Protein AF-A0A816G452-F1 (afdb_monomer_lite)

pLDDT: mean 86.37, std 14.74, range [32.22, 98.69]

Structure (mmCIF, N/CA/C/O backbone):
data_AF-A0A816G452-F1
#
_entry.id   AF-A0A816G452-F1
#
loop_
_atom_site.group_PDB
_atom_site.id
_atom_site.type_symbol
_atom_site.label_atom_id
_atom_site.label_alt_id
_atom_site.label_comp_id
_atom_site.label_asym_id
_atom_site.label_entity_id
_atom_site.label_seq_id
_atom_site.pdbx_PDB_ins_code
_atom_site.Cartn_x
_atom_site.Cartn_y
_atom_site.Cartn_z
_atom_site.occupancy
_atom_site.B_iso_or_equiv
_atom_site.auth_seq_id
_atom_site.auth_comp_id
_atom_site.auth_asym_id
_atom_site.auth_atom_id
_atom_site.pdbx_PDB_model_num
ATOM 1 N N . MET A 1 1 ? -8.488 6.849 3.820 1.00 79.06 1 MET A N 1
ATOM 2 C CA . MET A 1 1 ? -7.216 7.424 3.320 1.00 79.06 1 MET A CA 1
ATOM 3 C C . MET A 1 1 ? -7.388 8.914 3.001 1.00 79.06 1 MET A C 1
ATOM 5 O O . MET A 1 1 ? -7.020 9.359 1.920 1.00 79.06 1 MET A O 1
ATOM 9 N N . CYS A 1 2 ? -7.966 9.686 3.931 1.00 74.69 2 CYS A N 1
ATOM 10 C CA . CYS A 1 2 ? -8.446 11.054 3.663 1.00 74.69 2 CYS A CA 1
ATOM 11 C C . CYS A 1 2 ? -7.824 12.105 4.596 1.00 74.69 2 CYS A C 1
ATOM 13 O O . CYS A 1 2 ? -8.339 13.214 4.716 1.00 74.69 2 CYS A O 1
ATOM 15 N N . GLY A 1 3 ? -6.755 11.730 5.303 1.00 65.19 3 GLY A N 1
ATOM 16 C CA . GLY A 1 3 ? -5.994 12.615 6.180 1.00 65.19 3 GLY A CA 1
ATOM 17 C C . GLY A 1 3 ? -4.598 12.882 5.621 1.00 65.19 3 GLY A C 1
ATOM 18 O O . GLY A 1 3 ? -4.092 12.123 4.793 1.00 65.19 3 GLY A O 1
ATOM 19 N N . ILE A 1 4 ? -3.965 13.948 6.103 1.00 59.53 4 ILE A N 1
ATOM 20 C CA . ILE A 1 4 ? -2.620 14.349 5.680 1.00 59.53 4 ILE A CA 1
ATOM 21 C C . ILE A 1 4 ? -1.564 13.429 6.305 1.00 59.53 4 ILE A C 1
ATOM 23 O O . ILE A 1 4 ? -1.539 13.218 7.521 1.00 59.53 4 ILE A O 1
ATOM 27 N N . SER A 1 5 ? -0.642 12.932 5.479 1.00 59.41 5 SER A N 1
ATOM 28 C CA . SER A 1 5 ? 0.582 12.262 5.922 1.00 59.41 5 SER A CA 1
ATOM 29 C C . SER A 1 5 ? 1.802 12.963 5.319 1.00 59.41 5 SER A C 1
ATOM 31 O O . SER A 1 5 ? 2.172 12.712 4.177 1.00 59.41 5 SER A O 1
ATOM 33 N N . ASP A 1 6 ? 2.435 13.838 6.106 1.00 63.06 6 ASP A N 1
ATOM 34 C CA . ASP A 1 6 ? 3.594 14.631 5.662 1.00 63.06 6 ASP A CA 1
ATOM 35 C C . ASP A 1 6 ? 4.927 13.866 5.706 1.00 63.06 6 ASP A C 1
ATOM 37 O O . ASP A 1 6 ? 5.942 14.362 5.227 1.00 63.06 6 ASP A O 1
ATOM 41 N N . SER A 1 7 ? 4.990 12.689 6.336 1.00 72.62 7 SER A N 1
ATOM 42 C CA . SER A 1 7 ? 6.269 11.989 6.540 1.00 72.62 7 SER A CA 1
ATOM 43 C C . SER A 1 7 ? 6.850 11.445 5.234 1.00 72.62 7 SER A C 1
ATOM 45 O O . SER A 1 7 ? 8.051 11.548 5.010 1.00 72.62 7 SER A O 1
ATOM 47 N N . PHE A 1 8 ? 6.005 10.912 4.353 1.00 79.81 8 PHE A N 1
ATOM 48 C CA . PHE A 1 8 ? 6.428 10.365 3.062 1.00 79.81 8 PHE A CA 1
ATOM 49 C C . PHE A 1 8 ? 6.788 11.467 2.060 1.00 79.81 8 PHE A C 1
ATOM 51 O O . PHE A 1 8 ? 7.812 11.370 1.384 1.00 79.81 8 PHE A O 1
ATOM 58 N N . SER A 1 9 ? 6.009 12.551 2.008 1.00 76.06 9 SER A N 1
ATOM 59 C CA . SER A 1 9 ? 6.306 13.690 1.132 1.00 76.06 9 SER A CA 1
ATOM 60 C C . SER A 1 9 ? 7.624 14.376 1.512 1.00 76.06 9 SER A C 1
ATOM 62 O O . SER A 1 9 ? 8.401 14.728 0.625 1.00 76.06 9 SER A O 1
ATOM 64 N N . LYS A 1 10 ? 7.934 14.490 2.814 1.00 75.94 10 LYS A N 1
ATOM 65 C CA . LYS A 1 10 ? 9.225 15.004 3.317 1.00 75.94 10 LYS A CA 1
ATOM 66 C C . LYS A 1 10 ? 10.429 14.176 2.861 1.00 75.94 10 LYS A C 1
ATOM 68 O O . LYS A 1 10 ? 11.490 14.741 2.628 1.00 75.94 10 LYS A O 1
ATOM 73 N N . GLU A 1 11 ? 10.251 12.870 2.683 1.00 76.06 11 GLU A N 1
ATOM 74 C CA . GLU A 1 11 ? 11.276 11.955 2.164 1.00 76.06 11 GLU A CA 1
ATOM 75 C C . GLU A 1 11 ? 11.211 11.793 0.633 1.00 76.06 11 GLU A C 1
ATOM 77 O O . GLU A 1 11 ? 11.755 10.838 0.076 1.00 76.06 11 GLU A O 1
ATOM 82 N N . ASN A 1 12 ? 10.578 12.733 -0.079 1.00 79.56 12 ASN A N 1
ATOM 83 C CA . ASN A 1 12 ? 10.476 12.764 -1.542 1.00 79.56 12 ASN A CA 1
ATOM 84 C C . ASN A 1 12 ? 9.783 11.533 -2.158 1.00 79.56 12 ASN A C 1
ATOM 86 O O . ASN A 1 12 ? 10.092 11.153 -3.288 1.00 79.56 12 ASN A O 1
ATOM 90 N N . TYR A 1 13 ? 8.852 10.895 -1.443 1.00 79.94 13 TYR A N 1
ATOM 91 C CA . TYR A 1 13 ? 7.949 9.929 -2.071 1.00 79.94 13 TYR A CA 1
ATOM 92 C C . TYR A 1 13 ? 6.916 10.667 -2.924 1.00 79.94 13 TYR A C 1
ATOM 94 O O . TYR A 1 13 ? 6.300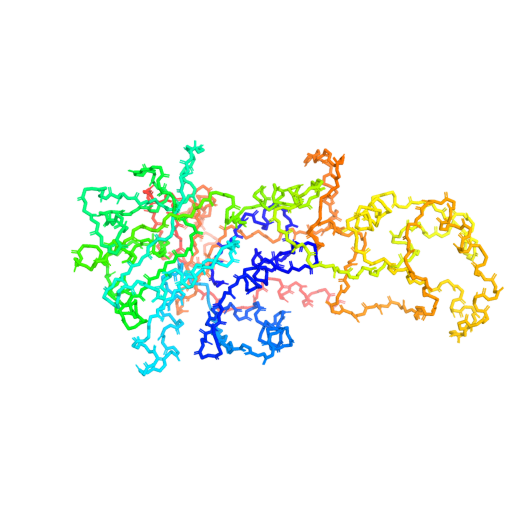 11.635 -2.479 1.00 79.94 13 TYR A O 1
ATOM 102 N N . ARG A 1 14 ? 6.719 10.188 -4.154 1.00 77.25 14 ARG A N 1
ATOM 103 C CA . ARG A 1 14 ? 5.759 10.757 -5.108 1.00 77.25 14 ARG A CA 1
ATOM 104 C C . ARG A 1 14 ? 4.310 10.425 -4.759 1.00 77.25 14 ARG A C 1
ATOM 106 O O . ARG A 1 14 ? 3.423 11.250 -4.958 1.00 77.25 14 ARG A O 1
ATOM 113 N N . PHE A 1 15 ? 4.068 9.204 -4.291 1.00 81.69 15 PHE A N 1
ATOM 114 C CA . PHE A 1 15 ? 2.728 8.698 -4.011 1.00 81.69 15 PHE A CA 1
ATOM 115 C C . PHE A 1 15 ? 2.316 8.994 -2.567 1.00 81.69 15 PHE A C 1
ATOM 117 O O . PHE A 1 15 ? 3.170 8.996 -1.675 1.00 81.69 15 PHE A O 1
ATOM 124 N N . PRO A 1 16 ? 1.012 9.188 -2.293 1.00 83.44 16 PRO A N 1
ATOM 125 C CA . PRO A 1 16 ? 0.538 9.182 -0.918 1.00 83.44 16 PRO A CA 1
ATOM 126 C C . PRO A 1 16 ? 0.854 7.824 -0.290 1.00 83.44 16 PRO A C 1
ATOM 128 O O . PRO A 1 16 ? 0.882 6.794 -0.965 1.00 83.44 16 PRO A O 1
ATOM 131 N N . LYS A 1 17 ? 1.055 7.818 1.024 1.00 86.69 17 LYS A N 1
ATOM 132 C CA . LYS A 1 17 ? 1.513 6.651 1.781 1.00 86.69 17 LYS A CA 1
ATOM 133 C C . LYS A 1 17 ? 0.813 5.324 1.426 1.00 86.69 17 LYS A C 1
ATOM 135 O O . LYS A 1 17 ? 1.528 4.390 1.090 1.00 86.69 17 LYS A O 1
ATOM 140 N N . PRO A 1 18 ? -0.529 5.205 1.377 1.00 90.44 18 PRO A N 1
ATOM 141 C CA . PRO A 1 18 ? -1.172 3.921 1.056 1.00 90.44 18 PRO A CA 1
ATOM 142 C C . PRO A 1 18 ? -0.910 3.426 -0.374 1.00 90.44 18 PRO A C 1
ATOM 144 O O . PRO A 1 18 ? -1.103 2.248 -0.668 1.00 90.44 18 PRO A O 1
ATOM 147 N N . LEU A 1 19 ? -0.486 4.327 -1.265 1.00 89.81 19 LEU A N 1
ATOM 148 C CA . LEU A 1 19 ? -0.150 4.034 -2.655 1.00 89.81 19 LEU A CA 1
ATOM 149 C C . LEU A 1 19 ? 1.362 3.913 -2.902 1.00 89.81 19 LEU A C 1
ATOM 151 O O . LEU A 1 19 ? 1.769 3.569 -4.011 1.00 89.81 19 LEU A O 1
ATOM 155 N N . CYS A 1 20 ? 2.201 4.157 -1.888 1.00 91.12 20 CYS A N 1
ATOM 156 C CA . CYS A 1 20 ? 3.620 3.819 -1.965 1.00 91.12 20 CYS A CA 1
ATOM 157 C C . CYS A 1 20 ? 3.770 2.316 -2.198 1.00 91.12 20 CYS A C 1
ATOM 159 O O . CYS A 1 20 ? 2.983 1.521 -1.682 1.00 91.12 20 CYS A O 1
ATOM 161 N N . LYS A 1 21 ? 4.754 1.928 -3.008 1.00 92.00 21 LYS A N 1
ATOM 162 C CA . LYS A 1 21 ? 4.920 0.536 -3.418 1.00 92.00 21 LYS A CA 1
ATOM 163 C C . LYS A 1 21 ? 5.857 -0.209 -2.475 1.00 92.00 21 LYS A C 1
ATOM 165 O O . LYS A 1 21 ? 6.770 0.362 -1.887 1.00 92.00 21 LYS A O 1
ATOM 170 N N . ILE A 1 22 ? 5.614 -1.506 -2.378 1.00 92.06 22 ILE A N 1
ATOM 171 C CA . ILE A 1 22 ? 6.489 -2.540 -1.848 1.00 92.06 22 ILE A CA 1
ATOM 172 C C . ILE A 1 22 ? 6.603 -3.556 -2.978 1.00 92.06 22 ILE A C 1
ATOM 174 O O . ILE A 1 22 ? 5.626 -4.238 -3.304 1.00 92.06 22 ILE A O 1
ATOM 178 N N . VAL A 1 23 ? 7.773 -3.608 -3.613 1.00 91.00 23 VAL A N 1
ATOM 179 C CA . VAL A 1 23 ? 8.065 -4.511 -4.736 1.00 91.00 23 VAL A CA 1
ATOM 180 C C . VAL A 1 23 ? 7.012 -4.414 -5.855 1.00 91.00 23 VAL A C 1
ATOM 182 O O . VAL A 1 23 ? 6.392 -5.387 -6.266 1.00 91.00 23 VAL A O 1
ATOM 185 N N . GLY A 1 24 ? 6.744 -3.198 -6.323 1.00 90.94 24 GLY A N 1
ATOM 186 C CA . GLY A 1 24 ? 5.804 -2.896 -7.402 1.00 90.94 24 GLY A CA 1
ATOM 187 C C . GLY A 1 24 ? 4.329 -2.912 -6.993 1.00 90.94 24 GLY A C 1
ATOM 188 O O . GLY A 1 24 ? 3.485 -2.559 -7.814 1.00 90.94 24 GLY A O 1
ATOM 189 N N . ARG A 1 25 ? 3.999 -3.266 -5.744 1.00 91.81 25 ARG A N 1
ATOM 190 C CA . ARG A 1 25 ? 2.615 -3.366 -5.262 1.00 91.81 25 ARG A CA 1
ATOM 191 C C . ARG A 1 25 ? 2.309 -2.348 -4.154 1.00 91.81 25 ARG A C 1
ATOM 193 O O . ARG A 1 25 ? 3.090 -2.268 -3.211 1.00 91.81 25 ARG A O 1
ATOM 200 N N . PRO A 1 26 ? 1.205 -1.581 -4.218 1.00 93.38 26 PRO A N 1
ATOM 201 C CA . PRO A 1 26 ? 0.912 -0.555 -3.213 1.00 93.38 26 PRO A CA 1
ATOM 202 C C . PRO A 1 26 ? 0.649 -1.102 -1.797 1.00 93.38 26 PRO A C 1
ATOM 204 O O . PRO A 1 26 ? 0.069 -2.179 -1.662 1.00 93.38 26 PRO A O 1
ATOM 207 N N . ILE A 1 27 ? 0.990 -0.341 -0.747 1.00 94.00 27 ILE A N 1
ATOM 208 C CA . ILE A 1 27 ? 0.776 -0.714 0.671 1.00 94.00 27 ILE A CA 1
ATOM 209 C C . ILE A 1 27 ? -0.681 -1.112 0.955 1.00 94.00 27 ILE A C 1
ATOM 211 O O . ILE A 1 27 ? -0.928 -2.134 1.590 1.00 94.00 27 ILE A O 1
ATOM 215 N N . LEU A 1 28 ? -1.656 -0.359 0.437 1.00 95.06 28 LEU A N 1
ATOM 216 C CA . LEU A 1 28 ? -3.076 -0.690 0.587 1.00 95.06 28 LEU A CA 1
ATOM 217 C C . LEU A 1 28 ? -3.388 -2.101 0.068 1.00 95.06 28 LEU A C 1
ATOM 219 O O . LEU A 1 28 ? -4.153 -2.838 0.679 1.00 95.06 28 LEU A O 1
ATOM 223 N N . PHE A 1 29 ? -2.796 -2.482 -1.063 1.00 95.12 29 PHE A N 1
ATOM 224 C CA . PHE A 1 29 ? -3.036 -3.784 -1.674 1.00 95.12 29 PHE A CA 1
ATOM 225 C C . PHE A 1 29 ? -2.369 -4.896 -0.869 1.00 95.12 29 PHE A C 1
ATOM 227 O O . PHE A 1 29 ? -2.954 -5.962 -0.746 1.00 95.12 29 PHE A O 1
ATOM 234 N N . TRP A 1 30 ? -1.221 -4.625 -0.242 1.00 94.25 30 TRP A N 1
ATOM 235 C CA . TRP A 1 30 ? -0.622 -5.543 0.725 1.00 94.25 30 TRP A CA 1
ATOM 236 C C . TRP A 1 30 ? -1.536 -5.807 1.923 1.00 94.25 30 TRP A C 1
ATOM 238 O O . TRP A 1 30 ? -1.697 -6.964 2.300 1.00 94.25 30 TRP A O 1
ATOM 248 N N . LEU A 1 31 ? -2.179 -4.781 2.492 1.00 95.00 31 LEU A N 1
ATOM 249 C CA . LEU A 1 31 ? -3.199 -4.983 3.529 1.00 95.00 31 LEU A CA 1
ATOM 250 C C . LEU A 1 31 ? -4.337 -5.861 2.994 1.00 95.00 31 LEU A C 1
ATOM 252 O O . LEU A 1 31 ? -4.652 -6.888 3.589 1.00 95.00 31 LEU A O 1
ATOM 256 N N . LEU A 1 32 ? -4.925 -5.489 1.853 1.00 95.38 32 LEU A N 1
ATOM 257 C CA . LEU A 1 32 ? -6.071 -6.200 1.284 1.00 95.38 32 LEU A CA 1
ATOM 258 C C . LEU A 1 32 ? -5.757 -7.666 0.964 1.00 95.38 32 LEU A C 1
ATOM 260 O O . LEU A 1 32 ? -6.589 -8.524 1.256 1.00 95.38 32 LEU A O 1
ATOM 264 N N . ASP A 1 33 ? -4.576 -7.975 0.427 1.00 93.00 33 ASP A N 1
ATOM 265 C CA . ASP A 1 33 ? -4.150 -9.348 0.126 1.00 93.00 33 ASP A CA 1
ATOM 266 C C . ASP A 1 33 ? -4.228 -10.270 1.347 1.00 93.00 33 ASP A C 1
ATOM 268 O O . ASP A 1 33 ? -4.540 -11.452 1.204 1.00 93.00 33 ASP A O 1
ATOM 272 N N . HIS A 1 34 ? -3.983 -9.726 2.541 1.00 92.06 34 HIS A N 1
ATOM 273 C CA . HIS A 1 34 ? -3.904 -10.498 3.776 1.00 92.06 34 HIS A CA 1
ATOM 274 C C . HIS A 1 34 ? -5.187 -10.460 4.618 1.00 92.06 34 HIS A C 1
ATOM 276 O O . HIS A 1 34 ? -5.254 -11.106 5.662 1.00 92.06 34 HIS A O 1
ATOM 282 N N . LEU A 1 35 ? -6.225 -9.743 4.174 1.00 93.00 35 LEU A N 1
ATOM 283 C CA . LEU A 1 35 ? -7.531 -9.783 4.829 1.00 93.00 35 LEU A CA 1
ATOM 284 C C . LEU A 1 35 ? -8.321 -11.031 4.413 1.00 93.00 35 LEU A C 1
ATOM 286 O O . LEU A 1 35 ? -8.578 -11.272 3.230 1.00 93.00 35 LEU A O 1
ATOM 290 N N . ASP A 1 36 ? -8.765 -11.785 5.414 1.00 89.56 36 ASP A N 1
ATOM 291 C CA . ASP A 1 36 ? -9.534 -13.026 5.327 1.00 89.56 36 ASP A CA 1
ATOM 292 C C . ASP A 1 36 ? -11.053 -12.770 5.212 1.00 89.56 36 ASP A C 1
ATOM 294 O O . ASP A 1 36 ? -11.865 -13.136 6.068 1.00 89.56 36 ASP A O 1
ATOM 298 N N . THR A 1 37 ? -11.460 -12.105 4.129 1.00 91.88 37 THR A N 1
ATOM 299 C CA . THR A 1 37 ? -12.872 -11.774 3.875 1.00 91.88 37 THR A CA 1
ATOM 300 C C . THR A 1 37 ? -13.669 -12.954 3.318 1.00 91.88 37 THR A C 1
ATOM 302 O O . THR A 1 37 ? -13.196 -13.665 2.432 1.00 91.88 37 THR A O 1
ATOM 305 N N . ASN A 1 38 ? -14.917 -13.093 3.765 1.00 91.12 38 ASN A N 1
ATOM 306 C CA . ASN A 1 38 ? -15.908 -13.993 3.177 1.00 91.12 38 ASN A CA 1
ATOM 307 C C . ASN A 1 38 ? -16.614 -13.314 1.992 1.00 91.12 38 ASN A C 1
ATOM 309 O O . ASN A 1 38 ? -16.541 -12.099 1.822 1.00 91.12 38 ASN A O 1
ATOM 313 N N . VAL A 1 39 ? -17.339 -14.094 1.186 1.00 87.50 39 VAL A N 1
ATOM 314 C CA . VAL A 1 39 ? -18.039 -13.611 -0.024 1.00 87.50 39 VAL A CA 1
ATOM 315 C C . VAL A 1 39 ? -19.085 -12.529 0.286 1.00 87.50 39 VAL A C 1
ATOM 317 O O . VAL A 1 39 ? -19.316 -11.633 -0.520 1.00 87.50 39 VAL A O 1
ATOM 320 N N . ASP A 1 40 ? -19.672 -12.591 1.483 1.00 88.81 40 ASP A N 1
ATOM 321 C CA . ASP A 1 40 ? -20.713 -11.667 1.946 1.00 88.81 40 ASP A CA 1
ATOM 322 C C . ASP A 1 40 ? -20.144 -10.443 2.681 1.00 88.81 40 ASP A C 1
ATOM 324 O O . ASP A 1 40 ? -20.902 -9.587 3.159 1.00 88.81 40 ASP A O 1
ATOM 328 N N . ASP A 1 41 ? -18.821 -10.370 2.845 1.00 94.25 41 ASP A N 1
ATOM 329 C CA . ASP A 1 41 ? -18.158 -9.218 3.441 1.00 94.25 41 ASP A CA 1
ATOM 330 C C . ASP A 1 41 ? -17.993 -8.101 2.419 1.00 94.25 41 ASP A C 1
ATOM 332 O O . ASP A 1 41 ? -17.795 -8.313 1.223 1.00 94.25 41 ASP A O 1
ATOM 336 N N . ILE A 1 42 ? -18.083 -6.873 2.920 1.00 95.19 42 ILE A N 1
ATOM 337 C CA . ILE A 1 42 ? -18.033 -5.671 2.099 1.00 95.19 42 ILE A CA 1
ATOM 338 C C . ILE A 1 42 ? -16.962 -4.766 2.668 1.00 95.19 42 ILE A C 1
ATOM 340 O O . ILE A 1 42 ? -16.999 -4.408 3.845 1.00 95.19 42 ILE A O 1
ATOM 344 N N . ILE A 1 43 ? -16.026 -4.379 1.812 1.00 96.88 43 ILE A N 1
ATOM 345 C CA . ILE A 1 43 ? -14.904 -3.529 2.179 1.00 96.88 43 ILE A CA 1
ATOM 346 C C . ILE A 1 43 ? -15.247 -2.097 1.775 1.00 96.88 43 ILE A C 1
ATOM 348 O O . ILE A 1 43 ? -15.354 -1.785 0.588 1.00 96.88 43 ILE A O 1
ATOM 352 N N . TYR A 1 44 ? -15.413 -1.220 2.763 1.00 97.12 44 TYR A N 1
ATOM 353 C CA . TYR A 1 44 ? -15.587 0.211 2.527 1.00 97.12 44 TYR A CA 1
ATOM 354 C C . TYR A 1 44 ? -14.228 0.906 2.556 1.00 97.12 44 TYR A C 1
ATOM 356 O O . TYR A 1 44 ? -13.450 0.710 3.488 1.00 97.12 44 TYR A O 1
ATOM 364 N N . ILE A 1 45 ? -13.949 1.744 1.559 1.00 96.69 45 ILE A N 1
ATOM 365 C CA . ILE A 1 45 ? -12.699 2.504 1.470 1.00 96.69 45 ILE A CA 1
ATOM 366 C C . ILE A 1 45 ? -13.034 3.977 1.275 1.00 96.69 45 ILE A C 1
ATOM 368 O O . ILE A 1 45 ? -13.529 4.370 0.223 1.00 96.69 45 ILE A O 1
ATOM 372 N N . GLY A 1 46 ? -12.741 4.796 2.285 1.00 95.25 46 GLY A N 1
ATOM 373 C CA . GLY A 1 46 ? -12.768 6.251 2.157 1.00 95.25 46 GLY A CA 1
ATOM 374 C C . GLY A 1 46 ? -11.527 6.740 1.414 1.00 95.25 46 GLY A C 1
ATOM 375 O O . GLY A 1 46 ? -10.400 6.470 1.855 1.00 95.25 46 GLY A O 1
ATOM 376 N N . VAL A 1 47 ? -11.717 7.462 0.313 1.00 93.19 47 VAL A N 1
ATOM 377 C CA . VAL A 1 47 ? -10.638 7.991 -0.531 1.00 93.19 47 VAL A CA 1
ATOM 378 C C . VAL A 1 47 ? -10.876 9.465 -0.851 1.00 93.19 47 VAL A C 1
ATOM 380 O O . VAL A 1 47 ? -12.012 9.886 -1.041 1.00 93.19 47 VAL A O 1
ATOM 383 N N . MET A 1 48 ? -9.800 10.249 -0.913 1.00 88.62 48 MET A N 1
ATOM 384 C CA . MET A 1 48 ? -9.869 11.632 -1.385 1.00 88.62 48 MET A CA 1
ATOM 385 C C . MET A 1 48 ? -10.242 11.670 -2.872 1.00 88.62 48 MET A C 1
ATOM 387 O O . MET A 1 48 ? -9.698 10.882 -3.648 1.00 88.62 48 MET A O 1
ATOM 391 N N . GLU A 1 49 ? -11.085 12.612 -3.290 1.00 87.06 49 GLU A N 1
ATOM 392 C CA . GLU A 1 49 ? -11.467 12.803 -4.696 1.00 87.06 49 GLU A CA 1
ATOM 393 C C . GLU A 1 49 ? -10.244 12.966 -5.603 1.00 87.06 49 GLU A C 1
ATOM 395 O O . GLU A 1 49 ? -10.144 12.316 -6.642 1.00 87.06 49 GLU A O 1
ATOM 400 N N . THR A 1 50 ? -9.250 13.742 -5.169 1.00 83.94 50 THR A N 1
ATOM 401 C CA . THR A 1 50 ? -7.994 13.924 -5.910 1.00 83.94 50 THR A CA 1
ATOM 402 C C . THR A 1 50 ? -7.260 12.607 -6.153 1.00 83.94 50 THR A C 1
ATOM 404 O O . THR A 1 50 ? -6.758 12.384 -7.252 1.00 83.94 50 THR A O 1
ATOM 407 N N . LEU A 1 51 ? -7.234 11.706 -5.166 1.00 86.00 51 LEU A N 1
ATOM 408 C CA . LEU A 1 51 ? -6.603 10.394 -5.299 1.00 86.00 51 LEU A CA 1
ATOM 409 C C . LEU A 1 51 ? -7.424 9.457 -6.181 1.00 86.00 51 LEU A C 1
ATOM 411 O O . LEU A 1 51 ? -6.851 8.752 -7.007 1.00 86.00 51 LEU A O 1
ATOM 415 N N . GLN A 1 52 ? -8.751 9.460 -6.047 1.00 89.88 52 GLN A N 1
ATOM 416 C CA . GLN A 1 52 ? -9.611 8.667 -6.923 1.00 89.88 52 GLN A CA 1
ATOM 417 C C . GLN A 1 52 ? -9.470 9.112 -8.384 1.00 89.88 52 GLN A C 1
ATOM 419 O O . GLN A 1 52 ? -9.330 8.262 -9.256 1.00 89.88 52 GLN A O 1
ATOM 424 N N . ASN A 1 53 ? -9.429 10.417 -8.651 1.00 84.38 53 ASN A N 1
ATOM 425 C CA . ASN A 1 53 ? -9.285 10.951 -10.006 1.00 84.38 53 ASN A CA 1
ATOM 426 C C . ASN A 1 53 ? -7.899 10.674 -10.608 1.00 84.38 53 ASN A C 1
ATOM 428 O O . ASN A 1 53 ? -7.783 10.490 -11.815 1.00 84.38 53 ASN A O 1
ATOM 432 N N . GLN A 1 54 ? -6.847 10.650 -9.784 1.00 85.56 54 GLN A N 1
ATOM 433 C CA . GLN A 1 54 ? -5.478 10.401 -10.249 1.00 85.56 54 GLN A CA 1
ATOM 434 C C . GLN A 1 54 ? -5.165 8.921 -10.478 1.00 85.56 54 GLN A C 1
ATOM 436 O O . GLN A 1 54 ? -4.396 8.605 -11.382 1.00 85.56 54 GLN A O 1
ATOM 441 N N . PHE A 1 55 ? -5.706 8.028 -9.646 1.00 85.62 55 PHE A N 1
ATOM 442 C CA . PHE A 1 55 ? -5.292 6.619 -9.608 1.00 85.62 55 PHE A CA 1
ATOM 443 C C . PHE A 1 55 ? -6.393 5.627 -9.981 1.00 85.62 55 PHE A C 1
ATOM 445 O O . PHE A 1 55 ? -6.111 4.437 -10.064 1.00 85.62 55 PHE A O 1
ATOM 452 N N . ASP A 1 56 ? -7.632 6.094 -10.141 1.00 89.75 56 ASP A N 1
ATOM 453 C CA . ASP A 1 56 ? -8.830 5.270 -10.316 1.00 89.75 56 ASP A CA 1
ATOM 454 C C . ASP A 1 56 ? -8.810 3.992 -9.461 1.00 89.75 56 ASP A C 1
ATOM 456 O O . ASP A 1 56 ? -8.760 2.846 -9.934 1.00 89.75 56 ASP A O 1
ATOM 460 N N . LEU A 1 57 ? -8.804 4.203 -8.143 1.00 91.50 57 LEU A N 1
ATOM 461 C CA . LEU A 1 57 ? -8.722 3.117 -7.177 1.00 91.50 57 LEU A CA 1
ATOM 462 C C . LEU A 1 57 ? -9.917 2.164 -7.318 1.00 91.50 57 LEU A C 1
ATOM 464 O O . LEU A 1 57 ? -9.752 0.952 -7.192 1.00 91.50 57 LEU A O 1
ATOM 468 N N . THR A 1 58 ? -11.101 2.695 -7.630 1.00 94.25 58 THR A N 1
ATOM 469 C CA . THR A 1 58 ? -12.310 1.900 -7.890 1.00 94.25 58 THR A CA 1
ATOM 470 C C . THR A 1 58 ? -12.090 0.863 -8.991 1.00 94.25 58 THR A C 1
ATOM 472 O O . THR A 1 58 ? -12.360 -0.323 -8.779 1.00 94.25 58 THR A O 1
ATOM 475 N N . GLN A 1 59 ? -11.577 1.278 -10.154 1.00 93.38 59 GLN A N 1
ATOM 476 C CA . GLN A 1 59 ? -11.299 0.351 -11.249 1.00 93.38 59 GLN A CA 1
ATOM 477 C C . GLN A 1 59 ? -10.185 -0.636 -10.879 1.00 93.38 59 GLN A C 1
ATOM 479 O O . GLN A 1 59 ? -10.328 -1.839 -11.114 1.00 93.38 59 GLN A O 1
ATOM 484 N N . SER A 1 60 ? -9.120 -0.149 -10.239 1.00 93.31 60 SER A N 1
ATOM 485 C CA . SER A 1 60 ? -7.979 -0.972 -9.819 1.00 93.31 60 SER A CA 1
ATOM 486 C C . SER A 1 60 ? -8.394 -2.107 -8.873 1.00 93.31 60 SER A C 1
ATOM 488 O O . SER A 1 60 ? -8.015 -3.259 -9.077 1.00 93.31 60 SER A O 1
ATOM 490 N N . LEU A 1 61 ? -9.234 -1.816 -7.874 1.00 95.81 61 LEU A N 1
ATOM 491 C CA . LEU A 1 61 ? -9.750 -2.816 -6.931 1.00 95.81 61 LEU A CA 1
ATOM 492 C C . LEU A 1 61 ? -10.632 -3.861 -7.621 1.00 95.81 61 LEU A C 1
ATOM 494 O O . LEU A 1 61 ? -10.537 -5.046 -7.308 1.00 95.81 61 LEU A O 1
ATOM 498 N N . LYS A 1 62 ? -11.473 -3.435 -8.571 1.00 95.00 62 LYS A N 1
ATOM 499 C CA . LYS A 1 62 ? -12.375 -4.329 -9.309 1.00 95.00 62 LYS A CA 1
ATOM 500 C C . LYS A 1 62 ? -11.616 -5.319 -10.194 1.00 95.00 62 LYS A C 1
ATOM 502 O O . LYS A 1 62 ? -12.022 -6.474 -10.289 1.00 95.00 62 LYS A O 1
ATOM 507 N N . ILE A 1 63 ? -10.548 -4.864 -10.850 1.00 94.44 63 ILE A N 1
ATOM 508 C CA . ILE A 1 63 ? -9.694 -5.716 -11.689 1.00 94.44 63 ILE A CA 1
ATOM 509 C C . ILE A 1 63 ? -8.909 -6.697 -10.820 1.00 94.44 63 ILE A C 1
ATOM 511 O O . ILE A 1 63 ? -8.848 -7.883 -11.136 1.00 94.44 63 ILE A O 1
ATOM 515 N N . GLU A 1 64 ? -8.331 -6.210 -9.724 1.00 94.81 64 GLU A N 1
ATOM 516 C CA . GLU A 1 64 ? -7.449 -7.011 -8.879 1.00 94.81 64 GLU A CA 1
ATOM 517 C C . GLU A 1 64 ? -8.205 -8.060 -8.051 1.00 94.81 64 GLU A C 1
ATOM 519 O O . GLU A 1 64 ? -7.730 -9.179 -7.863 1.00 94.81 64 GLU A O 1
ATOM 524 N N . TYR A 1 65 ? -9.400 -7.717 -7.569 1.00 95.06 65 TYR A N 1
ATOM 525 C CA . TYR A 1 65 ? -10.181 -8.543 -6.651 1.00 95.06 65 TYR A CA 1
ATOM 526 C C . TYR A 1 65 ? -11.624 -8.729 -7.153 1.00 95.06 65 TYR A C 1
ATOM 528 O O . TYR A 1 65 ? -12.574 -8.324 -6.477 1.00 95.06 65 TYR A O 1
ATOM 536 N N . PRO A 1 66 ? -11.836 -9.388 -8.307 1.00 93.44 66 PRO A N 1
ATOM 537 C CA . PRO A 1 66 ? -13.150 -9.469 -8.953 1.00 93.44 66 PRO A CA 1
ATOM 538 C C . PRO A 1 66 ? -14.210 -10.214 -8.127 1.00 93.44 66 PRO A C 1
ATOM 540 O O . PRO A 1 66 ? -15.400 -10.079 -8.394 1.00 93.44 66 PRO A O 1
ATOM 543 N N . GLN A 1 67 ? -13.783 -11.001 -7.135 1.00 92.38 67 GLN A N 1
ATOM 544 C CA . GLN A 1 67 ? -14.654 -11.793 -6.259 1.00 92.38 67 GLN A CA 1
ATOM 545 C C . GLN A 1 67 ? -14.985 -11.099 -4.929 1.00 92.38 67 GLN A C 1
ATOM 547 O O . GLN A 1 67 ? -15.733 -11.653 -4.129 1.00 92.38 67 GLN A O 1
ATOM 552 N N . ARG A 1 68 ? -14.411 -9.920 -4.650 1.00 94.00 68 ARG A N 1
ATOM 553 C CA . ARG A 1 68 ? -14.646 -9.175 -3.405 1.00 94.00 68 ARG A CA 1
ATOM 554 C C . ARG A 1 68 ? -15.511 -7.949 -3.674 1.00 94.00 68 ARG A C 1
ATOM 556 O O . ARG A 1 68 ? -15.409 -7.313 -4.721 1.00 94.00 68 ARG A O 1
ATOM 563 N N . ILE A 1 69 ? -16.346 -7.592 -2.703 1.00 93.06 69 ILE A N 1
ATOM 564 C CA . ILE A 1 69 ? -17.257 -6.453 -2.819 1.00 93.06 69 ILE A CA 1
ATOM 565 C C . ILE A 1 69 ? -16.606 -5.226 -2.180 1.00 93.06 69 ILE A C 1
ATOM 567 O O . ILE A 1 69 ? -16.443 -5.159 -0.961 1.00 93.06 69 ILE A O 1
ATOM 571 N N . PHE A 1 70 ? -16.279 -4.229 -3.002 1.00 95.75 70 PHE A N 1
ATOM 572 C CA . PHE A 1 70 ? -15.771 -2.937 -2.541 1.00 95.75 70 PHE A CA 1
ATOM 573 C C . PHE A 1 70 ? -16.836 -1.852 -2.648 1.00 95.75 70 PHE A C 1
ATOM 575 O O . PHE A 1 70 ? -17.629 -1.831 -3.591 1.00 95.75 70 PHE A O 1
ATOM 582 N N . GLN A 1 71 ? -16.828 -0.931 -1.691 1.00 95.69 71 GLN A N 1
ATOM 583 C CA . GLN A 1 71 ? -17.584 0.316 -1.716 1.00 95.69 71 GLN A CA 1
ATOM 584 C C . GLN A 1 71 ? -16.610 1.470 -1.481 1.00 95.69 71 GLN A C 1
ATOM 586 O O . GLN A 1 71 ? -16.144 1.699 -0.364 1.00 95.69 71 GLN A O 1
ATOM 591 N N . VAL A 1 72 ? -16.260 2.171 -2.556 1.00 96.56 72 VAL A N 1
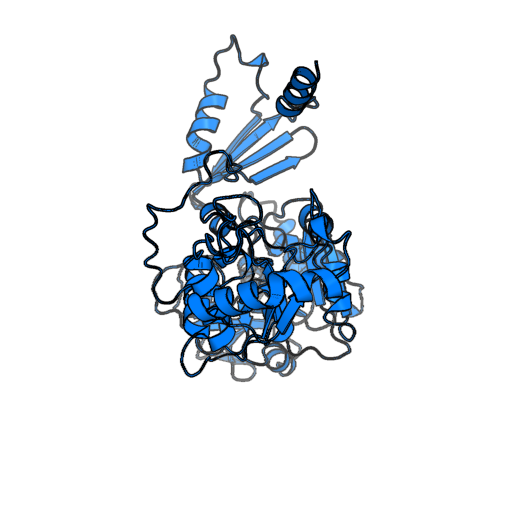ATOM 592 C CA . VAL A 1 72 ? -15.357 3.322 -2.495 1.00 96.56 72 VAL A CA 1
ATOM 593 C C . VAL A 1 72 ? -16.186 4.570 -2.207 1.00 96.56 72 VAL A C 1
ATOM 595 O O . VAL A 1 72 ? -17.060 4.934 -2.990 1.00 96.56 72 VAL A O 1
ATOM 598 N N . VAL A 1 73 ? -15.925 5.210 -1.068 1.00 96.62 73 VAL A N 1
ATOM 599 C CA . VAL A 1 73 ? -16.573 6.459 -0.656 1.00 96.62 73 VAL A CA 1
ATOM 600 C C . VAL A 1 73 ? -15.612 7.597 -0.965 1.00 96.62 73 VAL A C 1
ATOM 602 O O . VAL A 1 73 ? -14.573 7.735 -0.314 1.00 96.62 73 VAL A O 1
ATOM 605 N N . VAL A 1 74 ? -15.945 8.382 -1.985 1.00 94.75 74 VAL A N 1
ATOM 606 C CA . VAL A 1 74 ? -15.149 9.534 -2.412 1.00 94.75 74 VAL A CA 1
ATOM 607 C C . VAL A 1 74 ? -15.477 10.733 -1.525 1.00 94.75 74 VAL A C 1
ATOM 609 O O . VAL A 1 74 ? -16.646 11.043 -1.312 1.00 94.75 74 VAL A O 1
ATOM 612 N N . ILE A 1 75 ? -14.439 11.377 -0.996 1.00 92.06 75 ILE A N 1
ATOM 613 C CA . ILE A 1 75 ? -14.526 12.546 -0.119 1.00 92.06 75 ILE A CA 1
ATOM 614 C C . ILE A 1 75 ? -13.754 13.686 -0.787 1.00 92.06 75 ILE A C 1
ATOM 616 O O . ILE A 1 75 ? -12.580 13.529 -1.112 1.00 92.06 75 ILE A O 1
ATOM 620 N N . ASP A 1 76 ? -14.408 14.818 -1.007 1.00 87.88 76 ASP A N 1
ATOM 621 C CA . ASP A 1 76 ? -13.899 15.985 -1.741 1.00 87.88 76 ASP A CA 1
ATOM 622 C C . ASP A 1 76 ? -13.164 17.005 -0.849 1.00 87.88 76 ASP A C 1
ATOM 624 O O . ASP A 1 76 ? -12.742 18.064 -1.312 1.00 87.88 76 ASP A O 1
ATOM 628 N N . PHE A 1 77 ? -12.950 16.679 0.429 1.00 82.69 77 PHE A N 1
ATOM 629 C CA . PHE A 1 77 ? -12.207 17.512 1.373 1.00 82.69 77 PHE A CA 1
ATOM 630 C C . PHE A 1 77 ? -11.307 16.712 2.325 1.00 82.69 77 PHE A C 1
ATOM 632 O O . PHE A 1 77 ? -11.528 15.537 2.629 1.00 82.69 77 PHE A O 1
ATOM 639 N N . GLU A 1 78 ? -10.285 17.390 2.849 1.00 82.31 78 GLU A N 1
ATOM 640 C CA . GLU A 1 78 ? -9.409 16.855 3.889 1.00 82.31 78 GLU A CA 1
ATOM 641 C C . GLU A 1 78 ? -10.148 16.709 5.215 1.00 82.31 78 GLU A C 1
ATOM 643 O O . GLU A 1 78 ? -10.516 17.690 5.866 1.00 82.31 78 GLU A O 1
ATOM 648 N N . THR A 1 79 ? -10.316 15.460 5.644 1.00 87.12 79 THR A N 1
ATOM 649 C CA . THR A 1 79 ? -10.923 15.172 6.942 1.00 87.12 79 THR A CA 1
ATOM 650 C C . THR A 1 79 ? -9.965 15.520 8.082 1.00 87.12 79 THR A C 1
ATOM 652 O O . THR A 1 79 ? -8.743 15.373 7.988 1.00 87.12 79 THR A O 1
ATOM 655 N N . ARG A 1 80 ? -10.533 15.906 9.220 1.00 84.56 80 ARG A N 1
ATOM 656 C CA . ARG A 1 80 ? -9.859 16.196 10.490 1.00 84.56 80 ARG A CA 1
ATOM 657 C C . ARG A 1 80 ? -9.269 14.944 11.153 1.00 84.56 80 ARG A C 1
ATOM 659 O O . ARG A 1 80 ? -8.552 15.056 12.148 1.00 84.56 80 ARG A O 1
ATOM 666 N N . GLY A 1 81 ? -9.540 13.753 10.617 1.00 87.25 81 GLY A N 1
ATOM 667 C CA . GLY A 1 81 ? -8.921 12.497 11.028 1.00 87.25 81 GLY A CA 1
ATOM 668 C C . GLY A 1 81 ? -9.771 11.261 10.726 1.00 87.25 81 GLY A C 1
ATOM 669 O O . GLY A 1 81 ? -10.791 11.330 10.036 1.00 87.25 81 GLY A O 1
ATOM 670 N N . ALA A 1 82 ? -9.333 10.118 11.258 1.00 90.88 82 ALA A N 1
ATOM 671 C CA . ALA A 1 82 ? -9.965 8.818 11.052 1.00 90.88 82 ALA A CA 1
ATOM 672 C C . ALA A 1 82 ? -11.428 8.789 11.515 1.00 90.88 82 ALA A C 1
ATOM 674 O O . ALA A 1 82 ? -12.262 8.233 10.810 1.00 90.88 82 ALA A O 1
ATOM 675 N N . LEU A 1 83 ? -11.768 9.430 12.638 1.00 93.75 83 LEU A N 1
ATOM 676 C CA . LEU A 1 83 ? -13.147 9.440 13.141 1.00 93.75 83 LEU A CA 1
ATOM 677 C C . LEU A 1 83 ? -14.103 10.161 12.177 1.00 93.75 83 LEU A C 1
ATOM 679 O O . LEU A 1 83 ? -15.161 9.619 11.867 1.00 93.75 83 LEU A O 1
ATOM 683 N N . GLU A 1 84 ? -13.730 11.325 11.633 1.00 93.12 84 GLU A N 1
ATOM 684 C CA . GLU A 1 84 ? -14.570 12.023 10.645 1.00 93.12 84 GLU A CA 1
ATOM 685 C C . GLU A 1 84 ? -14.654 11.242 9.326 1.00 93.12 84 GLU A C 1
ATOM 687 O O . GLU A 1 84 ? -15.737 11.107 8.759 1.00 93.12 84 GLU A O 1
ATOM 692 N N . THR A 1 85 ? -13.539 10.649 8.880 1.00 94.56 85 THR A N 1
ATOM 693 C CA . THR A 1 85 ? -13.534 9.756 7.708 1.00 94.56 85 THR A CA 1
ATOM 694 C C . THR A 1 85 ? -14.511 8.591 7.900 1.00 94.56 85 THR A C 1
ATOM 696 O O . THR A 1 85 ? -15.341 8.329 7.029 1.00 94.56 85 THR A O 1
ATOM 699 N N . LEU A 1 86 ? -14.442 7.906 9.047 1.00 96.75 86 LEU A N 1
ATOM 700 C CA . LEU A 1 86 ? -15.325 6.790 9.380 1.00 96.75 86 LEU A CA 1
ATOM 701 C C . LEU A 1 86 ? -16.782 7.242 9.428 1.00 96.75 86 LEU A C 1
ATOM 703 O O . LEU A 1 86 ? -17.634 6.574 8.849 1.00 96.75 86 LEU A O 1
ATOM 707 N N . PHE A 1 87 ? -17.078 8.384 10.052 1.00 96.69 87 PHE A N 1
ATOM 708 C CA . PHE A 1 87 ? -18.439 8.912 10.111 1.00 96.69 87 PHE A CA 1
ATOM 709 C C . PHE A 1 87 ? -19.047 9.114 8.722 1.00 96.69 87 PHE A C 1
ATOM 711 O O . PHE A 1 87 ? -20.158 8.643 8.477 1.00 96.69 87 PHE A O 1
ATOM 718 N N . ILE A 1 88 ? -18.311 9.759 7.810 1.00 96.25 88 ILE A N 1
ATOM 719 C CA . ILE A 1 88 ? -18.747 9.994 6.426 1.00 96.25 88 ILE A CA 1
ATOM 720 C C . ILE A 1 88 ? -18.991 8.659 5.716 1.00 96.25 88 ILE A C 1
ATOM 722 O O . ILE A 1 88 ? -20.052 8.455 5.127 1.00 96.25 88 ILE A O 1
ATOM 726 N N . MET A 1 89 ? -18.061 7.705 5.835 1.00 97.06 89 MET A N 1
ATOM 727 C CA . MET A 1 89 ? -18.224 6.367 5.255 1.00 97.06 89 MET A CA 1
ATOM 728 C C . MET A 1 89 ? -19.479 5.660 5.787 1.00 97.06 89 MET A C 1
ATOM 730 O O . MET A 1 89 ? -20.245 5.093 5.008 1.00 97.06 89 MET A O 1
ATOM 734 N N . LEU A 1 90 ? -19.745 5.743 7.092 1.00 97.44 90 LEU A N 1
ATOM 735 C CA . LEU A 1 90 ? -20.908 5.137 7.751 1.00 97.44 90 LEU A CA 1
ATOM 736 C C . LEU A 1 90 ? -22.246 5.776 7.340 1.00 97.44 90 LEU A C 1
ATOM 738 O O . LEU A 1 90 ? -23.303 5.178 7.564 1.00 97.44 90 LEU A O 1
ATOM 742 N N . GLN A 1 91 ? -22.244 6.967 6.730 1.00 95.69 91 GLN A N 1
ATOM 743 C CA . GLN A 1 91 ? -23.454 7.535 6.123 1.00 95.69 91 GLN A CA 1
ATOM 744 C C . GLN A 1 91 ? -23.881 6.787 4.859 1.00 95.69 91 GLN A C 1
ATOM 746 O O . GLN A 1 91 ? -25.073 6.710 4.583 1.00 95.69 91 GLN A O 1
ATOM 751 N N . SER A 1 92 ? -22.933 6.188 4.134 1.00 93.75 92 SER A N 1
ATOM 752 C CA . SER A 1 92 ? -23.218 5.429 2.909 1.00 93.75 92 SER A CA 1
ATOM 753 C C . SER A 1 92 ? -23.759 4.014 3.163 1.00 93.75 92 SER A C 1
ATOM 755 O O . SER A 1 92 ? -24.247 3.357 2.243 1.00 93.75 92 SER A O 1
ATOM 757 N N . ILE A 1 93 ? -23.686 3.525 4.407 1.00 95.12 93 ILE A N 1
ATOM 758 C CA . ILE A 1 93 ? -24.102 2.165 4.764 1.00 95.12 93 ILE A CA 1
ATOM 759 C C . ILE A 1 93 ? -25.610 2.127 5.024 1.00 95.12 93 ILE A C 1
ATOM 761 O O . ILE A 1 93 ? -26.140 2.895 5.827 1.00 95.12 93 ILE A O 1
ATOM 765 N N . ASN A 1 94 ? -26.301 1.186 4.377 1.00 93.44 94 ASN A N 1
ATOM 766 C CA . ASN A 1 94 ? -27.736 0.983 4.574 1.00 93.44 94 ASN A CA 1
ATOM 767 C C . ASN A 1 94 ? -28.076 0.421 5.972 1.00 93.44 94 ASN A C 1
ATOM 769 O O . ASN A 1 94 ? -27.241 -0.182 6.649 1.00 93.44 94 ASN A O 1
ATOM 773 N N . THR A 1 95 ? -29.332 0.593 6.391 1.00 92.81 95 THR A N 1
ATOM 774 C CA . THR A 1 95 ? -29.803 0.259 7.746 1.00 92.81 95 THR A CA 1
ATOM 775 C C . THR A 1 95 ? -29.575 -1.199 8.141 1.00 92.81 95 THR A C 1
ATOM 777 O O . THR A 1 95 ? -29.189 -1.464 9.274 1.00 92.81 95 THR A O 1
ATOM 780 N N . GLU A 1 96 ? -29.772 -2.143 7.219 1.00 93.31 96 GLU A N 1
ATOM 781 C CA . GLU A 1 96 ? -29.563 -3.572 7.479 1.00 93.31 96 GLU A CA 1
ATOM 782 C C . GLU A 1 96 ? -28.085 -3.872 7.764 1.00 93.31 96 GLU A C 1
ATOM 784 O O . GLU A 1 96 ? -27.740 -4.521 8.751 1.00 93.31 96 GLU A O 1
ATOM 789 N N . ARG A 1 97 ? -27.183 -3.331 6.940 1.00 93.19 97 ARG A N 1
ATOM 790 C CA . ARG A 1 97 ? -25.737 -3.541 7.077 1.00 93.19 97 ARG A CA 1
ATOM 791 C C . ARG A 1 97 ? -25.151 -2.827 8.284 1.00 93.19 97 ARG A C 1
ATOM 793 O O . ARG A 1 97 ? -24.169 -3.314 8.834 1.00 93.19 97 ARG A O 1
ATOM 800 N N . LEU A 1 98 ? -25.754 -1.724 8.730 1.00 96.38 98 LEU A N 1
ATOM 801 C CA . LEU A 1 98 ? -25.334 -1.046 9.956 1.00 96.38 98 LEU A CA 1
ATOM 802 C C . LEU A 1 98 ? -25.418 -1.964 11.187 1.00 96.38 98 LEU A C 1
ATOM 804 O O . LEU A 1 98 ? -24.681 -1.754 12.145 1.00 96.38 98 LEU A O 1
ATOM 808 N N . LEU A 1 99 ? -26.260 -2.999 11.174 1.00 95.94 99 LEU A N 1
ATOM 809 C CA . LEU A 1 99 ? -26.370 -3.949 12.284 1.00 95.94 99 LEU A CA 1
ATOM 810 C C . LEU A 1 99 ? -25.237 -4.986 12.320 1.00 95.94 99 LEU A C 1
ATOM 812 O O . LEU A 1 99 ? -25.075 -5.667 13.329 1.00 95.94 99 LEU A O 1
ATOM 816 N N . ARG A 1 100 ? -24.436 -5.110 11.255 1.00 95.25 100 ARG A N 1
ATOM 817 C CA . ARG A 1 100 ? -23.357 -6.103 11.174 1.00 95.25 100 ARG A CA 1
ATOM 818 C C . ARG A 1 100 ? -22.120 -5.666 11.958 1.00 95.25 100 ARG A C 1
ATOM 820 O O . ARG A 1 100 ? -21.735 -4.491 11.932 1.00 95.25 100 ARG A O 1
ATOM 827 N N . LYS A 1 101 ? -21.448 -6.649 12.568 1.00 96.31 101 LYS A N 1
ATOM 828 C CA . LYS A 1 101 ? -20.074 -6.543 13.081 1.00 96.31 101 LYS A CA 1
ATOM 829 C C . LYS A 1 101 ? -19.173 -5.849 12.063 1.00 96.31 101 LYS A C 1
ATOM 831 O O . LYS A 1 101 ? -19.210 -6.175 10.879 1.00 96.31 101 LYS A O 1
ATOM 836 N N . THR A 1 102 ? -18.386 -4.887 12.527 1.00 97.19 102 THR A N 1
ATOM 837 C CA . THR A 1 102 ? -17.581 -4.018 11.662 1.00 97.19 102 THR A CA 1
ATOM 838 C C . THR A 1 102 ? -16.188 -3.853 12.237 1.00 97.19 102 THR A C 1
ATOM 840 O O . THR A 1 102 ? -16.043 -3.568 13.418 1.00 97.19 102 THR A O 1
ATOM 843 N N . ILE A 1 103 ? -15.165 -3.996 11.401 1.00 97.69 103 ILE A N 1
ATOM 844 C CA . ILE A 1 103 ? -13.768 -3.762 11.767 1.00 97.69 103 ILE A CA 1
ATOM 845 C C . ILE A 1 103 ? -13.185 -2.659 10.883 1.00 97.69 103 ILE A C 1
ATOM 847 O O . ILE A 1 103 ? -13.380 -2.653 9.668 1.00 97.69 103 ILE A O 1
ATOM 851 N N . SER A 1 104 ? -12.514 -1.702 11.513 1.00 97.38 104 SER A N 1
ATOM 852 C CA . SER A 1 104 ? -11.773 -0.624 10.869 1.00 97.38 104 SER A CA 1
ATOM 853 C C . SER A 1 104 ? -10.294 -0.976 10.851 1.00 97.38 104 SER A C 1
ATOM 855 O O . SER A 1 104 ? -9.761 -1.406 11.873 1.00 97.38 104 SER A O 1
ATOM 857 N N . PHE A 1 105 ? -9.641 -0.730 9.717 1.00 96.88 105 PHE A N 1
ATOM 858 C CA . PHE A 1 105 ? -8.207 -0.918 9.534 1.00 96.88 105 PHE A CA 1
ATOM 859 C C . PHE A 1 105 ? -7.552 0.378 9.074 1.00 96.88 105 PHE A C 1
ATOM 861 O O . PHE A 1 105 ? -8.032 1.020 8.134 1.00 96.88 105 PHE A O 1
ATOM 868 N N . ASP A 1 106 ? -6.424 0.719 9.683 1.00 93.62 106 ASP A N 1
ATOM 869 C CA . ASP A 1 106 ? -5.521 1.711 9.123 1.00 93.62 106 ASP A CA 1
ATOM 870 C C . ASP A 1 106 ? -4.881 1.157 7.840 1.00 93.62 106 ASP A C 1
ATOM 872 O O . ASP A 1 106 ? -4.475 -0.002 7.751 1.00 93.62 106 ASP A O 1
ATOM 876 N N . CYS A 1 107 ? -4.821 1.990 6.802 1.00 92.00 107 CYS A N 1
ATOM 877 C CA . CYS A 1 107 ? -4.402 1.600 5.449 1.00 92.00 107 CYS A CA 1
ATOM 878 C C . CYS A 1 107 ? -2.881 1.428 5.279 1.00 92.00 107 CYS A C 1
ATOM 880 O O . CYS A 1 107 ? -2.385 1.384 4.155 1.00 92.00 107 CYS A O 1
ATOM 882 N N . ASP A 1 108 ? -2.144 1.423 6.380 1.00 90.62 108 ASP A N 1
ATOM 883 C CA . ASP A 1 108 ? -0.690 1.366 6.470 1.00 90.62 108 ASP A CA 1
ATOM 884 C C . ASP A 1 108 ? -0.190 0.232 7.366 1.00 90.62 108 ASP A C 1
ATOM 886 O O . ASP A 1 108 ? 1.004 0.165 7.644 1.00 90.62 108 ASP A O 1
ATOM 890 N N . THR A 1 109 ? -1.072 -0.663 7.795 1.00 93.06 109 THR A N 1
ATOM 891 C CA . THR A 1 109 ? -0.697 -1.857 8.546 1.00 93.06 109 THR A CA 1
ATOM 892 C C . THR A 1 109 ? -1.056 -3.097 7.743 1.00 93.06 109 THR A C 1
ATOM 894 O O . THR A 1 109 ? -2.147 -3.189 7.193 1.00 93.06 109 THR A O 1
ATOM 897 N N . VAL A 1 110 ? -0.150 -4.072 7.688 1.00 93.50 110 VAL A N 1
ATOM 898 C CA . VAL A 1 110 ? -0.388 -5.391 7.086 1.00 93.50 110 VAL A CA 1
ATOM 899 C C . VAL A 1 110 ? -0.469 -6.425 8.201 1.00 93.50 110 VAL A C 1
ATOM 901 O O . VAL A 1 110 ? 0.421 -6.488 9.042 1.00 93.50 110 VAL A O 1
ATOM 904 N N . TYR A 1 111 ? -1.513 -7.250 8.209 1.00 94.31 111 TYR A N 1
ATOM 905 C CA . TYR A 1 111 ? -1.697 -8.318 9.196 1.00 94.31 111 TYR A CA 1
ATOM 906 C C . TYR A 1 111 ? -1.325 -9.656 8.571 1.00 94.31 111 TYR A C 1
ATOM 908 O O . TYR A 1 111 ? -1.864 -10.010 7.537 1.00 94.31 111 TYR A O 1
ATOM 916 N N . LEU A 1 112 ? -0.424 -10.416 9.187 1.00 92.25 112 LEU A N 1
ATOM 917 C CA . LEU A 1 112 ? 0.038 -11.720 8.687 1.00 92.25 112 LEU A CA 1
ATOM 918 C C . LEU A 1 112 ? -0.728 -12.892 9.316 1.00 92.25 112 LEU A C 1
ATOM 920 O O . LEU A 1 112 ? -0.378 -14.056 9.135 1.00 92.25 112 LEU A O 1
ATOM 924 N N . GLN A 1 113 ? -1.783 -12.576 10.064 1.00 90.94 113 GLN A N 1
ATOM 925 C CA . GLN A 1 113 ? -2.653 -13.523 10.742 1.00 90.94 113 GLN A CA 1
ATOM 926 C C . GLN A 1 113 ? -4.130 -13.148 10.540 1.00 90.94 113 GLN A C 1
ATOM 928 O O . GLN A 1 113 ? -4.423 -11.975 10.299 1.00 90.94 113 GLN A O 1
ATOM 933 N N . PRO A 1 114 ? -5.071 -14.106 10.665 1.00 92.56 114 PRO A N 1
ATOM 934 C CA . PRO A 1 114 ? -6.481 -13.904 10.318 1.00 92.56 114 PRO A CA 1
ATOM 935 C C . PRO A 1 114 ? -7.224 -13.090 11.391 1.00 92.56 114 PRO A C 1
ATOM 937 O O . PRO A 1 114 ? -7.903 -13.620 12.275 1.00 92.56 114 PRO A O 1
ATOM 940 N N . VAL A 1 115 ? -7.035 -11.770 11.358 1.00 95.19 115 VAL A N 1
ATOM 941 C CA . VAL A 1 115 ? -7.615 -10.822 12.320 1.00 95.19 115 VAL A CA 1
ATOM 942 C C . VAL A 1 115 ? -9.135 -10.723 12.210 1.00 95.19 115 VAL A C 1
ATOM 944 O O . VAL A 1 115 ? -9.799 -10.560 13.237 1.00 95.19 115 VAL A O 1
ATOM 947 N N . ILE A 1 116 ? -9.706 -10.875 11.008 1.00 96.12 116 ILE A N 1
ATOM 948 C CA . ILE A 1 116 ? -11.161 -10.834 10.824 1.00 96.12 116 ILE A CA 1
ATOM 949 C C . ILE A 1 116 ? -11.784 -12.073 11.464 1.00 96.12 116 ILE A C 1
ATOM 951 O O . ILE A 1 116 ? -12.731 -11.944 12.239 1.00 96.12 116 ILE A O 1
ATOM 955 N N . GLU A 1 117 ? -11.229 -13.261 11.224 1.00 95.06 117 GLU A N 1
ATOM 956 C CA . GLU A 1 117 ? -11.708 -14.495 11.845 1.00 95.06 117 GLU A CA 1
ATOM 957 C C . GLU A 1 117 ? -11.606 -14.467 13.377 1.00 95.06 117 GLU A C 1
ATOM 959 O O . GLU A 1 117 ? -12.541 -14.894 14.061 1.00 95.06 117 GLU A O 1
ATOM 964 N N . LYS A 1 118 ? -10.523 -13.908 13.942 1.00 94.94 118 LYS A N 1
ATOM 965 C CA . LYS A 1 118 ? -10.429 -13.690 15.398 1.00 94.94 118 LYS A CA 1
ATOM 966 C C . LYS A 1 118 ? -11.599 -12.853 15.915 1.00 94.94 118 LYS A C 1
ATOM 968 O O . LYS A 1 118 ? -12.187 -13.206 16.933 1.00 94.94 118 LYS A O 1
ATOM 973 N N . PHE A 1 119 ? -11.959 -11.780 15.210 1.00 96.00 119 PHE A N 1
ATOM 974 C CA . PHE A 1 119 ? -13.090 -10.940 15.594 1.00 96.00 119 PHE A CA 1
ATOM 975 C C . PHE A 1 119 ? -14.443 -11.642 15.412 1.00 96.00 119 PHE A C 1
ATOM 977 O O . PHE A 1 119 ? -15.311 -11.528 16.276 1.00 96.00 119 PHE A O 1
ATOM 984 N N . ARG A 1 120 ? -14.635 -12.415 14.334 1.00 95.00 120 ARG A N 1
ATOM 985 C CA . ARG A 1 120 ? -15.890 -13.153 14.099 1.00 95.00 120 ARG A CA 1
ATOM 986 C C . ARG A 1 120 ? -16.243 -14.084 15.260 1.00 95.00 120 ARG A C 1
ATOM 988 O O . ARG A 1 120 ? -17.421 -14.186 15.593 1.00 95.00 120 ARG A O 1
ATOM 995 N N . ARG A 1 121 ? -15.234 -14.706 15.881 1.00 94.81 121 ARG A N 1
ATOM 996 C CA . ARG A 1 121 ? -15.382 -15.645 17.008 1.00 94.81 121 ARG A CA 1
ATOM 997 C C . ARG A 1 121 ? -15.732 -14.993 18.344 1.00 94.81 121 ARG A C 1
ATOM 999 O O . ARG A 1 121 ? -16.130 -15.716 19.251 1.00 94.81 121 ARG A O 1
ATOM 1006 N N . LEU A 1 122 ? -15.581 -13.675 18.479 1.00 95.88 122 LEU A N 1
ATOM 1007 C CA . LEU A 1 122 ? -16.004 -12.967 19.687 1.00 95.88 122 LEU A CA 1
ATOM 1008 C C . LEU A 1 122 ? -17.527 -12.942 19.800 1.00 95.88 122 LEU A C 1
ATOM 1010 O O . LEU A 1 122 ? -18.240 -12.893 18.799 1.00 95.88 122 LEU A O 1
ATOM 1014 N N . SER A 1 123 ? -18.026 -12.880 21.023 1.00 96.06 123 SER A N 1
ATOM 1015 C CA . SER A 1 123 ? -19.433 -12.679 21.339 1.00 96.06 123 SER A CA 1
ATOM 1016 C C . SER A 1 123 ? -19.970 -11.386 20.715 1.00 96.06 123 SER A C 1
ATOM 1018 O O . SER A 1 123 ? -19.294 -10.360 20.682 1.00 96.06 123 SER A O 1
ATOM 1020 N N . ASP A 1 124 ? -21.221 -11.404 20.247 1.00 94.50 124 ASP A N 1
ATOM 1021 C CA . ASP A 1 124 ? -21.802 -10.313 19.442 1.00 94.50 124 ASP A CA 1
ATOM 1022 C C . ASP A 1 124 ? -21.950 -8.967 20.162 1.00 94.50 124 ASP A C 1
ATOM 1024 O O . ASP A 1 124 ? -22.150 -7.940 19.521 1.00 94.50 124 ASP A O 1
ATOM 1028 N N . HIS A 1 125 ? -21.851 -8.950 21.489 1.00 94.56 125 HIS A N 1
ATOM 1029 C CA . HIS A 1 125 ? -21.922 -7.725 22.281 1.00 94.56 125 HIS A CA 1
ATOM 1030 C C . HIS A 1 125 ? -20.556 -7.052 22.476 1.00 94.56 125 HIS A C 1
ATOM 1032 O O . HIS A 1 125 ? -20.524 -5.920 22.953 1.00 94.56 125 HIS A O 1
ATOM 1038 N N . LEU A 1 126 ? -19.452 -7.717 22.118 1.00 97.25 126 LEU A N 1
ATOM 1039 C CA . LEU A 1 126 ? -18.092 -7.241 22.357 1.00 97.25 126 LEU A CA 1
ATOM 1040 C C . LEU A 1 126 ? -17.569 -6.354 21.226 1.00 97.25 126 LEU A C 1
ATOM 1042 O O . LEU A 1 126 ? -17.756 -6.629 20.039 1.00 97.25 126 LEU A O 1
ATOM 1046 N N . ASN A 1 127 ? -16.831 -5.321 21.617 1.00 98.31 127 ASN A N 1
ATOM 1047 C CA . ASN A 1 127 ? -15.912 -4.588 20.753 1.00 98.31 127 ASN A CA 1
ATOM 1048 C C . ASN A 1 127 ? -14.474 -5.045 21.052 1.00 98.31 127 ASN A C 1
ATOM 1050 O O . ASN A 1 127 ? -14.218 -5.606 22.120 1.00 98.31 127 ASN A O 1
ATOM 1054 N N . ALA A 1 128 ? -13.523 -4.804 20.149 1.00 98.12 128 ALA A N 1
ATOM 1055 C CA . ALA A 1 128 ? -12.138 -5.219 20.357 1.00 98.12 128 ALA A CA 1
ATOM 1056 C C . ALA A 1 128 ? -11.111 -4.239 19.793 1.00 98.12 128 ALA A C 1
ATOM 1058 O O . ALA A 1 128 ? -11.310 -3.638 18.738 1.00 98.12 128 ALA A O 1
ATOM 1059 N N . SER A 1 129 ? -9.984 -4.113 20.493 1.00 97.81 129 SER A N 1
ATOM 1060 C CA . SER A 1 129 ? -8.805 -3.382 20.031 1.00 97.81 129 SER A CA 1
ATOM 1061 C C . SER A 1 129 ? -7.661 -4.363 19.858 1.00 97.81 129 SER A C 1
ATOM 1063 O O . SER A 1 129 ? -7.339 -5.109 20.786 1.00 97.81 129 SER A O 1
ATOM 1065 N N . PHE A 1 130 ? -7.048 -4.374 18.680 1.00 98.00 130 PHE A N 1
ATOM 1066 C CA . PHE A 1 130 ? -5.915 -5.247 18.407 1.00 98.00 130 PHE A CA 1
ATOM 1067 C C . PHE A 1 130 ? -4.611 -4.534 18.748 1.00 98.00 130 PHE A C 1
ATOM 1069 O O . PHE A 1 130 ? -4.340 -3.450 18.222 1.00 98.00 130 PHE A O 1
ATOM 1076 N N . PHE A 1 131 ? -3.789 -5.147 19.595 1.00 97.19 131 PHE A N 1
ATOM 1077 C CA . PHE A 1 131 ? -2.589 -4.515 20.140 1.00 97.19 131 PHE A CA 1
ATOM 1078 C C . PHE A 1 131 ? -1.364 -5.427 20.091 1.00 97.19 131 PHE A C 1
ATOM 1080 O O . PHE A 1 131 ? -1.486 -6.641 19.956 1.00 97.19 131 PHE A O 1
ATOM 1087 N N . PHE A 1 132 ? -0.188 -4.832 20.237 1.00 95.94 132 PHE A N 1
ATOM 1088 C CA . PHE A 1 132 ? 1.086 -5.515 20.421 1.00 95.94 132 PHE A CA 1
ATOM 1089 C C . PHE A 1 132 ? 1.850 -4.884 21.591 1.00 95.94 132 PHE A C 1
ATOM 1091 O O . PHE A 1 132 ? 1.503 -3.799 22.064 1.00 95.94 132 PHE A O 1
ATOM 1098 N N . GLU A 1 133 ? 2.884 -5.570 22.069 1.00 94.69 133 GLU A N 1
ATOM 1099 C CA . GLU A 1 133 ? 3.776 -5.026 23.093 1.00 94.69 133 GLU A CA 1
ATOM 1100 C C . GLU A 1 133 ? 4.844 -4.141 22.441 1.00 94.69 133 GLU A C 1
ATOM 1102 O O . GLU A 1 133 ? 5.742 -4.632 21.755 1.00 94.69 133 GLU A O 1
ATOM 1107 N N . ASP A 1 134 ? 4.728 -2.833 22.651 1.00 91.69 134 ASP A N 1
ATOM 1108 C CA . ASP A 1 134 ? 5.703 -1.831 22.234 1.00 91.69 134 ASP A CA 1
ATOM 1109 C C . ASP A 1 134 ? 6.719 -1.593 23.355 1.00 91.69 134 ASP A C 1
ATOM 1111 O O . ASP A 1 134 ? 6.401 -1.030 24.406 1.00 91.69 134 ASP A O 1
ATOM 1115 N N . ASN A 1 135 ? 7.955 -2.022 23.109 1.00 87.31 135 ASN A N 1
ATOM 1116 C CA . ASN A 1 135 ? 9.074 -1.878 24.036 1.00 87.31 135 ASN A CA 1
ATOM 1117 C C . ASN A 1 135 ? 10.066 -0.781 23.598 1.00 87.31 135 ASN A C 1
ATOM 1119 O O . ASN A 1 135 ? 11.085 -0.585 24.260 1.00 87.31 135 ASN A O 1
ATOM 1123 N N . ASP A 1 136 ? 9.778 -0.044 22.516 1.00 79.56 136 ASP A N 1
ATOM 1124 C CA . ASP A 1 136 ? 10.708 0.929 21.922 1.00 79.56 136 ASP A CA 1
ATOM 1125 C C . ASP A 1 136 ? 10.683 2.303 22.620 1.00 79.56 136 ASP A C 1
ATOM 1127 O O . ASP A 1 136 ? 11.517 3.172 22.343 1.00 79.56 136 ASP A O 1
ATOM 1131 N N . GLY A 1 137 ? 9.735 2.531 23.537 1.00 69.44 137 GLY A N 1
ATOM 1132 C CA . GLY A 1 137 ? 9.698 3.708 24.415 1.00 69.44 137 GLY A CA 1
ATOM 1133 C C . GLY A 1 137 ? 9.319 5.033 23.734 1.00 69.44 137 GLY A C 1
ATOM 1134 O O . GLY A 1 137 ? 9.277 6.069 24.399 1.00 69.44 137 GLY A O 1
ATOM 1135 N N . LYS A 1 138 ? 9.037 5.040 22.424 1.00 79.25 138 LYS A N 1
ATOM 1136 C CA . LYS A 1 138 ? 8.657 6.244 21.664 1.00 79.25 138 LYS A CA 1
ATOM 1137 C C . LYS A 1 138 ? 7.142 6.273 21.439 1.00 79.25 138 LYS A C 1
ATOM 1139 O O . LYS A 1 138 ? 6.647 5.408 20.725 1.00 79.25 138 LYS A O 1
ATOM 1144 N N . PRO A 1 139 ? 6.405 7.280 21.948 1.00 80.38 139 PRO A N 1
ATOM 1145 C CA . PRO A 1 139 ? 4.944 7.305 21.895 1.00 80.38 139 PRO A CA 1
ATOM 1146 C C . PRO A 1 139 ? 4.411 7.720 20.511 1.00 80.38 139 PRO A C 1
ATOM 1148 O O . PRO A 1 139 ? 3.847 8.799 20.335 1.00 80.38 139 PRO A O 1
ATOM 1151 N N . ILE A 1 140 ? 4.624 6.873 19.503 1.00 84.50 140 ILE A N 1
ATOM 1152 C CA . ILE A 1 140 ? 4.207 7.118 18.112 1.00 84.50 140 ILE A CA 1
ATOM 1153 C C . ILE A 1 140 ? 2.875 6.443 17.749 1.00 84.50 140 ILE A C 1
ATOM 1155 O O . ILE A 1 140 ? 2.302 6.776 16.712 1.00 84.50 140 ILE A O 1
ATOM 1159 N N . TYR A 1 141 ? 2.381 5.545 18.606 1.00 88.06 141 TYR A N 1
ATOM 1160 C CA . TYR A 1 141 ? 1.119 4.813 18.456 1.00 88.06 141 TYR A CA 1
ATOM 1161 C C . TYR A 1 141 ? 0.029 5.351 19.399 1.00 88.06 141 TYR A C 1
ATOM 1163 O O . TYR A 1 141 ? 0.265 6.256 20.205 1.00 88.06 141 TYR A O 1
ATOM 1171 N N . SER A 1 142 ? -1.170 4.768 19.335 1.00 90.81 142 SER A N 1
ATOM 1172 C CA . SER A 1 142 ? -2.144 4.849 20.426 1.00 90.81 142 SER A CA 1
ATOM 1173 C C . SER A 1 142 ? -2.004 3.656 21.361 1.00 90.81 142 SER A C 1
ATOM 1175 O O . SER A 1 142 ? -1.732 2.549 20.911 1.00 90.81 142 SER A O 1
ATOM 1177 N N . TYR A 1 143 ? -2.182 3.875 22.661 1.00 95.19 143 TYR A N 1
ATOM 1178 C CA . TYR A 1 143 ? -1.917 2.880 23.701 1.00 95.19 143 TYR A CA 1
ATOM 1179 C C . TYR A 1 143 ? -3.197 2.492 24.446 1.00 95.19 143 TYR A C 1
ATOM 1181 O O . TYR A 1 143 ? -4.139 3.285 24.544 1.00 95.19 143 TYR A O 1
ATOM 1189 N N . LEU A 1 144 ? -3.230 1.270 24.976 1.00 96.06 144 LEU A N 1
ATOM 1190 C CA . LEU A 1 144 ? -4.343 0.674 25.718 1.00 96.06 144 LEU A CA 1
ATOM 1191 C C . LEU A 1 144 ? -3.924 0.353 27.146 1.00 96.06 144 LEU A C 1
ATOM 1193 O O . LEU A 1 144 ? -2.917 -0.306 27.359 1.00 96.06 144 LEU A O 1
ATOM 1197 N N . LYS A 1 145 ? -4.729 0.696 28.142 1.00 96.94 145 LYS A N 1
ATOM 1198 C CA . LYS A 1 145 ? -4.578 0.128 29.483 1.00 96.94 145 LYS A CA 1
ATOM 1199 C C . LYS A 1 145 ? -5.516 -1.066 29.623 1.00 96.94 145 LYS A C 1
ATOM 1201 O O . LYS A 1 145 ? -6.712 -0.916 29.388 1.00 96.94 145 LYS A O 1
ATOM 1206 N N . LEU A 1 146 ? -4.983 -2.221 30.009 1.00 97.19 146 LEU A N 1
ATOM 1207 C CA . LEU A 1 146 ? -5.736 -3.468 30.148 1.00 97.19 146 LEU A CA 1
ATOM 1208 C C . LEU A 1 146 ? -5.989 -3.807 31.622 1.00 97.19 146 LEU A C 1
ATOM 1210 O O . LEU A 1 146 ? -5.148 -3.540 32.482 1.00 97.19 146 LEU A O 1
ATOM 1214 N N . ASN A 1 147 ? -7.133 -4.427 31.900 1.00 95.31 147 ASN A N 1
ATOM 1215 C CA . ASN A 1 147 ? -7.433 -5.071 33.172 1.00 95.31 147 ASN A CA 1
ATOM 1216 C C . ASN A 1 147 ? -7.221 -6.580 33.037 1.00 95.31 147 ASN A C 1
ATOM 1218 O O . ASN A 1 147 ? -8.093 -7.299 32.557 1.00 95.31 147 ASN A O 1
ATOM 1222 N N . GLU A 1 148 ? -6.070 -7.071 33.487 1.00 90.69 148 GLU A N 1
ATOM 1223 C CA . GLU A 1 148 ? -5.732 -8.498 33.386 1.00 90.69 148 GLU A CA 1
ATOM 1224 C C . GLU A 1 148 ? -6.603 -9.407 34.265 1.00 90.69 148 GLU A C 1
ATOM 1226 O O . GLU A 1 148 ? -6.768 -10.593 33.966 1.00 90.69 148 GLU A O 1
ATOM 1231 N N . ASN A 1 149 ? -7.187 -8.852 35.330 1.00 92.62 149 ASN A N 1
ATOM 1232 C CA . ASN A 1 149 ? -8.000 -9.594 36.293 1.00 92.62 149 ASN A CA 1
ATOM 1233 C C . ASN A 1 149 ? -9.446 -9.792 35.820 1.00 92.62 149 ASN A C 1
ATOM 1235 O O . ASN A 1 149 ? -10.167 -10.606 36.395 1.00 92.62 149 ASN A O 1
ATOM 1239 N N . ASN A 1 150 ? -9.881 -9.049 34.800 1.00 91.44 150 ASN A N 1
ATOM 1240 C CA . ASN A 1 150 ? -11.222 -9.138 34.244 1.00 91.44 150 ASN A CA 1
ATOM 1241 C C . ASN A 1 150 ? -11.147 -9.505 32.761 1.00 91.44 150 ASN A C 1
ATOM 1243 O O . ASN A 1 150 ? -10.580 -8.763 31.958 1.00 91.44 150 ASN A O 1
ATOM 1247 N N . ARG A 1 151 ? -11.725 -10.652 32.398 1.00 94.69 151 ARG A N 1
ATOM 1248 C CA . ARG A 1 151 ? -11.654 -11.198 31.041 1.00 94.69 151 ARG A CA 1
ATOM 1249 C C . ARG A 1 151 ? -13.036 -11.509 30.487 1.00 94.69 151 ARG A C 1
ATOM 1251 O O . ARG A 1 151 ? -13.884 -12.041 31.198 1.00 94.69 151 ARG A O 1
ATOM 1258 N N . GLN A 1 152 ? -13.228 -11.233 29.202 1.00 94.12 152 GLN A N 1
ATOM 1259 C CA . GLN A 1 152 ? -14.402 -11.639 28.426 1.00 94.12 152 GLN A CA 1
ATOM 1260 C C . GLN A 1 152 ? -13.925 -12.354 27.164 1.00 94.12 152 GLN A C 1
ATOM 1262 O O . GLN A 1 152 ? -12.953 -11.938 26.539 1.00 94.12 152 GLN A O 1
ATOM 1267 N N . ASP A 1 153 ? -14.537 -13.497 26.855 1.00 94.06 153 ASP A N 1
ATOM 1268 C CA . ASP A 1 153 ? -14.088 -14.423 25.804 1.00 94.06 153 ASP A CA 1
ATOM 1269 C C . ASP A 1 153 ? -12.596 -14.801 25.892 1.00 94.06 153 ASP A C 1
ATOM 1271 O O . ASP A 1 153 ? -11.932 -15.066 24.895 1.00 94.06 153 ASP A O 1
ATOM 1275 N N . GLY A 1 154 ? -12.051 -14.828 27.114 1.00 93.81 154 GLY A N 1
ATOM 1276 C CA . GLY A 1 154 ? -10.641 -15.132 27.377 1.00 93.81 154 GLY A CA 1
ATOM 1277 C C . GLY A 1 154 ? -9.678 -13.955 27.186 1.00 93.81 154 GLY A C 1
ATOM 1278 O O . GLY A 1 154 ? -8.498 -14.091 27.518 1.00 93.81 154 GLY A O 1
ATOM 1279 N N . PHE A 1 155 ? -10.158 -12.793 26.742 1.00 96.94 155 PHE A N 1
ATOM 1280 C CA . PHE A 1 155 ? -9.355 -11.594 26.498 1.00 96.94 155 PHE A CA 1
ATOM 1281 C C . PHE A 1 155 ? -9.491 -10.570 27.636 1.00 96.94 155 PHE A C 1
ATOM 1283 O O . PHE A 1 155 ? -10.582 -10.440 28.195 1.00 96.94 155 PHE A O 1
ATOM 1290 N N . PRO A 1 156 ? -8.418 -9.842 27.998 1.00 97.31 156 PRO A N 1
ATOM 1291 C CA . PRO A 1 156 ? -8.479 -8.791 29.012 1.00 97.31 156 PRO A CA 1
ATOM 1292 C C . PRO A 1 156 ? -9.371 -7.628 28.563 1.00 97.31 156 PRO A C 1
ATOM 1294 O O . PRO A 1 156 ? -9.410 -7.275 27.382 1.00 97.31 156 PRO A O 1
ATOM 1297 N N . ILE A 1 157 ? -10.072 -7.010 29.513 1.00 97.31 157 ILE A N 1
ATOM 1298 C CA . ILE A 1 157 ? -10.866 -5.800 29.260 1.00 97.31 157 ILE A CA 1
ATOM 1299 C C . ILE A 1 157 ? -9.944 -4.592 29.059 1.00 97.31 157 ILE A C 1
ATOM 1301 O O . ILE A 1 157 ? -8.951 -4.434 29.767 1.00 97.31 157 ILE A O 1
ATOM 1305 N N . VAL A 1 158 ? -10.294 -3.701 28.133 1.00 97.56 158 VAL A N 1
ATOM 1306 C CA . VAL A 1 158 ? -9.648 -2.388 27.994 1.00 97.56 158 VAL A CA 1
ATOM 1307 C C . VAL A 1 158 ? -10.257 -1.420 29.014 1.00 97.56 158 VAL A C 1
ATOM 1309 O O . VAL A 1 158 ? -11.458 -1.179 28.997 1.00 97.56 158 VAL A O 1
ATOM 1312 N N . GLU A 1 159 ? -9.441 -0.845 29.897 1.00 96.25 159 GLU A N 1
ATOM 1313 C CA . GLU A 1 159 ? -9.870 0.177 30.868 1.00 96.25 159 GLU A CA 1
ATOM 1314 C C . GLU A 1 159 ? -9.799 1.588 30.296 1.00 96.25 159 GLU A C 1
ATOM 1316 O O . GLU A 1 159 ? -10.583 2.463 30.658 1.00 96.25 159 GLU A O 1
ATOM 13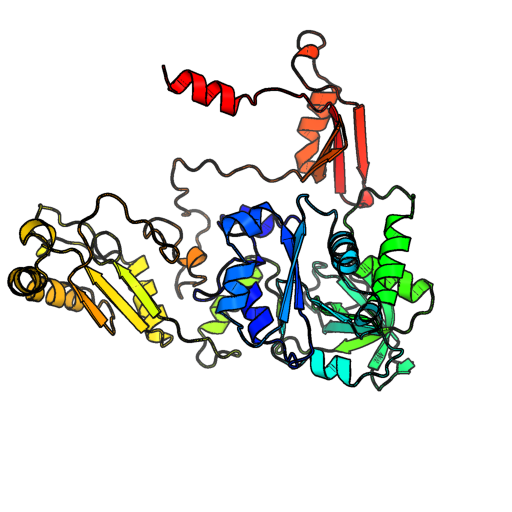21 N N . ASN A 1 160 ? -8.785 1.846 29.472 1.00 95.31 160 ASN A N 1
ATOM 1322 C CA . ASN A 1 160 ? -8.497 3.182 28.981 1.00 95.31 160 ASN A CA 1
ATOM 1323 C C . ASN A 1 160 ? -7.693 3.127 27.683 1.00 95.31 160 ASN A C 1
ATOM 1325 O O . ASN A 1 160 ? -7.013 2.141 27.401 1.00 95.31 160 ASN A O 1
ATOM 1329 N N . THR A 1 161 ? -7.716 4.213 26.920 1.00 94.38 161 THR A N 1
ATOM 1330 C CA . THR A 1 161 ? -6.886 4.372 25.731 1.00 94.38 161 THR A CA 1
ATOM 1331 C C . THR A 1 161 ? -6.428 5.817 25.562 1.00 94.38 161 THR A C 1
ATOM 1333 O O . THR A 1 161 ? -7.113 6.744 25.995 1.00 94.38 161 THR A O 1
ATOM 1336 N N . CYS A 1 162 ? -5.250 6.020 24.969 1.00 91.12 162 CYS A N 1
ATOM 1337 C CA . CYS A 1 162 ? -4.710 7.352 24.725 1.00 91.12 162 CYS A CA 1
ATOM 1338 C C . CYS A 1 162 ? -3.912 7.418 23.421 1.00 91.12 162 CYS A C 1
ATOM 1340 O O . CYS A 1 162 ? -3.147 6.511 23.096 1.00 91.12 162 CYS A O 1
ATOM 1342 N N . GLU A 1 163 ? -4.089 8.498 22.666 1.00 90.25 163 GLU A N 1
ATOM 1343 C CA . GLU A 1 163 ? -3.375 8.736 21.415 1.00 90.25 163 GLU A CA 1
ATOM 1344 C C . GLU A 1 163 ? -2.010 9.371 21.708 1.00 90.25 163 GLU A C 1
ATOM 1346 O O . GLU A 1 163 ? -1.959 10.436 22.319 1.00 90.25 163 GLU A O 1
ATOM 1351 N N . LYS A 1 164 ? -0.909 8.758 21.247 1.00 85.81 164 LYS A N 1
ATOM 1352 C CA . LYS A 1 164 ? 0.463 9.307 21.341 1.00 85.81 164 LYS A CA 1
ATOM 1353 C C . LYS A 1 164 ? 0.929 9.652 22.755 1.00 85.81 164 LYS A C 1
ATOM 1355 O O . LYS A 1 164 ? 1.849 10.444 22.947 1.00 85.81 164 LYS A O 1
ATOM 1360 N N . ILE A 1 165 ? 0.315 9.027 23.751 1.00 87.19 165 ILE A N 1
ATOM 1361 C CA . ILE A 1 165 ? 0.731 9.086 25.146 1.00 87.19 165 ILE A CA 1
ATOM 1362 C C . ILE A 1 165 ? 0.797 7.646 25.637 1.00 87.19 165 ILE A C 1
ATOM 1364 O O . ILE A 1 165 ? -0.200 6.922 25.625 1.00 87.19 165 ILE A O 1
ATOM 1368 N N . MET A 1 166 ? 1.991 7.232 26.053 1.00 89.06 166 MET A N 1
ATOM 1369 C CA . MET A 1 166 ? 2.255 5.882 26.536 1.00 89.06 166 MET A CA 1
ATOM 1370 C C . MET A 1 166 ? 1.667 5.707 27.942 1.00 89.06 166 MET A C 1
ATOM 1372 O O . MET A 1 166 ? 2.274 6.094 28.936 1.00 89.06 166 MET A O 1
ATOM 1376 N N . ILE A 1 167 ? 0.458 5.148 28.018 1.00 91.88 167 ILE A N 1
ATOM 1377 C CA . ILE A 1 167 ? -0.223 4.803 29.283 1.00 91.88 167 ILE A CA 1
ATOM 1378 C C . ILE A 1 167 ? 0.047 3.354 29.733 1.00 91.88 167 ILE A C 1
ATOM 1380 O O . ILE A 1 167 ? -0.351 2.958 30.827 1.00 91.88 167 ILE A O 1
ATOM 1384 N N . SER A 1 168 ? 0.690 2.568 28.869 1.00 94.12 168 SER A N 1
ATOM 1385 C CA . SER A 1 168 ? 1.123 1.178 29.048 1.00 94.12 168 SER A CA 1
ATOM 1386 C C . SER A 1 168 ? 2.098 0.812 27.911 1.00 94.12 168 SER A C 1
ATOM 1388 O O . SER A 1 168 ? 2.342 1.630 27.026 1.00 94.12 168 SER A O 1
ATOM 1390 N N . ASN A 1 169 ? 2.589 -0.429 27.884 1.00 93.88 169 ASN A N 1
ATOM 1391 C CA . ASN A 1 169 ? 3.317 -1.013 26.750 1.00 93.88 169 ASN A CA 1
ATOM 1392 C C . ASN A 1 169 ? 2.401 -1.614 25.660 1.00 93.88 169 ASN A C 1
ATOM 1394 O O . ASN A 1 169 ? 2.894 -2.179 24.693 1.00 93.88 169 ASN A O 1
ATOM 1398 N N . CYS A 1 170 ? 1.076 -1.544 25.802 1.00 95.69 170 CYS A N 1
ATOM 1399 C CA . CYS A 1 170 ? 0.136 -2.138 24.849 1.00 95.69 170 CYS A CA 1
ATOM 1400 C C . CYS A 1 170 ? -0.227 -1.110 23.772 1.00 95.69 170 CYS A C 1
ATOM 1402 O O . CYS A 1 170 ? -1.105 -0.273 23.989 1.00 95.69 170 CYS A O 1
ATOM 1404 N N . ALA A 1 171 ? 0.443 -1.158 22.623 1.00 95.50 171 ALA A N 1
ATOM 1405 C CA . ALA A 1 171 ? 0.209 -0.260 21.495 1.00 95.50 171 ALA A CA 1
ATOM 1406 C C . ALA A 1 171 ? -0.790 -0.862 20.498 1.00 95.50 171 ALA A C 1
ATOM 1408 O O . ALA A 1 171 ? -0.715 -2.040 20.158 1.00 95.50 171 ALA A O 1
ATOM 1409 N N . ASN A 1 172 ? -1.721 -0.057 19.997 1.00 95.75 172 ASN A N 1
ATOM 1410 C CA . ASN A 1 172 ? -2.664 -0.467 18.965 1.00 95.75 172 ASN A CA 1
ATOM 1411 C C . ASN A 1 172 ? -1.961 -0.706 17.627 1.00 95.75 172 ASN A C 1
ATOM 1413 O O . ASN A 1 172 ? -1.080 0.043 17.214 1.00 95.75 172 ASN A O 1
ATOM 1417 N N . THR A 1 173 ? -2.437 -1.722 16.917 1.00 95.50 173 THR A N 1
ATOM 1418 C CA . THR A 1 173 ? -1.963 -2.103 15.576 1.00 95.50 173 THR A CA 1
ATOM 1419 C C . THR A 1 173 ? -2.610 -1.289 14.447 1.00 95.50 173 THR A C 1
ATOM 1421 O O . THR A 1 173 ? -2.122 -1.303 13.317 1.00 95.50 173 THR A O 1
ATOM 1424 N N . GLY A 1 174 ? -3.707 -0.582 14.743 1.00 94.88 174 GLY A N 1
ATOM 1425 C CA . GLY A 1 174 ? -4.549 0.089 13.748 1.00 94.88 174 GLY A CA 1
ATOM 1426 C C . GLY A 1 174 ? -5.765 -0.736 13.307 1.00 94.88 174 GLY A C 1
ATOM 1427 O O . GLY A 1 174 ? -6.424 -0.379 12.334 1.00 94.88 174 GLY A O 1
ATOM 1428 N N . ALA A 1 175 ? -6.067 -1.849 13.989 1.00 97.50 175 ALA A N 1
ATOM 1429 C CA . ALA A 1 175 ? -7.299 -2.617 13.816 1.00 97.50 175 ALA A CA 1
ATOM 1430 C C . ALA A 1 175 ? -8.228 -2.426 15.019 1.00 97.50 175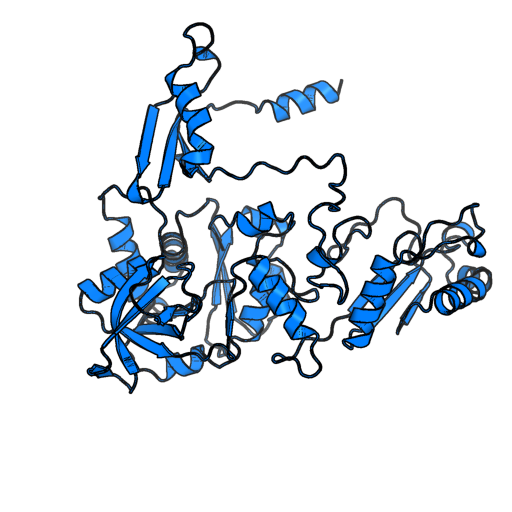 ALA A C 1
ATOM 1432 O O . ALA A 1 175 ? -7.868 -2.717 16.164 1.00 97.50 175 ALA A O 1
ATOM 1433 N N . TYR A 1 176 ? -9.447 -1.971 14.738 1.00 98.00 176 TYR A N 1
ATOM 1434 C CA . TYR A 1 176 ? -10.455 -1.640 15.742 1.00 98.00 176 TYR A CA 1
ATOM 1435 C C . TYR A 1 176 ? -11.790 -2.256 15.347 1.00 98.00 176 TYR A C 1
ATOM 1437 O O . TYR A 1 176 ? -12.333 -1.945 14.287 1.00 98.00 176 TYR A O 1
ATOM 1445 N N . ALA A 1 177 ? -12.317 -3.141 16.181 1.00 98.06 177 ALA A N 1
ATOM 1446 C CA . ALA A 1 177 ? -13.519 -3.900 15.897 1.00 98.06 177 ALA A CA 1
ATOM 1447 C C . ALA A 1 177 ? -14.685 -3.456 16.778 1.00 98.06 177 ALA A C 1
ATOM 1449 O O . ALA A 1 177 ? -14.553 -3.272 17.986 1.00 98.06 177 ALA A O 1
ATOM 1450 N N . PHE A 1 178 ? -15.845 -3.319 16.155 1.00 98.31 178 PHE A N 1
ATOM 1451 C CA . PHE A 1 178 ? -17.057 -2.795 16.754 1.00 98.31 178 PHE A CA 1
ATOM 1452 C C . PHE A 1 178 ? -18.184 -3.800 16.574 1.00 98.31 178 PHE A C 1
ATOM 1454 O O . PHE A 1 178 ? -18.397 -4.324 15.474 1.00 98.31 178 PHE A O 1
ATOM 1461 N N . ARG A 1 179 ? -18.958 -4.012 17.641 1.00 97.12 179 ARG A N 1
ATOM 1462 C CA . ARG A 1 179 ? -20.100 -4.937 17.652 1.00 97.12 179 ARG A CA 1
ATOM 1463 C C . ARG A 1 179 ? -21.090 -4.682 16.516 1.00 97.12 179 ARG A C 1
ATOM 1465 O O . ARG A 1 179 ? -21.712 -5.609 16.012 1.00 97.12 179 ARG A O 1
ATOM 1472 N N . SER A 1 180 ? -21.210 -3.426 16.085 1.00 97.50 180 SER A N 1
ATOM 1473 C CA . SER A 1 180 ? -21.958 -3.043 14.888 1.00 97.50 180 SER A CA 1
ATOM 1474 C C . SER A 1 180 ? -21.489 -1.709 14.308 1.00 97.50 180 SER A C 1
ATOM 1476 O O . SER A 1 180 ? -21.031 -0.824 15.040 1.00 97.50 180 SER A O 1
ATOM 1478 N N . ALA A 1 181 ? -21.665 -1.524 12.997 1.00 97.75 181 ALA A N 1
ATOM 1479 C CA . ALA A 1 181 ? -21.454 -0.228 12.347 1.00 97.75 181 ALA A CA 1
ATOM 1480 C C . ALA A 1 181 ? -22.411 0.856 12.879 1.00 97.75 181 ALA A C 1
ATOM 1482 O O . ALA A 1 181 ? -22.038 2.024 12.935 1.00 97.75 181 ALA A O 1
ATOM 1483 N N . SER A 1 182 ? -23.620 0.496 13.320 1.00 97.88 182 SER A N 1
ATOM 1484 C CA . SER A 1 182 ? -24.573 1.411 13.959 1.00 97.88 182 SER A CA 1
ATOM 1485 C C . SER A 1 182 ? -24.033 1.957 15.280 1.00 97.88 182 SER A C 1
ATOM 1487 O O . SER A 1 182 ? -24.147 3.155 15.541 1.00 97.88 182 SER A O 1
ATOM 1489 N N . THR A 1 183 ? -23.391 1.103 16.086 1.00 97.38 183 THR A N 1
ATOM 1490 C CA . THR A 1 183 ? -22.728 1.516 17.329 1.00 97.38 183 THR A CA 1
ATOM 1491 C C . THR A 1 183 ? -21.589 2.477 17.021 1.00 97.38 183 THR A C 1
ATOM 1493 O O . THR A 1 183 ? -21.569 3.578 17.566 1.00 97.38 183 THR A O 1
ATOM 1496 N N . LEU A 1 184 ? -20.704 2.118 16.086 1.00 98.06 184 LEU A N 1
ATOM 1497 C CA . LEU A 1 184 ? -19.615 2.997 15.654 1.00 98.06 184 LEU A CA 1
ATOM 1498 C C . LEU A 1 184 ? -20.140 4.357 15.161 1.00 98.06 184 LEU A C 1
ATOM 1500 O O . LEU A 1 184 ? -19.652 5.403 15.584 1.00 98.06 184 LEU A O 1
ATOM 1504 N N . LYS A 1 185 ? -21.180 4.351 14.318 1.00 98.00 185 LYS A N 1
ATOM 1505 C CA . LYS A 1 185 ? -21.803 5.557 13.755 1.00 98.00 185 LYS A CA 1
ATOM 1506 C C . LYS A 1 185 ? -22.359 6.477 14.839 1.00 98.00 185 LYS A C 1
ATOM 1508 O O . LYS A 1 185 ? -22.150 7.685 14.761 1.00 98.00 185 LYS A O 1
ATOM 1513 N N . ARG A 1 186 ? -23.028 5.917 15.853 1.00 97.25 186 ARG A N 1
ATOM 1514 C CA . ARG A 1 186 ? -23.566 6.670 16.998 1.00 97.25 186 ARG A CA 1
ATOM 1515 C C . ARG A 1 186 ? -22.465 7.408 17.758 1.00 97.25 186 ARG A C 1
ATOM 1517 O O . ARG A 1 186 ? -22.616 8.596 18.018 1.00 97.25 186 ARG A O 1
ATOM 1524 N N . TYR A 1 187 ? -21.369 6.727 18.092 1.00 96.94 187 TYR A N 1
ATOM 1525 C CA . TYR A 1 187 ? -20.265 7.348 18.835 1.00 96.94 187 TYR A CA 1
ATOM 1526 C C . TYR A 1 187 ? -19.484 8.363 18.002 1.00 96.94 187 TYR A C 1
ATOM 1528 O O . TYR A 1 187 ? -19.058 9.384 18.533 1.00 96.94 187 TYR A O 1
ATOM 1536 N N . CYS A 1 188 ? -19.348 8.128 16.694 1.00 96.12 188 CYS A N 1
ATOM 1537 C CA . CYS A 1 188 ? -18.808 9.137 15.789 1.00 96.12 188 CYS A CA 1
ATOM 1538 C C . CYS A 1 188 ? -19.677 10.404 15.776 1.00 96.12 188 CYS A C 1
ATOM 1540 O O . CYS A 1 188 ? -19.136 11.496 15.893 1.00 96.12 188 CYS A O 1
ATOM 1542 N N . ALA A 1 189 ? -21.006 10.263 15.669 1.00 95.06 189 ALA A N 1
ATOM 1543 C CA . ALA A 1 189 ? -21.934 11.397 15.688 1.00 95.06 189 ALA A CA 1
ATOM 1544 C C . ALA A 1 189 ? -21.826 12.190 16.996 1.00 95.06 189 ALA A C 1
ATOM 1546 O O . ALA A 1 189 ? -21.612 13.394 16.962 1.00 95.06 189 ALA A O 1
ATOM 1547 N N . GLN A 1 190 ? -21.874 11.491 18.137 1.00 93.56 190 GLN A N 1
ATOM 1548 C CA . GLN A 1 190 ? -21.764 12.109 19.460 1.00 93.56 190 GLN A CA 1
ATOM 1549 C C . GLN A 1 190 ? -20.506 12.984 19.575 1.00 93.56 190 GLN A C 1
ATOM 1551 O O . GLN A 1 190 ? -20.597 14.135 19.983 1.00 93.56 190 GLN A O 1
ATOM 1556 N N . LEU A 1 191 ? -19.346 12.456 19.174 1.00 91.62 191 LEU A N 1
ATOM 1557 C CA . LEU A 1 191 ? -18.071 13.176 19.246 1.00 91.62 191 LEU A CA 1
ATOM 1558 C C . LEU A 1 191 ? -17.964 14.345 18.258 1.00 91.62 191 LEU A C 1
ATOM 1560 O O . LEU A 1 191 ? -17.230 15.296 18.515 1.00 91.62 191 LEU A O 1
ATOM 1564 N N . LEU A 1 192 ? -18.651 14.274 17.116 1.00 89.62 192 LEU A N 1
ATOM 1565 C CA . LEU A 1 192 ? -18.684 15.368 16.141 1.00 89.62 192 LEU A CA 1
ATOM 1566 C C . LEU A 1 192 ? -19.647 16.489 16.556 1.00 89.62 192 LEU A C 1
ATOM 1568 O O . LEU A 1 192 ? -19.399 17.641 16.203 1.00 89.62 192 LEU A O 1
ATOM 1572 N N . ASP A 1 193 ? -20.697 16.160 17.312 1.00 87.00 193 ASP A N 1
ATOM 1573 C CA . ASP A 1 193 ? -21.680 17.113 17.843 1.00 87.00 193 ASP A CA 1
ATOM 1574 C C . ASP A 1 193 ? -21.188 17.832 19.115 1.00 87.00 193 ASP A C 1
ATOM 1576 O O . ASP A 1 193 ? -21.731 18.872 19.498 1.00 87.00 193 ASP A O 1
ATOM 1580 N N . GLU A 1 194 ? -20.152 17.311 19.782 1.00 80.75 194 GLU A N 1
ATOM 1581 C CA . GLU A 1 194 ? -19.542 17.941 20.954 1.00 80.75 194 GLU A CA 1
ATOM 1582 C C . GLU A 1 194 ? -18.920 19.303 20.581 1.00 80.75 194 GLU A C 1
ATOM 1584 O O . GLU A 1 194 ? -17.814 19.415 20.054 1.00 80.75 194 GLU A O 1
ATOM 1589 N N . THR A 1 195 ? -19.632 20.385 20.915 1.00 53.19 195 THR A N 1
ATOM 1590 C CA . THR A 1 195 ? -19.232 21.789 20.694 1.00 53.19 195 THR A CA 1
ATOM 1591 C C . THR A 1 195 ? -18.003 22.234 21.493 1.00 53.19 195 THR A C 1
ATOM 1593 O O . THR A 1 195 ? -17.597 23.395 21.415 1.00 53.19 195 THR A O 1
ATOM 1596 N N . SER A 1 196 ? -17.391 21.347 22.280 1.00 51.38 196 SER A N 1
ATOM 1597 C CA . SER A 1 196 ? -16.191 21.615 23.069 1.00 51.38 196 SER A CA 1
ATOM 1598 C C . SER A 1 196 ? -14.938 21.668 22.195 1.00 51.38 196 SER A C 1
ATOM 1600 O O . SER A 1 196 ? -14.065 20.821 22.324 1.00 51.38 196 SER A O 1
ATOM 1602 N N . GLY A 1 197 ? -14.868 22.673 21.313 1.00 44.34 197 GLY A N 1
ATOM 1603 C CA . GLY A 1 197 ? -13.726 23.565 21.054 1.00 44.34 197 GLY A CA 1
ATOM 1604 C C . GLY A 1 197 ? -12.311 23.015 20.842 1.00 44.34 197 GLY A C 1
ATOM 1605 O O . GLY A 1 197 ? -11.395 23.816 20.664 1.00 44.34 197 GLY A O 1
ATOM 1606 N N . GLN A 1 198 ? -12.072 21.708 20.842 1.00 43.03 198 GLN A N 1
ATOM 1607 C CA . GLN A 1 198 ? -10.775 21.152 20.504 1.00 43.03 198 GLN A CA 1
ATOM 1608 C C . GLN A 1 198 ? -10.654 21.141 18.986 1.00 43.03 198 GLN A C 1
ATOM 1610 O O . GLN A 1 198 ? -10.935 20.152 18.314 1.00 43.03 198 GLN A O 1
ATOM 1615 N N . TYR A 1 199 ? -10.194 22.270 18.444 1.00 46.50 199 TYR A N 1
ATOM 1616 C CA . TYR A 1 199 ? -9.471 22.277 17.180 1.00 46.50 199 TYR A CA 1
ATOM 1617 C C . TYR A 1 199 ? -8.301 21.290 17.333 1.00 46.50 199 TYR A C 1
ATOM 1619 O O . TYR A 1 199 ? -7.305 21.571 18.007 1.00 46.50 199 TYR A O 1
ATOM 1627 N N . GLY A 1 200 ? -8.484 20.077 16.811 1.00 59.94 200 GLY A N 1
ATOM 1628 C CA . GLY A 1 200 ? -7.624 18.930 17.073 1.00 59.94 200 GLY A CA 1
ATOM 1629 C C . GLY A 1 200 ? -7.881 17.786 16.093 1.00 59.94 200 GLY A C 1
ATOM 1630 O O . GLY A 1 200 ? -8.865 17.779 15.357 1.00 59.94 200 GLY A O 1
ATOM 1631 N N . LYS A 1 201 ? -6.952 16.827 16.048 1.00 70.56 201 LYS A N 1
ATOM 1632 C CA . LYS A 1 201 ? -7.035 15.661 15.158 1.00 70.56 201 LYS A CA 1
ATOM 1633 C C . LYS A 1 201 ? -8.027 14.634 15.713 1.00 70.56 201 LYS A C 1
ATOM 1635 O O . LYS A 1 201 ? -7.964 14.274 16.886 1.00 70.56 201 LYS A O 1
ATOM 1640 N N . TYR A 1 202 ? -8.917 14.143 14.859 1.00 86.44 202 TYR A N 1
ATOM 1641 C CA . TYR A 1 202 ? -9.954 13.171 15.203 1.00 86.44 202 TYR A CA 1
ATOM 1642 C C . TYR A 1 202 ? -9.472 11.729 15.014 1.00 86.44 202 TYR A C 1
ATOM 1644 O O . TYR A 1 202 ? -9.519 11.179 13.913 1.00 86.44 202 TYR A O 1
ATOM 1652 N N . TYR A 1 203 ? -9.014 11.103 16.097 1.00 89.56 203 TYR A N 1
ATOM 1653 C CA . TYR A 1 203 ? -8.490 9.734 16.088 1.00 89.56 203 TYR A CA 1
ATOM 1654 C C . TYR A 1 203 ? -9.548 8.695 16.469 1.00 89.56 203 TYR A C 1
ATOM 1656 O O . TYR A 1 203 ? -10.461 8.979 17.245 1.00 89.56 203 TYR A O 1
ATOM 1664 N N . THR A 1 204 ? -9.380 7.459 15.993 1.00 92.44 204 THR A N 1
ATOM 1665 C CA . THR A 1 204 ? -10.215 6.308 16.390 1.00 92.44 204 THR A CA 1
ATOM 1666 C C . THR A 1 204 ? -10.149 6.057 17.898 1.00 92.44 204 THR A C 1
ATOM 1668 O O . THR A 1 204 ? -11.144 5.696 18.520 1.00 92.44 204 THR A O 1
ATOM 1671 N N . THR A 1 205 ? -9.001 6.350 18.511 1.00 91.94 205 THR A N 1
ATOM 1672 C CA . THR A 1 205 ? -8.772 6.296 19.957 1.00 91.94 205 THR A CA 1
ATOM 1673 C C . THR A 1 205 ? -9.795 7.109 20.761 1.00 91.94 205 THR A C 1
ATOM 1675 O O . THR A 1 205 ? -10.233 6.664 21.820 1.00 91.94 205 THR A O 1
ATOM 1678 N N . HIS A 1 206 ? -10.235 8.268 20.253 1.00 92.31 206 HIS A N 1
ATOM 1679 C CA . HIS A 1 206 ? -11.259 9.078 20.922 1.00 92.31 206 HIS A CA 1
ATOM 1680 C C . HIS A 1 206 ? -12.625 8.381 20.921 1.00 92.31 206 HIS A C 1
ATOM 1682 O O . HIS A 1 206 ? -13.305 8.392 21.941 1.00 92.31 206 HIS A O 1
ATOM 1688 N N . ILE A 1 207 ? -12.988 7.702 19.824 1.00 95.56 207 ILE A N 1
ATOM 1689 C CA . ILE A 1 207 ? -14.218 6.894 19.742 1.00 95.56 207 ILE A CA 1
ATOM 1690 C C . ILE A 1 207 ? -14.206 5.836 20.844 1.00 95.56 207 ILE A C 1
ATOM 1692 O O . ILE A 1 207 ? -15.156 5.724 21.613 1.00 95.56 207 ILE A O 1
ATOM 1696 N N . ILE A 1 208 ? -13.106 5.087 20.942 1.00 96.69 208 ILE A N 1
ATOM 1697 C CA . ILE A 1 208 ? -12.954 4.007 21.920 1.00 96.69 208 ILE A CA 1
ATOM 1698 C C . ILE A 1 208 ? -13.016 4.567 23.341 1.00 96.69 208 ILE A C 1
ATOM 1700 O O . ILE A 1 208 ? -13.720 4.010 24.178 1.00 96.69 208 ILE A O 1
ATOM 1704 N N . LYS A 1 209 ? -12.354 5.697 23.615 1.00 95.44 209 LYS A N 1
ATOM 1705 C CA . LYS A 1 209 ? -12.416 6.352 24.927 1.00 95.44 209 LYS A CA 1
ATOM 1706 C C . LYS A 1 209 ? -13.857 6.687 25.329 1.00 95.44 209 LYS A C 1
ATOM 1708 O O . LYS A 1 209 ? -14.269 6.313 26.423 1.00 95.44 209 LYS A O 1
ATOM 1713 N N . THR A 1 210 ? -14.632 7.306 24.439 1.00 95.44 210 THR A N 1
ATOM 1714 C CA . THR A 1 210 ? -16.043 7.645 24.697 1.00 95.44 210 THR A CA 1
ATOM 1715 C C . THR A 1 210 ? -16.921 6.402 24.849 1.00 95.44 210 THR A C 1
ATOM 1717 O O . THR A 1 210 ? -17.853 6.392 25.652 1.00 95.44 210 THR A O 1
ATOM 1720 N N . MET A 1 211 ? -16.628 5.327 24.113 1.00 97.25 211 MET A N 1
ATOM 1721 C CA . MET A 1 211 ? -17.297 4.034 24.288 1.00 97.25 211 MET A CA 1
ATOM 1722 C C . MET A 1 211 ? -17.053 3.452 25.684 1.00 97.25 211 MET A C 1
ATOM 1724 O O . MET A 1 211 ? -18.012 3.047 26.340 1.00 97.25 211 MET A O 1
ATOM 1728 N N . LEU A 1 212 ? -15.803 3.471 26.157 1.00 96.62 212 LEU A N 1
ATOM 1729 C CA . LEU A 1 212 ? -15.428 3.010 27.498 1.00 96.62 212 LEU A CA 1
ATOM 1730 C C . LEU A 1 212 ? -16.087 3.850 28.600 1.00 96.62 212 LEU A C 1
ATOM 1732 O O . LEU A 1 212 ? -16.614 3.290 29.560 1.00 96.62 212 LEU A O 1
ATOM 1736 N N . ASP A 1 213 ? -16.124 5.175 28.439 1.00 95.62 213 ASP A N 1
ATOM 1737 C CA . ASP A 1 213 ? -16.784 6.082 29.391 1.00 95.62 213 ASP A CA 1
ATOM 1738 C C . ASP A 1 213 ? -18.295 5.822 29.486 1.00 95.62 213 ASP A C 1
ATOM 1740 O O . ASP A 1 213 ? -18.887 5.927 30.560 1.00 95.62 213 ASP A O 1
ATOM 1744 N N . ASN A 1 214 ? -18.900 5.379 28.381 1.00 96.38 214 ASN A N 1
ATOM 1745 C CA . ASN A 1 214 ? -20.291 4.934 28.310 1.00 96.38 214 ASN A CA 1
ATOM 1746 C C . ASN A 1 214 ? -20.477 3.431 28.613 1.00 96.38 214 ASN A C 1
ATOM 1748 O O . ASN A 1 214 ? -21.540 2.884 28.322 1.00 96.38 214 ASN A O 1
ATOM 1752 N N . GLN A 1 215 ? -19.476 2.769 29.209 1.00 95.75 215 GLN A N 1
ATOM 1753 C CA . GLN A 1 215 ? -19.518 1.370 29.664 1.00 95.75 215 GLN A CA 1
ATOM 1754 C C . GLN A 1 215 ? -19.773 0.335 28.551 1.00 95.75 215 GLN A C 1
ATOM 1756 O O . GLN A 1 215 ? -20.264 -0.764 28.815 1.00 95.75 215 GLN A O 1
ATOM 1761 N N . GLU A 1 216 ? -19.427 0.649 27.299 1.00 96.50 216 GLU A N 1
ATOM 1762 C CA . GLU A 1 216 ? -19.417 -0.354 26.231 1.00 96.50 216 GLU A CA 1
ATOM 1763 C C . GLU A 1 216 ? -18.264 -1.346 26.462 1.00 96.50 216 GLU A C 1
ATOM 1765 O O . GLU A 1 216 ? -17.127 -0.925 26.700 1.00 96.50 216 GLU A O 1
ATOM 1770 N N . PRO A 1 217 ? -18.506 -2.664 26.360 1.00 95.31 217 PRO A N 1
ATOM 1771 C CA . PRO A 1 217 ? -17.468 -3.656 26.593 1.00 95.31 217 PRO A CA 1
ATOM 1772 C C . PRO A 1 217 ? -16.459 -3.657 25.439 1.00 95.31 217 PRO A C 1
ATOM 1774 O O . PRO A 1 217 ? -16.826 -3.753 24.262 1.00 95.31 217 PRO A O 1
ATOM 1777 N N . PHE A 1 218 ? -15.178 -3.574 25.787 1.00 97.19 218 PHE A N 1
ATOM 1778 C CA . PHE A 1 218 ? -14.059 -3.583 24.851 1.00 97.19 218 PHE A CA 1
ATOM 1779 C C . PHE A 1 218 ? -12.989 -4.548 25.365 1.00 97.19 218 PHE A C 1
ATOM 1781 O O . PHE A 1 218 ? -12.556 -4.433 26.513 1.00 97.19 218 PHE A O 1
ATOM 1788 N N . VAL A 1 219 ? -12.554 -5.486 24.526 1.00 98.19 219 VAL A N 1
ATOM 1789 C CA . VAL A 1 219 ? -11.465 -6.420 24.852 1.00 98.19 219 VAL A CA 1
ATOM 1790 C C . VAL A 1 219 ? -10.181 -6.075 24.100 1.00 98.19 219 VAL A C 1
ATOM 1792 O O . VAL A 1 219 ? -10.216 -5.561 22.982 1.00 98.19 219 VAL A O 1
ATOM 1795 N N . GLY A 1 220 ? -9.032 -6.355 24.711 1.00 97.88 220 GLY A N 1
ATOM 1796 C CA . GLY A 1 220 ? -7.725 -6.272 24.065 1.00 97.88 220 GLY A CA 1
ATOM 1797 C C . GLY A 1 220 ? -7.343 -7.615 23.447 1.00 97.88 220 GLY A C 1
ATOM 1798 O O . GLY A 1 220 ? -7.217 -8.607 24.163 1.00 97.88 220 GLY A O 1
ATOM 1799 N N . ILE A 1 221 ? -7.111 -7.655 22.135 1.00 97.69 221 ILE A N 1
ATOM 1800 C CA . ILE A 1 221 ? -6.630 -8.857 21.440 1.00 97.69 221 ILE A CA 1
ATOM 1801 C C . ILE A 1 221 ? -5.173 -8.660 21.045 1.00 97.69 221 ILE A C 1
ATOM 1803 O O . ILE A 1 221 ? -4.855 -7.818 20.207 1.00 97.69 221 ILE A O 1
ATOM 1807 N N . GLN A 1 222 ? -4.289 -9.469 21.623 1.00 97.06 222 GLN A N 1
ATOM 1808 C CA . GLN A 1 222 ? -2.864 -9.391 21.333 1.00 97.06 222 GLN A CA 1
ATOM 1809 C C . GLN A 1 222 ? -2.528 -10.002 19.962 1.00 97.06 222 GLN A C 1
ATOM 1811 O O . GLN A 1 222 ? -3.026 -11.066 19.573 1.00 97.06 222 GLN A O 1
ATOM 1816 N N . ILE A 1 223 ? -1.648 -9.311 19.249 1.00 96.31 223 ILE A N 1
ATOM 1817 C CA . ILE A 1 223 ? -1.010 -9.676 17.989 1.00 96.31 223 ILE A CA 1
ATOM 1818 C C . ILE A 1 223 ? 0.495 -9.681 18.271 1.00 96.31 223 ILE A C 1
ATOM 1820 O O . ILE A 1 223 ? 1.029 -8.720 18.826 1.00 96.31 223 ILE A O 1
ATOM 1824 N N . ALA A 1 224 ? 1.187 -10.770 17.930 1.00 93.56 224 ALA A N 1
ATOM 1825 C CA . ALA A 1 224 ? 2.637 -10.808 18.077 1.00 93.56 224 ALA A CA 1
ATOM 1826 C C . ALA A 1 224 ? 3.288 -9.824 17.095 1.00 93.56 224 ALA A C 1
ATOM 1828 O O . ALA A 1 224 ? 2.809 -9.657 15.975 1.00 93.56 224 ALA A O 1
ATOM 1829 N N . VAL A 1 225 ? 4.412 -9.215 17.482 1.00 89.62 225 VAL A N 1
ATOM 1830 C CA . VAL A 1 225 ? 5.163 -8.266 16.630 1.00 89.62 225 VAL A CA 1
ATOM 1831 C C . VAL A 1 225 ? 5.595 -8.893 15.298 1.00 89.62 225 VAL A C 1
ATOM 1833 O O . VAL A 1 225 ? 5.754 -8.198 14.305 1.00 89.62 225 VAL A O 1
ATOM 1836 N N . THR A 1 226 ? 5.737 -10.216 15.254 1.00 89.38 226 THR A N 1
ATOM 1837 C CA . THR A 1 226 ? 6.062 -10.980 14.043 1.00 89.38 226 THR A CA 1
ATOM 1838 C C . THR A 1 226 ? 4.876 -11.202 13.107 1.00 89.38 226 THR A C 1
ATOM 1840 O O . THR A 1 226 ? 5.083 -11.588 11.961 1.00 89.38 226 THR A O 1
ATOM 1843 N N . ASP A 1 227 ? 3.649 -10.978 13.577 1.00 91.94 227 ASP A N 1
ATOM 1844 C CA . ASP A 1 227 ? 2.415 -11.323 12.866 1.00 91.94 227 ASP A CA 1
ATOM 1845 C C . ASP A 1 227 ? 1.719 -10.100 12.252 1.00 91.94 227 ASP A C 1
ATOM 1847 O O . ASP A 1 227 ? 0.581 -10.193 11.783 1.00 91.94 227 ASP A O 1
ATOM 1851 N N . PHE A 1 228 ? 2.355 -8.932 12.284 1.00 93.19 228 PHE A N 1
ATOM 1852 C CA . PHE A 1 228 ? 1.886 -7.743 11.584 1.00 93.19 228 PHE A CA 1
ATOM 1853 C C . PHE A 1 228 ? 3.060 -6.828 11.230 1.00 93.19 228 PHE A C 1
ATOM 1855 O O . PHE A 1 228 ? 4.161 -6.959 11.758 1.00 93.19 228 PHE A O 1
ATOM 1862 N N . VAL A 1 229 ? 2.820 -5.891 10.321 1.00 92.31 229 VAL A N 1
ATOM 1863 C CA . VAL A 1 229 ? 3.818 -4.943 9.831 1.00 92.31 229 VAL A CA 1
ATOM 1864 C C . VAL A 1 229 ? 3.191 -3.557 9.800 1.00 92.31 229 VAL A C 1
ATOM 1866 O O . VAL A 1 229 ? 2.286 -3.308 9.007 1.00 92.31 229 VAL A O 1
ATOM 1869 N N . CYS A 1 230 ? 3.678 -2.645 10.640 1.00 91.69 230 CYS A N 1
ATOM 1870 C CA . CYS A 1 230 ? 3.317 -1.230 10.568 1.00 91.69 230 CYS A CA 1
ATOM 1871 C C . CYS A 1 230 ? 4.202 -0.529 9.533 1.00 91.69 230 CYS A C 1
ATOM 1873 O O . CYS A 1 230 ? 5.424 -0.587 9.622 1.00 91.69 230 CYS A O 1
ATOM 1875 N N . LEU A 1 231 ? 3.595 0.163 8.573 1.00 91.19 231 LEU A N 1
ATOM 1876 C CA . LEU A 1 231 ? 4.260 0.912 7.499 1.00 91.19 231 LEU A CA 1
ATOM 1877 C C . LEU A 1 231 ? 3.953 2.408 7.639 1.00 91.19 231 LEU A C 1
ATOM 1879 O O . LEU A 1 231 ? 3.784 3.148 6.667 1.00 91.19 231 LEU A O 1
ATOM 1883 N N . GLY A 1 232 ? 3.873 2.842 8.899 1.00 85.94 232 GLY A N 1
ATOM 1884 C CA . GLY A 1 232 ? 3.487 4.170 9.354 1.00 85.94 232 GLY A CA 1
ATOM 1885 C C . GLY A 1 232 ? 4.372 5.310 8.831 1.00 85.94 232 GLY A C 1
ATOM 1886 O O . GLY A 1 232 ? 3.917 6.445 8.635 1.00 85.94 232 GLY A O 1
ATOM 1887 N N . THR A 1 233 ? 5.642 5.001 8.593 1.00 87.19 233 THR A N 1
ATOM 1888 C CA . THR A 1 233 ? 6.734 5.939 8.323 1.00 87.19 233 THR A CA 1
ATOM 1889 C C . THR A 1 233 ? 7.680 5.395 7.246 1.00 87.19 233 THR A C 1
ATOM 1891 O O . THR A 1 233 ? 7.750 4.178 7.054 1.00 87.19 233 THR A O 1
ATOM 1894 N N . PRO A 1 234 ? 8.449 6.263 6.561 1.00 87.00 234 PRO A N 1
ATOM 1895 C CA . PRO A 1 234 ? 9.482 5.821 5.623 1.00 87.00 234 PRO A CA 1
ATOM 1896 C C . PRO A 1 234 ? 10.514 4.866 6.240 1.00 87.00 234 PRO A C 1
ATOM 1898 O O . PRO A 1 234 ? 10.913 3.904 5.591 1.00 87.00 234 PRO A O 1
ATOM 1901 N N . ASP A 1 235 ? 10.911 5.086 7.495 1.00 86.88 235 ASP A N 1
ATOM 1902 C CA . ASP A 1 235 ? 11.843 4.212 8.218 1.00 86.88 235 ASP A CA 1
ATOM 1903 C C . ASP A 1 235 ? 11.278 2.803 8.400 1.00 86.88 235 ASP A C 1
ATOM 1905 O O . ASP A 1 235 ? 11.965 1.826 8.106 1.00 86.88 235 ASP A O 1
ATOM 1909 N N . GLN A 1 236 ? 10.013 2.697 8.814 1.00 88.94 236 GLN A N 1
ATOM 1910 C CA . GLN A 1 236 ? 9.320 1.414 8.940 1.00 88.94 236 GLN A CA 1
ATOM 1911 C C . GLN A 1 236 ? 9.180 0.705 7.587 1.00 88.94 236 GLN A C 1
ATOM 1913 O O . GLN A 1 236 ? 9.438 -0.494 7.494 1.00 88.94 236 GLN A O 1
ATOM 1918 N N . LEU A 1 237 ? 8.847 1.441 6.520 1.00 90.25 237 LEU A N 1
ATOM 1919 C CA . LEU A 1 237 ? 8.817 0.889 5.164 1.00 90.25 237 LEU A CA 1
ATOM 1920 C C . LEU A 1 237 ? 10.197 0.351 4.759 1.00 90.25 237 LEU A C 1
ATOM 1922 O O . LEU A 1 237 ? 10.313 -0.796 4.339 1.00 90.25 237 LEU A O 1
ATOM 1926 N N . ASN A 1 238 ? 11.256 1.142 4.930 1.00 87.94 238 ASN A N 1
ATOM 1927 C CA . ASN A 1 238 ? 12.620 0.737 4.592 1.00 87.94 238 ASN A CA 1
ATOM 1928 C C . ASN A 1 238 ? 13.092 -0.463 5.419 1.00 87.94 238 ASN A C 1
ATOM 1930 O O . ASN A 1 238 ? 13.753 -1.360 4.893 1.00 87.94 238 ASN A O 1
ATOM 1934 N N . GLN A 1 239 ? 12.749 -0.504 6.708 1.00 86.88 239 GLN A N 1
ATOM 1935 C CA . GLN A 1 239 ? 13.021 -1.651 7.563 1.00 86.88 239 GLN A CA 1
ATOM 1936 C C . GLN A 1 239 ? 12.312 -2.891 7.021 1.00 86.88 239 GLN A C 1
ATOM 1938 O O . GLN A 1 239 ? 12.958 -3.926 6.866 1.00 86.88 239 GLN A O 1
ATOM 1943 N N . PHE A 1 240 ? 11.030 -2.789 6.667 1.00 89.19 240 PHE A N 1
ATOM 1944 C CA . PHE A 1 240 ? 10.288 -3.902 6.085 1.00 89.19 240 PHE A CA 1
ATOM 1945 C C . PHE A 1 240 ? 10.903 -4.383 4.763 1.00 89.19 240 PHE A C 1
ATOM 1947 O O . PHE A 1 240 ? 11.137 -5.579 4.604 1.00 89.19 240 PHE A O 1
ATOM 1954 N N . LEU A 1 241 ? 11.278 -3.468 3.861 1.00 88.75 241 LEU A N 1
ATOM 1955 C CA . LEU A 1 241 ? 11.941 -3.808 2.596 1.00 88.75 241 LEU A CA 1
ATOM 1956 C C . LEU A 1 241 ? 13.240 -4.597 2.805 1.00 88.75 241 LEU A C 1
ATOM 1958 O O . LEU A 1 241 ? 13.505 -5.535 2.060 1.00 88.75 241 LEU A O 1
ATOM 1962 N N . ARG A 1 242 ? 14.032 -4.271 3.835 1.00 85.12 242 ARG A N 1
ATOM 1963 C CA . ARG A 1 242 ? 15.234 -5.049 4.188 1.00 85.12 242 ARG A CA 1
ATOM 1964 C C . ARG A 1 242 ? 14.891 -6.456 4.677 1.00 85.12 242 ARG A C 1
ATOM 1966 O O . ARG A 1 242 ? 15.563 -7.404 4.289 1.00 85.12 242 ARG A O 1
ATOM 1973 N N . HIS A 1 243 ? 13.839 -6.611 5.483 1.00 82.69 243 HIS A N 1
ATOM 1974 C CA . HIS A 1 243 ? 13.402 -7.930 5.965 1.00 82.69 243 HIS A CA 1
ATOM 1975 C C . HIS A 1 243 ? 12.895 -8.828 4.829 1.00 82.69 243 HIS A C 1
ATOM 1977 O O . HIS A 1 243 ? 13.101 -10.039 4.870 1.00 82.69 243 HIS A O 1
ATOM 1983 N N . LEU A 1 244 ? 12.288 -8.245 3.792 1.00 82.44 244 LEU A N 1
ATOM 1984 C CA . LEU A 1 244 ? 11.834 -8.971 2.603 1.00 82.44 244 LEU A CA 1
ATOM 1985 C C . LEU A 1 244 ? 12.975 -9.615 1.792 1.00 82.44 244 LEU A C 1
ATOM 1987 O O . LEU A 1 244 ? 12.725 -10.556 1.043 1.00 82.44 244 LEU A O 1
ATOM 1991 N N . LYS A 1 245 ? 14.213 -9.136 1.943 1.00 76.50 245 LYS A N 1
ATOM 1992 C CA . LYS A 1 245 ? 15.394 -9.631 1.214 1.00 76.50 245 LYS A CA 1
ATOM 1993 C C . LYS A 1 245 ? 16.168 -10.736 1.929 1.00 76.50 245 LYS A C 1
ATOM 1995 O O . LYS A 1 245 ? 17.083 -11.296 1.338 1.00 76.50 245 LYS A O 1
ATOM 2000 N N . GLY A 1 246 ? 15.858 -11.023 3.194 1.00 68.00 246 GLY A N 1
ATOM 2001 C CA . GLY A 1 246 ? 16.569 -12.052 3.955 1.00 68.00 246 GLY A CA 1
ATOM 2002 C C . GLY A 1 246 ? 16.332 -13.467 3.409 1.00 68.00 246 GLY A C 1
ATOM 2003 O O . GLY A 1 246 ? 15.326 -13.722 2.751 1.00 68.00 246 GLY A O 1
ATOM 2004 N N . ASP A 1 247 ? 17.215 -14.412 3.756 1.00 58.38 247 ASP A N 1
ATOM 2005 C CA . ASP A 1 247 ? 17.203 -15.807 3.263 1.00 58.38 247 ASP A CA 1
ATOM 2006 C C . ASP A 1 247 ? 15.884 -16.570 3.515 1.00 58.38 247 ASP A C 1
ATOM 2008 O O . ASP A 1 247 ? 15.611 -17.595 2.887 1.00 58.38 247 ASP A O 1
ATOM 2012 N N . LYS A 1 248 ? 15.055 -16.086 4.448 1.00 62.28 248 LYS A N 1
ATOM 2013 C CA . LYS A 1 248 ? 13.697 -16.570 4.723 1.00 62.28 248 LYS A CA 1
ATOM 2014 C C . LYS A 1 248 ? 12.778 -15.376 4.994 1.00 62.28 248 LYS A C 1
ATOM 2016 O O . LYS A 1 248 ? 12.661 -14.970 6.154 1.00 62.28 248 LYS A O 1
ATOM 2021 N N . PRO A 1 249 ? 12.141 -14.788 3.968 1.00 64.81 249 PRO A N 1
ATOM 2022 C CA . PRO A 1 249 ? 11.220 -13.687 4.197 1.00 64.81 249 PRO A CA 1
ATOM 2023 C C . PRO A 1 249 ? 10.033 -14.185 5.030 1.00 64.81 249 PRO A C 1
ATOM 2025 O O . PRO A 1 249 ? 9.466 -15.242 4.754 1.00 64.81 249 PRO A O 1
ATOM 2028 N N . ALA A 1 250 ? 9.653 -13.416 6.054 1.00 63.50 250 ALA A N 1
ATOM 2029 C CA . ALA A 1 250 ? 8.514 -13.733 6.922 1.00 63.50 250 ALA A CA 1
ATOM 2030 C C . ALA A 1 250 ? 7.166 -13.707 6.174 1.00 63.50 250 ALA A C 1
ATOM 2032 O O . ALA A 1 250 ? 6.169 -14.225 6.668 1.00 63.50 250 ALA A O 1
ATOM 2033 N N . VAL A 1 251 ? 7.142 -13.113 4.976 1.00 74.12 251 VAL A N 1
ATOM 2034 C CA . VAL A 1 251 ? 5.952 -12.949 4.143 1.00 74.12 251 VAL A CA 1
ATOM 2035 C C . VAL A 1 251 ? 6.252 -13.420 2.728 1.00 74.12 251 VAL A C 1
ATOM 2037 O O . VAL A 1 251 ? 7.302 -13.105 2.166 1.00 74.12 251 VAL A O 1
ATOM 2040 N N . ASN A 1 252 ? 5.319 -14.160 2.130 1.00 75.44 252 ASN A N 1
ATOM 2041 C CA . ASN A 1 252 ? 5.443 -14.565 0.738 1.00 75.44 252 ASN A CA 1
ATOM 2042 C C . ASN A 1 252 ? 5.258 -13.348 -0.178 1.00 75.44 252 ASN A C 1
ATOM 2044 O O . ASN A 1 252 ? 4.168 -12.788 -0.277 1.00 75.44 252 ASN A O 1
ATOM 2048 N N . ILE A 1 253 ? 6.325 -12.946 -0.864 1.00 79.19 253 ILE A N 1
ATOM 2049 C CA . ILE A 1 253 ? 6.282 -11.840 -1.819 1.00 79.19 253 ILE A CA 1
ATOM 2050 C C . ILE A 1 253 ? 5.728 -12.362 -3.140 1.00 79.19 253 ILE A C 1
ATOM 2052 O O . ILE A 1 253 ? 6.312 -13.257 -3.762 1.00 79.19 253 ILE A O 1
ATOM 2056 N N . ARG A 1 254 ? 4.638 -11.752 -3.615 1.00 85.38 254 ARG A N 1
ATOM 2057 C CA . ARG A 1 254 ? 4.130 -11.989 -4.969 1.00 85.38 254 ARG A CA 1
ATOM 2058 C C . ARG A 1 254 ? 5.246 -11.746 -5.986 1.00 85.38 254 ARG A C 1
ATOM 2060 O O . ARG A 1 254 ? 5.849 -10.675 -6.025 1.00 85.38 254 ARG A O 1
ATOM 2067 N N . LYS A 1 255 ? 5.516 -12.733 -6.841 1.00 91.06 255 LYS A N 1
ATOM 2068 C CA . LYS A 1 255 ? 6.503 -12.570 -7.911 1.00 91.06 255 LYS A CA 1
ATOM 2069 C C . LYS A 1 255 ? 5.950 -11.643 -8.993 1.00 91.06 255 LYS A C 1
ATOM 2071 O O . LYS A 1 255 ? 4.872 -11.879 -9.533 1.00 91.06 255 LYS A O 1
ATOM 2076 N N . MET A 1 256 ? 6.702 -10.586 -9.277 1.00 93.50 256 MET A N 1
ATOM 2077 C CA . MET A 1 256 ? 6.388 -9.564 -10.269 1.00 93.50 256 MET A CA 1
ATOM 2078 C C . MET A 1 256 ? 7.204 -9.751 -11.552 1.00 93.50 256 MET A C 1
ATOM 2080 O O . MET A 1 256 ? 8.195 -10.485 -11.572 1.00 93.50 256 MET A O 1
ATOM 2084 N N . ARG A 1 257 ? 6.779 -9.062 -12.615 1.00 96.50 257 ARG A N 1
ATOM 2085 C CA . ARG A 1 257 ? 7.499 -8.947 -13.887 1.00 96.50 257 ARG A CA 1
ATOM 2086 C C . ARG A 1 257 ? 7.967 -7.500 -14.040 1.00 96.50 257 ARG A C 1
ATOM 2088 O O . ARG A 1 257 ? 7.137 -6.598 -13.982 1.00 96.50 257 ARG A O 1
ATOM 2095 N N . PHE A 1 258 ? 9.262 -7.282 -14.234 1.00 96.81 258 PHE A N 1
ATOM 2096 C CA . PHE A 1 258 ? 9.846 -5.955 -14.425 1.00 96.81 258 PHE A CA 1
ATOM 2097 C C . PHE A 1 258 ? 10.359 -5.820 -15.851 1.00 96.81 258 PHE A C 1
ATOM 2099 O O . PHE A 1 258 ? 11.199 -6.605 -16.280 1.00 96.81 258 PHE A O 1
ATOM 2106 N N . CYS A 1 259 ? 9.851 -4.826 -16.577 1.00 97.38 259 CYS A N 1
ATOM 2107 C CA . CYS A 1 259 ? 10.291 -4.522 -17.931 1.00 97.38 259 CYS A CA 1
ATOM 2108 C C . CYS A 1 259 ? 11.219 -3.310 -17.918 1.00 97.38 259 CYS A C 1
ATOM 2110 O O . CYS A 1 259 ? 10.793 -2.197 -17.613 1.00 97.38 259 CYS A O 1
ATOM 2112 N N . PHE A 1 260 ? 12.484 -3.529 -18.257 1.00 97.19 260 PHE A N 1
ATOM 2113 C CA . PHE A 1 260 ? 13.482 -2.481 -18.387 1.00 97.19 260 PHE A CA 1
ATOM 2114 C C . PHE A 1 260 ? 13.693 -2.144 -19.855 1.00 97.19 260 PHE A C 1
ATOM 2116 O O . PHE A 1 260 ? 13.921 -3.023 -20.683 1.00 97.19 260 PHE A O 1
ATOM 2123 N N . ASP A 1 261 ? 13.687 -0.855 -20.175 1.00 96.31 261 ASP A N 1
ATOM 2124 C CA . ASP A 1 261 ? 14.318 -0.406 -21.409 1.00 96.31 261 ASP A CA 1
ATOM 2125 C C . ASP A 1 261 ? 15.832 -0.658 -21.343 1.00 96.31 261 ASP A C 1
ATOM 2127 O O . ASP A 1 261 ? 16.432 -0.668 -20.264 1.00 96.31 261 ASP A O 1
ATOM 2131 N N . LEU A 1 262 ? 16.472 -0.846 -22.493 1.00 96.44 262 LEU A N 1
ATOM 2132 C CA . LEU A 1 262 ? 17.916 -1.046 -22.534 1.00 96.44 262 LEU A CA 1
ATOM 2133 C C . LEU A 1 262 ? 18.660 0.296 -22.518 1.00 96.44 262 LEU A C 1
ATOM 2135 O O . LEU A 1 262 ? 19.322 0.647 -21.535 1.00 96.44 262 LEU A O 1
ATOM 2139 N N . ASP A 1 263 ? 18.560 1.050 -23.610 1.00 93.94 263 ASP A N 1
ATOM 2140 C CA . ASP A 1 263 ? 19.335 2.271 -23.807 1.00 93.94 263 ASP A CA 1
ATOM 2141 C C . ASP A 1 263 ? 18.784 3.423 -22.962 1.00 93.94 263 ASP A C 1
ATOM 2143 O O . ASP A 1 263 ? 17.583 3.611 -22.811 1.00 93.94 263 ASP A O 1
ATOM 2147 N N . ASN A 1 264 ? 19.689 4.189 -22.361 1.00 92.44 264 ASN A N 1
ATOM 2148 C CA . ASN A 1 264 ? 19.397 5.217 -21.363 1.00 92.44 264 ASN A CA 1
ATOM 2149 C C . ASN A 1 264 ? 18.616 4.735 -20.117 1.00 92.44 264 ASN A C 1
ATOM 2151 O O . ASN A 1 264 ? 18.201 5.563 -19.304 1.00 92.44 264 ASN A O 1
ATOM 2155 N N . THR A 1 265 ? 18.510 3.426 -19.886 1.00 95.44 265 THR A N 1
ATOM 2156 C CA . THR A 1 265 ? 17.890 2.854 -18.680 1.00 95.44 265 THR A CA 1
ATOM 2157 C C . THR A 1 265 ? 18.837 1.888 -17.979 1.00 95.44 265 THR A C 1
ATOM 2159 O O . THR A 1 265 ? 19.235 2.166 -16.850 1.00 95.44 265 THR A O 1
ATOM 2162 N N . LEU A 1 266 ? 19.288 0.826 -18.647 1.00 97.12 266 LEU A N 1
ATOM 2163 C CA . LEU A 1 266 ? 20.317 -0.085 -18.125 1.00 97.12 266 LEU A CA 1
ATOM 2164 C C . LEU A 1 266 ? 21.721 0.276 -18.626 1.00 97.12 266 LEU A C 1
ATOM 2166 O O . LEU A 1 266 ? 22.710 0.042 -17.935 1.00 97.12 266 LEU A O 1
ATOM 2170 N N . VAL A 1 267 ? 21.820 0.901 -19.798 1.00 96.81 267 VAL A N 1
ATOM 2171 C CA . VAL A 1 267 ? 23.074 1.425 -20.360 1.00 96.81 267 VAL A CA 1
ATOM 2172 C C . VAL A 1 267 ? 22.913 2.888 -20.783 1.00 96.81 267 VAL A C 1
ATOM 2174 O O . VAL A 1 267 ? 21.805 3.419 -20.793 1.00 96.81 267 VAL A O 1
ATOM 2177 N N . SER A 1 268 ? 24.000 3.594 -21.082 1.00 94.88 268 SER A N 1
ATOM 2178 C CA . SER A 1 268 ? 23.969 4.949 -21.642 1.00 94.88 268 SER A CA 1
ATOM 2179 C C . SER A 1 268 ? 23.481 4.945 -23.095 1.00 94.88 268 SER A C 1
ATOM 2181 O O . SER A 1 268 ? 23.379 3.897 -23.730 1.00 94.88 268 SER A O 1
ATOM 2183 N N . TYR A 1 269 ? 23.245 6.131 -23.658 1.00 90.94 269 TYR A N 1
ATOM 2184 C CA . TYR A 1 269 ? 23.255 6.271 -25.115 1.00 90.94 269 TYR A CA 1
ATOM 2185 C C . TYR A 1 269 ? 24.644 5.926 -25.680 1.00 90.94 269 TYR A C 1
ATOM 2187 O O . TYR A 1 269 ? 25.645 6.071 -24.963 1.00 90.94 269 TYR A O 1
ATOM 2195 N N . PRO A 1 270 ? 24.735 5.476 -26.944 1.00 90.88 270 PRO A N 1
ATOM 2196 C CA . PRO A 1 270 ? 26.025 5.306 -27.596 1.00 90.88 270 PRO A CA 1
ATOM 2197 C C . PRO A 1 270 ? 26.714 6.669 -27.766 1.00 90.88 270 PRO A C 1
ATOM 2199 O O . PRO A 1 270 ? 26.048 7.682 -27.981 1.00 90.88 270 PRO A O 1
ATOM 2202 N N . LYS A 1 271 ? 28.050 6.698 -27.667 1.00 88.38 271 LYS A N 1
ATOM 2203 C CA . LYS A 1 271 ? 28.859 7.927 -27.813 1.00 88.38 271 LYS A CA 1
ATOM 2204 C C . LYS A 1 271 ? 28.745 8.522 -29.213 1.00 88.38 271 LYS A C 1
ATOM 2206 O O . LYS A 1 271 ? 28.755 9.736 -29.378 1.00 88.38 271 LYS A O 1
ATOM 2211 N N . GLU A 1 272 ? 28.604 7.649 -30.201 1.00 85.44 272 GLU A N 1
ATOM 2212 C CA . GLU A 1 272 ? 28.362 7.991 -31.596 1.00 85.44 272 GLU A CA 1
ATOM 2213 C C . GLU A 1 272 ? 27.069 7.319 -32.057 1.00 85.44 272 GLU A C 1
ATOM 2215 O O . GLU A 1 272 ? 26.790 6.170 -31.704 1.00 85.44 272 GLU A O 1
ATOM 2220 N N . HIS A 1 273 ? 26.266 8.026 -32.851 1.00 80.94 273 HIS A N 1
ATOM 2221 C CA . HIS A 1 273 ? 24.972 7.523 -33.303 1.00 80.94 273 HIS A CA 1
ATOM 2222 C C . HIS A 1 273 ? 25.118 6.180 -34.042 1.00 80.94 273 HIS A C 1
ATOM 2224 O O . HIS A 1 273 ? 25.884 6.065 -34.995 1.00 80.94 273 HIS A O 1
ATOM 2230 N N . GLY A 1 274 ? 24.364 5.165 -33.611 1.00 77.06 274 GLY A N 1
ATOM 2231 C CA . GLY A 1 274 ? 24.396 3.813 -34.184 1.00 77.06 274 GLY A CA 1
ATOM 2232 C C . GLY A 1 274 ? 25.545 2.924 -33.688 1.00 77.06 274 GLY A C 1
ATOM 2233 O O . GLY A 1 274 ? 25.485 1.709 -33.860 1.00 77.06 274 GLY A O 1
ATOM 2234 N N . ASN A 1 275 ? 26.556 3.474 -33.004 1.00 89.06 275 ASN A N 1
ATOM 2235 C CA . ASN A 1 275 ? 27.672 2.699 -32.460 1.00 89.06 275 ASN A CA 1
ATOM 2236 C C . ASN A 1 275 ? 27.358 2.162 -31.052 1.00 89.06 275 ASN A C 1
ATOM 2238 O O . ASN A 1 275 ? 27.901 2.617 -30.039 1.00 89.06 275 ASN A O 1
ATOM 2242 N N . TYR A 1 276 ? 26.486 1.159 -30.980 1.00 91.19 276 TYR A N 1
ATOM 2243 C CA . TYR A 1 276 ? 26.037 0.559 -29.718 1.00 91.19 276 TYR A CA 1
ATOM 2244 C C . TYR A 1 276 ? 27.124 -0.186 -28.927 1.00 91.19 276 TYR A C 1
ATOM 2246 O O . TYR A 1 276 ? 26.893 -0.544 -27.776 1.00 91.19 276 TYR A O 1
ATOM 2254 N N . ILE A 1 277 ? 28.325 -0.377 -29.480 1.00 92.81 277 ILE A N 1
ATOM 2255 C CA . ILE A 1 277 ? 29.464 -0.965 -28.755 1.00 92.81 277 ILE A CA 1
ATOM 2256 C C . ILE A 1 277 ? 29.959 -0.013 -27.653 1.00 92.81 277 ILE A C 1
ATOM 2258 O O . ILE A 1 277 ? 30.423 -0.466 -26.601 1.00 92.81 277 ILE A O 1
ATOM 2262 N N . SER A 1 278 ? 29.821 1.296 -27.891 1.00 93.62 278 SER A N 1
ATOM 2263 C CA . SER A 1 278 ? 30.352 2.390 -27.067 1.00 93.62 278 SER A CA 1
ATOM 2264 C C . SER A 1 278 ? 29.522 2.748 -25.827 1.00 93.62 278 SER A C 1
ATOM 2266 O O . SER A 1 278 ? 29.903 3.660 -25.094 1.00 93.62 278 SER A O 1
ATOM 2268 N N . VAL A 1 279 ? 28.395 2.065 -25.596 1.00 96.69 279 VAL A N 1
ATOM 2269 C CA . VAL A 1 279 ? 27.530 2.314 -24.433 1.00 96.69 279 VAL A CA 1
ATOM 2270 C C . VAL A 1 279 ? 28.222 1.939 -23.121 1.00 96.69 279 VAL A C 1
ATOM 2272 O O . VAL A 1 279 ? 29.009 0.991 -23.065 1.00 96.69 279 VAL A O 1
ATOM 2275 N N . GLU A 1 280 ? 27.879 2.650 -22.052 1.00 96.31 280 GLU A N 1
ATOM 2276 C CA . GLU A 1 280 ? 28.410 2.460 -20.700 1.00 96.31 280 GLU A CA 1
ATOM 2277 C C . GLU A 1 280 ? 27.309 1.967 -19.744 1.00 96.31 280 GLU A C 1
ATOM 2279 O O . GLU A 1 280 ? 26.137 2.296 -19.936 1.00 96.31 280 GLU A O 1
ATOM 2284 N N . PRO A 1 281 ? 27.632 1.167 -18.715 1.00 96.75 281 PRO A N 1
ATOM 2285 C CA . PRO A 1 281 ? 26.627 0.587 -17.826 1.00 96.75 281 PRO A CA 1
ATOM 2286 C C . PRO A 1 281 ? 26.045 1.618 -16.845 1.00 96.75 281 PRO A C 1
ATOM 2288 O O . PRO A 1 281 ? 26.781 2.367 -16.200 1.00 96.75 281 PRO A O 1
ATOM 2291 N N . LYS A 1 282 ? 24.720 1.604 -16.644 1.00 94.69 282 LYS A N 1
ATOM 2292 C CA . LYS A 1 282 ? 24.057 2.336 -15.552 1.00 94.69 282 LYS A CA 1
ATOM 2293 C C . LYS A 1 282 ? 23.998 1.455 -14.308 1.00 94.69 282 LYS A C 1
ATOM 2295 O O . LYS A 1 282 ? 23.024 0.747 -14.067 1.00 94.69 282 LYS A O 1
ATOM 2300 N N . ILE A 1 283 ? 25.077 1.509 -13.527 1.00 93.38 283 ILE A N 1
ATOM 2301 C CA . ILE A 1 283 ? 25.364 0.580 -12.423 1.00 93.38 283 ILE A CA 1
ATOM 2302 C C . ILE A 1 283 ? 24.200 0.415 -11.435 1.00 93.38 283 ILE A C 1
ATOM 2304 O O . ILE A 1 283 ? 23.902 -0.711 -11.056 1.00 93.38 283 ILE A O 1
ATOM 2308 N N . GLU A 1 284 ? 23.529 1.494 -11.023 1.00 90.56 284 GLU A N 1
ATOM 2309 C CA . GLU A 1 284 ? 22.419 1.413 -10.056 1.00 90.56 284 GLU A CA 1
ATOM 2310 C C . GLU A 1 284 ? 21.216 0.633 -10.605 1.00 90.56 284 GLU A C 1
ATOM 2312 O O . GLU A 1 284 ? 20.698 -0.251 -9.925 1.00 90.56 284 GLU A O 1
ATOM 2317 N N . ASN A 1 285 ? 20.825 0.882 -11.857 1.00 93.31 285 ASN A N 1
ATOM 2318 C CA . ASN A 1 285 ? 19.696 0.193 -12.487 1.00 93.31 285 ASN A CA 1
ATOM 2319 C C . ASN A 1 285 ? 20.029 -1.271 -12.812 1.00 93.31 285 ASN A C 1
ATOM 2321 O O . ASN A 1 285 ? 19.173 -2.141 -12.669 1.00 93.31 285 ASN A O 1
ATOM 2325 N N . ILE A 1 286 ? 21.279 -1.566 -13.186 1.00 96.19 286 ILE A N 1
ATOM 2326 C CA . ILE A 1 286 ? 21.744 -2.950 -13.372 1.00 96.19 286 ILE A CA 1
ATOM 2327 C C . ILE A 1 286 ? 21.739 -3.707 -12.035 1.00 96.19 286 ILE A C 1
ATOM 2329 O O . ILE A 1 286 ? 21.279 -4.845 -11.979 1.00 96.19 286 ILE A O 1
ATOM 2333 N N . LYS A 1 287 ? 22.196 -3.078 -10.940 1.00 94.94 287 LYS A N 1
ATOM 2334 C CA . LYS A 1 287 ? 22.122 -3.666 -9.590 1.00 94.94 287 LYS A CA 1
ATOM 2335 C C . LYS A 1 287 ? 20.681 -3.942 -9.173 1.00 94.94 287 LYS A C 1
ATOM 2337 O O . LYS A 1 287 ? 20.400 -5.022 -8.671 1.00 94.94 287 LYS A O 1
ATOM 2342 N N . LEU A 1 288 ? 19.772 -3.004 -9.429 1.00 93.81 288 LEU A N 1
ATOM 2343 C CA . LEU A 1 288 ? 18.346 -3.203 -9.193 1.00 93.81 288 LEU A CA 1
ATOM 2344 C C . LEU A 1 288 ? 17.810 -4.419 -9.967 1.00 93.81 288 LEU A C 1
ATOM 2346 O O . LEU A 1 288 ? 17.169 -5.276 -9.368 1.00 93.81 288 LEU A O 1
ATOM 2350 N N . ALA A 1 289 ? 18.107 -4.534 -11.266 1.00 96.31 289 ALA A N 1
ATOM 2351 C CA . ALA A 1 289 ? 17.694 -5.690 -12.063 1.00 96.31 289 ALA A CA 1
ATOM 2352 C C . ALA A 1 289 ? 18.244 -7.012 -11.492 1.00 96.31 289 ALA A C 1
ATOM 2354 O O . ALA A 1 289 ? 17.506 -7.990 -11.399 1.00 96.31 289 ALA A O 1
ATOM 2355 N N . HIS A 1 290 ? 19.501 -7.031 -11.037 1.00 95.81 290 HIS A N 1
ATOM 2356 C CA . HIS A 1 290 ? 20.099 -8.181 -10.350 1.00 95.81 290 HIS A CA 1
ATOM 2357 C C . HIS A 1 290 ? 19.406 -8.558 -9.055 1.00 95.81 290 HIS A C 1
ATOM 2359 O O . HIS A 1 290 ? 19.113 -9.735 -8.858 1.00 95.81 290 HIS A O 1
ATOM 2365 N N . GLU A 1 291 ? 19.166 -7.599 -8.169 1.00 93.38 291 GLU A N 1
ATOM 2366 C CA . GLU A 1 291 ? 18.538 -7.897 -6.887 1.00 93.38 291 GLU A CA 1
ATOM 2367 C C . GLU A 1 291 ? 17.093 -8.369 -7.082 1.00 93.38 291 GLU A C 1
ATOM 2369 O O . GLU A 1 291 ? 16.674 -9.327 -6.436 1.00 93.38 291 GLU A O 1
ATOM 2374 N N . LEU A 1 292 ? 16.359 -7.775 -8.030 1.00 93.50 292 LEU A N 1
ATOM 2375 C CA . LEU A 1 292 ? 15.010 -8.222 -8.377 1.00 93.50 292 LEU A CA 1
ATOM 2376 C C . LEU A 1 292 ? 15.017 -9.642 -8.966 1.00 93.50 292 LEU A C 1
ATOM 2378 O O . LEU A 1 292 ? 14.209 -10.475 -8.553 1.00 93.50 292 LEU A O 1
ATOM 2382 N N . HIS A 1 293 ? 15.940 -9.942 -9.886 1.00 95.00 293 HIS A N 1
ATOM 2383 C CA . HIS A 1 293 ? 16.100 -11.287 -10.458 1.00 95.00 293 HIS A CA 1
ATOM 2384 C C . HIS A 1 293 ? 16.472 -12.322 -9.393 1.00 95.00 293 HIS A C 1
ATOM 2386 O O . HIS A 1 293 ? 15.848 -13.374 -9.301 1.00 95.00 293 HIS A O 1
ATOM 2392 N N . THR A 1 294 ? 17.423 -11.985 -8.519 1.00 92.12 294 THR A N 1
ATOM 2393 C CA . THR A 1 294 ? 17.862 -12.835 -7.398 1.00 92.12 294 THR A CA 1
ATOM 2394 C C . THR A 1 294 ? 16.723 -13.096 -6.413 1.00 92.12 294 THR A C 1
ATOM 2396 O O . THR A 1 294 ? 16.573 -14.212 -5.920 1.00 92.12 294 THR A O 1
ATOM 2399 N N . ALA A 1 295 ? 15.851 -12.109 -6.188 1.00 89.06 295 ALA A N 1
ATOM 2400 C CA . ALA A 1 295 ? 14.627 -12.276 -5.410 1.00 89.06 295 ALA A CA 1
ATOM 2401 C C . ALA A 1 295 ? 13.550 -13.120 -6.127 1.00 89.06 295 ALA A C 1
ATOM 2403 O O . ALA A 1 295 ? 12.454 -13.319 -5.592 1.00 89.06 295 ALA A O 1
ATOM 2404 N N . GLY A 1 296 ? 13.834 -13.649 -7.320 1.00 91.69 296 GLY A N 1
ATOM 2405 C CA . GLY A 1 296 ? 12.960 -14.520 -8.102 1.00 91.69 296 GLY A CA 1
ATOM 2406 C C . GLY A 1 296 ? 11.886 -13.779 -8.897 1.00 91.69 296 GLY A C 1
ATOM 2407 O O . GLY A 1 296 ? 10.862 -14.378 -9.231 1.00 91.69 296 GLY A O 1
ATOM 2408 N N . HIS A 1 297 ? 12.056 -12.478 -9.142 1.00 94.69 297 HIS A N 1
ATOM 2409 C CA . HIS A 1 297 ? 11.207 -11.733 -10.069 1.00 94.69 297 HIS A CA 1
ATOM 2410 C C . HIS A 1 297 ? 11.642 -11.954 -11.513 1.00 94.69 297 HIS A C 1
ATOM 2412 O O . HIS A 1 297 ? 12.805 -12.224 -11.789 1.00 94.69 297 HIS A O 1
ATOM 2418 N N . TYR A 1 298 ? 10.691 -11.804 -12.429 1.00 97.88 298 TYR A N 1
ATOM 2419 C CA . TYR A 1 298 ? 10.929 -12.009 -13.849 1.00 97.88 298 TYR A CA 1
ATOM 2420 C C . TYR A 1 298 ? 11.410 -10.707 -14.494 1.00 97.88 298 TYR A C 1
ATOM 2422 O O . TYR A 1 298 ? 10.732 -9.682 -14.382 1.00 97.88 298 TYR A O 1
ATOM 2430 N N . ILE A 1 299 ? 12.546 -10.735 -15.180 1.00 98.50 299 ILE A N 1
ATOM 2431 C CA . ILE A 1 299 ? 13.164 -9.568 -15.807 1.00 98.50 299 ILE A CA 1
ATOM 2432 C C . ILE A 1 299 ? 13.000 -9.635 -17.325 1.00 98.50 299 ILE A C 1
ATOM 2434 O O . ILE A 1 299 ? 13.499 -10.539 -17.992 1.00 98.50 299 ILE A O 1
ATOM 2438 N N . ILE A 1 300 ? 12.318 -8.635 -17.874 1.00 98.69 300 ILE A N 1
ATOM 2439 C CA . ILE A 1 300 ? 12.161 -8.411 -19.309 1.00 98.69 300 ILE A CA 1
ATOM 2440 C C . ILE A 1 300 ? 13.055 -7.234 -19.686 1.00 98.69 300 ILE A C 1
ATOM 2442 O O . ILE A 1 300 ? 13.000 -6.184 -19.046 1.00 98.69 300 ILE A O 1
ATOM 2446 N N . ILE A 1 301 ? 13.843 -7.377 -20.745 1.00 98.56 301 ILE A N 1
ATOM 2447 C CA . ILE A 1 301 ? 14.535 -6.255 -21.377 1.00 98.56 301 ILE A CA 1
ATOM 2448 C C . ILE A 1 301 ? 13.841 -5.954 -22.694 1.00 98.56 301 ILE A C 1
ATOM 2450 O O . ILE A 1 301 ? 13.724 -6.829 -23.546 1.00 98.56 301 ILE A O 1
ATOM 2454 N N . GLN A 1 302 ? 13.413 -4.712 -22.885 1.00 97.06 302 GLN A N 1
ATOM 2455 C CA . GLN A 1 302 ? 12.842 -4.233 -24.136 1.00 97.06 302 GLN A CA 1
ATOM 2456 C C . GLN A 1 302 ? 13.795 -3.234 -24.795 1.00 97.06 302 GLN A C 1
ATOM 2458 O O . GLN A 1 302 ? 14.411 -2.412 -24.119 1.00 97.06 302 GLN A O 1
ATOM 2463 N N . THR A 1 303 ? 13.937 -3.283 -26.118 1.00 96.00 303 THR A N 1
ATOM 2464 C CA . THR A 1 303 ? 14.860 -2.392 -26.831 1.00 96.00 303 THR A CA 1
ATOM 2465 C C . THR A 1 303 ? 14.303 -1.871 -28.153 1.00 96.00 303 THR A C 1
ATOM 2467 O O . THR A 1 303 ? 13.633 -2.587 -28.904 1.00 96.00 303 THR A O 1
ATOM 2470 N N . ALA A 1 304 ? 14.603 -0.597 -28.431 1.00 94.69 304 ALA A N 1
ATOM 2471 C CA . ALA A 1 304 ? 14.287 0.101 -29.680 1.00 94.69 304 ALA A CA 1
ATOM 2472 C C . ALA A 1 304 ? 15.496 0.188 -30.639 1.00 94.69 304 ALA A C 1
ATOM 2474 O O . ALA A 1 304 ? 15.457 0.931 -31.625 1.00 94.69 304 ALA A O 1
ATOM 2475 N N . ARG A 1 305 ? 16.594 -0.537 -30.363 1.00 94.31 305 ARG A N 1
ATOM 2476 C CA . ARG A 1 305 ? 17.822 -0.497 -31.178 1.00 94.31 305 ARG A CA 1
ATOM 2477 C C . ARG A 1 305 ? 17.545 -0.817 -32.642 1.00 94.31 305 ARG A C 1
ATOM 2479 O O . ARG A 1 305 ? 16.883 -1.800 -32.954 1.00 94.31 305 ARG A O 1
ATOM 2486 N N . GLN A 1 306 ? 18.067 0.031 -33.526 1.00 93.31 306 GLN A N 1
ATOM 2487 C CA . GLN A 1 306 ? 17.872 -0.006 -34.981 1.00 93.31 306 GLN A CA 1
ATOM 2488 C C . GLN A 1 306 ? 16.412 -0.025 -35.480 1.00 93.31 306 GLN A C 1
ATOM 2490 O O . GLN A 1 306 ? 16.195 -0.115 -36.688 1.00 93.31 306 GLN A O 1
ATOM 2495 N N . MET A 1 307 ? 15.398 0.139 -34.619 1.00 94.25 307 MET A N 1
ATOM 2496 C CA . MET A 1 307 ? 13.995 0.097 -35.055 1.00 94.25 307 MET A CA 1
ATOM 2497 C C . MET A 1 307 ? 13.662 1.239 -36.023 1.00 94.25 307 MET A C 1
ATOM 2499 O O . MET A 1 307 ? 12.981 1.018 -37.022 1.00 94.25 307 MET A O 1
ATOM 2503 N N . LYS A 1 308 ? 14.206 2.443 -35.784 1.00 92.06 308 LYS A N 1
ATOM 2504 C CA . LYS A 1 308 ? 14.055 3.594 -36.690 1.00 92.06 308 LYS A CA 1
ATOM 2505 C C . LYS A 1 308 ? 14.699 3.345 -38.057 1.00 92.06 308 LYS A C 1
ATOM 2507 O O . LYS A 1 308 ? 14.111 3.682 -39.075 1.00 92.06 308 LYS A O 1
ATOM 2512 N N . ILE A 1 309 ? 15.901 2.764 -38.072 1.00 92.38 309 ILE A N 1
ATOM 2513 C CA . ILE A 1 309 ? 16.666 2.510 -39.303 1.00 92.38 309 ILE A CA 1
ATOM 2514 C C . ILE A 1 309 ? 15.968 1.463 -40.173 1.00 92.38 309 ILE A C 1
ATOM 2516 O O . ILE A 1 309 ? 15.886 1.632 -41.386 1.00 92.38 309 ILE A O 1
ATOM 2520 N N . HIS A 1 310 ? 15.399 0.428 -39.555 1.00 93.62 310 HIS A N 1
ATOM 2521 C CA . HIS A 1 310 ? 14.714 -0.652 -40.266 1.00 93.62 310 HIS A CA 1
ATOM 2522 C C . HIS A 1 310 ? 13.200 -0.443 -40.403 1.00 93.62 310 HIS A C 1
ATOM 2524 O O . HIS A 1 310 ? 12.471 -1.412 -40.593 1.00 93.62 310 HIS A O 1
ATOM 2530 N N . ASN A 1 311 ? 12.700 0.797 -40.313 1.00 93.12 311 ASN A N 1
ATOM 2531 C CA . ASN A 1 311 ? 11.276 1.132 -40.487 1.00 93.12 311 ASN A CA 1
ATOM 2532 C C . ASN A 1 311 ? 10.329 0.243 -39.655 1.00 93.12 311 ASN A C 1
ATOM 2534 O O . ASN A 1 311 ? 9.334 -0.280 -40.154 1.00 93.12 311 ASN A O 1
ATOM 2538 N N . ASN A 1 312 ? 10.666 0.045 -38.381 1.00 90.69 312 ASN A N 1
ATOM 2539 C CA . ASN A 1 312 ? 9.963 -0.818 -37.432 1.00 90.69 312 ASN A CA 1
ATOM 2540 C C . ASN A 1 312 ? 9.939 -2.327 -37.780 1.00 90.69 312 ASN A C 1
ATOM 2542 O O . ASN A 1 312 ? 9.203 -3.092 -37.157 1.00 90.69 312 ASN A O 1
ATOM 2546 N N . ASN A 1 313 ? 10.772 -2.798 -38.713 1.00 95.31 313 ASN A N 1
ATOM 2547 C CA . ASN A 1 313 ? 10.935 -4.225 -38.989 1.00 95.31 313 ASN A CA 1
ATOM 2548 C C . ASN A 1 313 ? 11.838 -4.886 -37.935 1.00 95.31 313 ASN A C 1
ATOM 2550 O O . ASN A 1 313 ? 13.064 -4.773 -37.976 1.00 95.31 313 ASN A O 1
ATOM 2554 N N . VAL A 1 314 ? 11.212 -5.614 -37.009 1.00 96.81 314 VAL A N 1
ATOM 2555 C CA . VAL A 1 314 ? 11.898 -6.303 -35.905 1.00 96.81 314 VAL A CA 1
ATOM 2556 C C . VAL A 1 314 ? 12.923 -7.317 -36.415 1.00 96.81 314 VAL A C 1
ATOM 2558 O O . VAL A 1 314 ? 14.041 -7.353 -35.914 1.00 96.81 314 VAL A O 1
ATOM 2561 N N . GLY A 1 315 ? 12.580 -8.119 -37.429 1.00 97.56 315 GLY A N 1
ATOM 2562 C CA . GLY A 1 315 ? 13.472 -9.159 -37.951 1.00 97.56 315 GLY A CA 1
ATOM 2563 C C . GLY A 1 315 ? 14.746 -8.583 -38.569 1.00 97.56 315 GLY A C 1
ATOM 2564 O O . GLY A 1 315 ? 15.838 -9.084 -38.311 1.00 97.56 315 GLY A O 1
ATOM 2565 N N . ALA A 1 316 ? 14.616 -7.489 -39.324 1.00 97.06 316 ALA A N 1
ATOM 2566 C CA . ALA A 1 316 ? 15.757 -6.777 -39.893 1.00 97.06 316 ALA A CA 1
ATOM 2567 C C . ALA A 1 316 ? 16.627 -6.121 -38.806 1.00 97.06 316 ALA A C 1
ATOM 2569 O O . ALA A 1 316 ? 17.849 -6.253 -38.843 1.00 97.06 316 ALA A O 1
ATOM 2570 N N . ALA A 1 317 ? 16.010 -5.501 -37.793 1.00 95.88 317 ALA A N 1
ATOM 2571 C CA . ALA A 1 317 ? 16.740 -4.943 -36.656 1.00 95.88 317 ALA A CA 1
ATOM 2572 C C . ALA A 1 317 ? 17.516 -6.021 -35.886 1.00 95.88 317 ALA A C 1
ATOM 2574 O O . ALA A 1 317 ? 18.695 -5.835 -35.592 1.00 95.88 317 ALA A O 1
ATOM 2575 N N . VAL A 1 318 ? 16.896 -7.172 -35.613 1.00 97.69 318 VAL A N 1
ATOM 2576 C CA . VAL A 1 318 ? 17.555 -8.307 -34.949 1.00 97.69 318 VAL A CA 1
ATOM 2577 C C . VAL A 1 318 ? 18.722 -8.837 -35.781 1.00 97.69 318 VAL A C 1
ATOM 2579 O O . VAL A 1 318 ? 19.793 -9.073 -35.223 1.00 97.69 318 VAL A O 1
ATOM 2582 N N . ALA A 1 319 ? 18.545 -8.996 -37.097 1.00 97.50 319 ALA A N 1
ATOM 2583 C CA . ALA A 1 319 ? 19.607 -9.461 -37.990 1.00 97.50 319 ALA A CA 1
ATOM 2584 C C . ALA A 1 319 ? 20.829 -8.523 -37.997 1.00 97.50 319 ALA A C 1
ATOM 2586 O O . ALA A 1 319 ? 21.958 -8.993 -38.114 1.00 97.50 319 ALA A O 1
ATOM 2587 N N . ASP A 1 320 ? 20.602 -7.219 -37.835 1.00 96.12 320 ASP A N 1
ATOM 2588 C CA . ASP A 1 320 ? 21.636 -6.182 -37.850 1.00 96.12 320 ASP A CA 1
ATOM 2589 C C . ASP A 1 320 ? 22.333 -6.003 -36.483 1.00 96.12 320 ASP A C 1
ATOM 2591 O O . ASP A 1 320 ? 23.557 -6.079 -36.386 1.00 96.12 320 ASP A O 1
ATOM 2595 N N . ILE A 1 321 ? 21.572 -5.819 -35.392 1.00 96.00 321 ILE A N 1
ATOM 2596 C CA . ILE A 1 321 ? 22.119 -5.421 -34.074 1.00 96.00 321 ILE A CA 1
ATOM 2597 C C . ILE A 1 321 ? 21.973 -6.467 -32.969 1.00 96.00 321 ILE A C 1
ATOM 2599 O O . ILE A 1 321 ? 22.441 -6.254 -31.843 1.00 96.00 321 ILE A O 1
ATOM 2603 N N . GLY A 1 322 ? 21.337 -7.604 -33.255 1.00 97.25 322 GLY A N 1
ATOM 2604 C CA . GLY A 1 322 ? 21.042 -8.634 -32.259 1.00 97.25 322 GLY A CA 1
ATOM 2605 C C . GLY A 1 322 ? 22.297 -9.131 -31.545 1.00 97.25 322 GLY A C 1
ATOM 2606 O O . GLY A 1 322 ? 22.346 -9.143 -30.315 1.00 97.25 322 GLY A O 1
ATOM 2607 N N . ARG A 1 323 ? 23.354 -9.439 -32.309 1.00 97.69 323 ARG A N 1
ATOM 2608 C CA . ARG A 1 323 ? 24.635 -9.912 -31.762 1.00 97.69 323 ARG A CA 1
ATOM 2609 C C . ARG A 1 323 ? 25.269 -8.902 -30.803 1.00 97.69 323 ARG A C 1
ATOM 2611 O O . ARG A 1 323 ? 25.574 -9.262 -29.673 1.00 97.69 323 ARG A O 1
ATOM 2618 N N . ILE A 1 324 ? 25.415 -7.643 -31.224 1.00 97.19 324 ILE A N 1
ATOM 2619 C CA . ILE A 1 324 ? 26.009 -6.578 -30.393 1.00 97.19 324 ILE A CA 1
ATOM 2620 C C . ILE A 1 324 ? 25.182 -6.364 -29.121 1.00 97.19 324 ILE A C 1
ATOM 2622 O O . ILE A 1 324 ? 25.728 -6.117 -28.045 1.00 97.19 324 ILE A O 1
ATOM 2626 N N . THR A 1 325 ? 23.857 -6.475 -29.219 1.00 97.88 325 THR A N 1
ATOM 2627 C CA . THR A 1 325 ? 22.958 -6.336 -28.069 1.00 97.88 325 THR A CA 1
ATOM 2628 C C . THR A 1 325 ? 23.158 -7.468 -27.063 1.00 97.88 325 THR A C 1
ATOM 2630 O O . THR A 1 325 ? 23.369 -7.185 -25.886 1.00 97.88 325 THR A O 1
ATOM 2633 N N . LEU A 1 326 ? 23.197 -8.726 -27.511 1.00 98.31 326 LEU A N 1
ATOM 2634 C CA . LEU A 1 326 ? 23.467 -9.879 -26.643 1.00 98.31 326 LEU A CA 1
ATOM 2635 C C . LEU A 1 326 ? 24.867 -9.815 -26.014 1.00 98.31 326 LEU A C 1
ATOM 2637 O O . LEU A 1 326 ? 25.018 -10.048 -24.815 1.00 98.31 326 LEU A O 1
ATOM 2641 N N . GLU A 1 327 ? 25.881 -9.427 -26.793 1.00 98.12 327 GLU A N 1
ATOM 2642 C CA . GLU A 1 327 ? 27.242 -9.203 -26.293 1.00 98.12 327 GLU A CA 1
ATOM 2643 C C . GLU A 1 327 ? 27.277 -8.082 -25.243 1.00 98.12 327 GLU A C 1
ATOM 2645 O O . GLU A 1 327 ? 27.976 -8.209 -24.243 1.00 98.12 327 GLU A O 1
ATOM 2650 N N . THR A 1 328 ? 26.488 -7.012 -25.411 1.00 97.75 328 THR A N 1
ATOM 2651 C CA . THR A 1 328 ? 26.369 -5.926 -24.420 1.00 97.75 328 THR A CA 1
ATOM 2652 C C . THR A 1 328 ? 25.794 -6.437 -23.099 1.00 97.75 328 THR A C 1
ATOM 2654 O O . THR A 1 328 ? 26.354 -6.141 -22.042 1.00 97.75 328 THR A O 1
ATOM 2657 N N . LEU A 1 329 ? 24.699 -7.207 -23.153 1.00 98.38 329 LEU A N 1
ATOM 2658 C CA . LEU A 1 329 ? 24.062 -7.777 -21.962 1.00 98.38 329 LEU A CA 1
ATOM 2659 C C . LEU A 1 329 ? 25.027 -8.707 -21.220 1.00 98.38 329 LEU A C 1
ATOM 2661 O O . LEU A 1 329 ? 25.201 -8.566 -20.014 1.00 98.38 329 LEU A O 1
ATOM 2665 N N . SER A 1 330 ? 25.723 -9.585 -21.950 1.00 97.88 330 SER A N 1
ATOM 2666 C CA . SER A 1 330 ? 26.738 -10.479 -21.382 1.00 97.88 330 SER A CA 1
ATOM 2667 C C . SER A 1 330 ? 27.922 -9.709 -20.786 1.00 97.88 330 SER A C 1
ATOM 2669 O O . SER A 1 330 ? 28.310 -9.963 -19.648 1.00 97.88 330 SER A O 1
ATOM 2671 N N . ARG A 1 331 ? 28.456 -8.715 -21.508 1.00 97.88 331 ARG A N 1
ATOM 2672 C CA . ARG A 1 331 ? 29.604 -7.897 -21.082 1.00 97.88 331 ARG A CA 1
ATOM 2673 C C . ARG A 1 331 ? 29.351 -7.168 -19.765 1.00 97.88 331 ARG A C 1
ATOM 2675 O O . ARG A 1 331 ? 30.272 -7.029 -18.966 1.00 97.88 331 ARG A O 1
ATOM 2682 N N . PHE A 1 332 ? 28.132 -6.682 -19.550 1.00 98.06 332 PHE A N 1
ATOM 2683 C CA . PHE A 1 332 ? 27.747 -5.982 -18.321 1.00 98.06 332 PHE A CA 1
ATOM 2684 C C . PHE A 1 332 ? 27.022 -6.871 -17.313 1.00 98.06 332 PHE A C 1
ATOM 2686 O O . PHE A 1 332 ? 26.529 -6.360 -16.311 1.00 98.06 332 PHE A O 1
ATOM 2693 N N . ASN A 1 333 ? 26.986 -8.182 -17.566 1.00 97.75 333 ASN A N 1
ATOM 2694 C CA . ASN A 1 333 ? 26.331 -9.178 -16.730 1.00 97.75 333 ASN A CA 1
ATOM 2695 C C . ASN A 1 333 ? 24.855 -8.859 -16.434 1.00 97.75 333 ASN A C 1
ATOM 2697 O O . ASN A 1 333 ? 24.358 -9.188 -15.370 1.00 97.75 333 ASN A O 1
ATOM 2701 N N . ILE A 1 334 ? 24.142 -8.204 -17.348 1.00 98.44 334 ILE A N 1
ATOM 2702 C CA . ILE A 1 334 ? 22.762 -7.777 -17.103 1.00 98.44 334 ILE A CA 1
ATOM 2703 C C . ILE A 1 334 ? 21.849 -9.017 -17.104 1.00 98.44 334 ILE A C 1
ATOM 2705 O O . ILE A 1 334 ? 21.832 -9.735 -18.108 1.00 98.44 334 ILE A O 1
ATOM 2709 N N . PRO A 1 335 ? 21.077 -9.270 -16.033 1.00 98.19 335 PRO A N 1
ATOM 2710 C CA . PRO A 1 335 ? 20.179 -10.415 -15.961 1.00 98.19 335 PRO A CA 1
ATOM 2711 C C . PRO A 1 335 ? 18.900 -10.144 -16.754 1.00 98.19 335 PRO A C 1
ATOM 2713 O O . PRO A 1 335 ? 18.388 -9.024 -16.766 1.00 98.19 335 PRO A O 1
ATOM 2716 N N . TYR A 1 336 ? 18.374 -11.176 -17.404 1.00 98.50 336 TYR A N 1
ATOM 2717 C CA . TYR A 1 336 ? 17.074 -11.152 -18.066 1.00 98.50 336 TYR A CA 1
ATOM 2718 C C . TYR A 1 336 ? 16.562 -12.576 -18.258 1.00 98.50 336 TYR A C 1
ATOM 2720 O O . TYR A 1 336 ? 17.338 -13.492 -18.522 1.00 98.50 336 TYR A O 1
ATOM 2728 N N . ASP A 1 337 ? 15.249 -12.735 -18.161 1.00 98.56 337 ASP A N 1
ATOM 2729 C CA . ASP A 1 337 ? 14.535 -13.957 -18.528 1.00 98.56 337 ASP A CA 1
ATOM 2730 C C . ASP A 1 337 ? 13.971 -13.841 -19.957 1.00 98.56 337 ASP A C 1
ATOM 2732 O O . ASP A 1 337 ? 13.781 -14.840 -20.648 1.00 98.56 337 ASP A O 1
ATOM 2736 N N . GLU A 1 338 ? 13.739 -12.610 -20.428 1.00 98.31 338 GLU A N 1
ATOM 2737 C CA . GLU A 1 338 ? 13.150 -12.309 -21.733 1.00 98.31 338 GLU A CA 1
ATOM 2738 C C . GLU A 1 338 ? 13.804 -11.071 -22.366 1.00 98.31 338 GLU A C 1
ATOM 2740 O O . GLU A 1 338 ? 13.984 -10.049 -21.703 1.00 98.31 338 GLU A O 1
ATOM 2745 N N . LEU A 1 339 ? 14.146 -11.147 -23.657 1.00 98.19 339 LEU A N 1
ATOM 2746 C CA . LEU A 1 339 ? 14.662 -10.022 -24.444 1.00 98.19 339 LEU A CA 1
ATOM 2747 C C . LEU A 1 339 ? 13.728 -9.742 -25.624 1.00 98.19 339 LEU A C 1
ATOM 2749 O O . LEU A 1 339 ? 13.591 -10.562 -26.531 1.00 98.19 339 LEU A O 1
ATOM 2753 N N . LEU A 1 340 ? 13.127 -8.557 -25.627 1.00 97.56 340 LEU A N 1
ATOM 2754 C CA . LEU A 1 340 ? 12.157 -8.105 -26.613 1.00 97.56 340 LEU A CA 1
ATOM 2755 C C . LEU A 1 340 ? 12.733 -6.979 -27.476 1.00 97.56 340 LEU A C 1
ATOM 2757 O O . LEU A 1 340 ? 12.886 -5.834 -27.043 1.00 97.56 340 LEU A O 1
ATOM 2761 N N . PHE A 1 341 ? 13.000 -7.297 -28.739 1.00 96.75 341 PHE A N 1
ATOM 2762 C CA . PHE A 1 341 ? 13.166 -6.284 -29.780 1.00 96.75 341 PHE A CA 1
ATOM 2763 C C . PHE A 1 341 ? 11.798 -5.774 -30.237 1.00 96.75 341 PHE A C 1
ATOM 2765 O O . PHE A 1 341 ? 10.783 -6.447 -30.065 1.00 96.75 341 PHE A O 1
ATOM 2772 N N . GLY A 1 342 ? 11.768 -4.595 -30.856 1.00 94.31 342 GLY A N 1
ATOM 2773 C CA . GLY A 1 342 ? 10.527 -4.041 -31.400 1.00 94.31 342 GLY A CA 1
ATOM 2774 C C . GLY A 1 342 ? 9.846 -3.001 -30.525 1.00 94.31 342 GLY A C 1
ATOM 2775 O O . GLY A 1 342 ? 8.697 -2.661 -30.799 1.00 94.31 342 GLY A O 1
ATOM 2776 N N . LYS A 1 343 ? 10.527 -2.450 -29.510 1.00 95.31 343 LYS A N 1
ATOM 2777 C CA . LYS A 1 343 ? 10.034 -1.234 -28.852 1.00 95.31 343 LYS A CA 1
ATOM 2778 C C . LYS A 1 343 ? 9.912 -0.131 -29.907 1.00 95.31 343 LYS A C 1
ATOM 2780 O O . LYS A 1 343 ? 10.886 0.168 -30.599 1.00 95.31 343 LYS A O 1
ATOM 2785 N N . ALA A 1 344 ? 8.717 0.439 -30.047 1.00 90.62 344 ALA A N 1
ATOM 2786 C CA . ALA A 1 344 ? 8.451 1.463 -31.049 1.00 90.62 344 ALA A CA 1
ATOM 2787 C C . ALA A 1 344 ? 9.386 2.662 -30.852 1.00 90.62 344 ALA A C 1
ATOM 2789 O O . ALA A 1 344 ? 9.533 3.143 -29.733 1.00 90.62 344 ALA A O 1
ATOM 2790 N N . TYR A 1 345 ? 10.001 3.161 -31.926 1.00 87.69 345 TYR A N 1
ATOM 2791 C CA . TYR A 1 345 ? 10.726 4.428 -31.862 1.00 87.69 345 TYR A CA 1
ATOM 2792 C C . TYR A 1 345 ? 9.714 5.574 -31.751 1.00 87.69 345 TYR A C 1
ATOM 2794 O O . TYR A 1 345 ? 9.003 5.864 -32.713 1.00 87.69 345 TYR A O 1
ATOM 2802 N N . ALA A 1 346 ? 9.646 6.197 -30.578 1.00 89.06 346 ALA A N 1
ATOM 2803 C CA . ALA A 1 346 ? 8.713 7.273 -30.271 1.00 89.06 346 ALA A CA 1
ATOM 2804 C C . ALA A 1 346 ? 9.418 8.427 -29.552 1.00 89.06 346 ALA A C 1
ATOM 2806 O O . ALA A 1 346 ? 10.367 8.210 -28.795 1.00 89.06 346 ALA A O 1
ATOM 2807 N N . ASP A 1 347 ? 8.913 9.642 -29.762 1.00 90.94 347 ASP A N 1
ATOM 2808 C CA . ASP A 1 347 ? 9.368 10.838 -29.047 1.00 90.94 347 ASP A CA 1
ATOM 2809 C C . ASP A 1 347 ? 8.814 10.896 -27.613 1.00 90.94 347 ASP A C 1
ATOM 2811 O O . ASP A 1 347 ? 9.460 11.426 -26.712 1.00 90.94 347 ASP A O 1
ATOM 2815 N N . VAL A 1 348 ? 7.625 10.322 -27.385 1.00 90.94 348 VAL A N 1
ATOM 2816 C CA . VAL A 1 348 ? 6.947 10.273 -26.082 1.00 90.94 348 VAL A CA 1
ATOM 2817 C C . VAL A 1 348 ? 6.333 8.889 -25.873 1.00 90.94 348 VAL A C 1
ATOM 2819 O O . VAL A 1 348 ? 5.651 8.372 -26.757 1.00 90.94 348 VAL A O 1
ATOM 2822 N N . TYR A 1 349 ? 6.542 8.316 -24.686 1.00 89.62 349 TYR A N 1
ATOM 2823 C CA . TYR A 1 349 ? 5.854 7.107 -24.226 1.00 89.62 349 TYR A CA 1
ATOM 2824 C C . TYR A 1 349 ? 4.810 7.498 -23.177 1.00 89.62 349 TYR A C 1
ATOM 2826 O O . TYR A 1 349 ? 5.136 8.193 -22.215 1.00 89.62 349 TYR A O 1
ATOM 2834 N N . VAL A 1 350 ? 3.568 7.054 -23.369 1.00 89.69 350 VAL A N 1
ATOM 2835 C CA . VAL A 1 350 ? 2.467 7.221 -22.412 1.00 89.69 350 VAL A CA 1
ATOM 2836 C C . VAL A 1 350 ? 2.022 5.828 -21.995 1.00 89.69 350 VAL A C 1
ATOM 2838 O O . VAL A 1 350 ? 1.560 5.060 -22.834 1.00 89.69 350 VAL A O 1
ATOM 2841 N N . ASP A 1 351 ? 2.221 5.499 -20.724 1.00 88.94 351 ASP A N 1
ATOM 2842 C CA . ASP A 1 351 ? 2.040 4.156 -20.178 1.00 88.94 351 ASP A CA 1
ATOM 2843 C C . ASP A 1 351 ? 1.672 4.271 -18.690 1.00 88.94 351 ASP A C 1
ATOM 2845 O O . ASP A 1 351 ? 2.179 5.149 -17.985 1.00 88.94 351 ASP A O 1
ATOM 2849 N N . ASP A 1 352 ? 0.750 3.430 -18.235 1.00 83.75 352 ASP A N 1
ATOM 2850 C CA . ASP A 1 352 ? 0.185 3.439 -16.883 1.00 83.75 352 ASP A CA 1
ATOM 2851 C C . ASP A 1 352 ? 1.083 2.737 -15.849 1.00 83.75 352 ASP A C 1
ATOM 2853 O O . ASP A 1 352 ? 1.027 3.046 -14.656 1.00 83.75 352 ASP A O 1
ATOM 2857 N N . CYS A 1 353 ? 1.953 1.832 -16.300 1.00 86.88 353 CYS A N 1
ATOM 2858 C CA . CYS A 1 353 ? 2.895 1.072 -15.482 1.00 86.88 353 CYS A CA 1
ATOM 2859 C C . CYS A 1 353 ? 4.328 1.635 -15.520 1.00 86.88 353 CYS A C 1
ATOM 2861 O O . CYS A 1 353 ? 5.188 1.182 -14.754 1.00 86.88 353 CYS A O 1
ATOM 2863 N N . ALA A 1 354 ? 4.608 2.608 -16.390 1.00 89.31 354 ALA A N 1
ATOM 2864 C CA . ALA A 1 354 ? 5.950 3.133 -16.599 1.00 89.31 354 ALA A CA 1
ATOM 2865 C C . ALA A 1 354 ? 6.521 3.880 -15.386 1.00 89.31 354 ALA A C 1
ATOM 2867 O O . ALA A 1 354 ? 5.882 4.714 -14.741 1.00 89.31 354 ALA A O 1
ATOM 2868 N N . ILE A 1 355 ? 7.807 3.628 -15.139 1.00 88.88 355 ILE A N 1
ATOM 2869 C CA . ILE A 1 355 ? 8.634 4.349 -14.173 1.00 88.88 355 ILE A CA 1
ATOM 2870 C C . ILE A 1 355 ? 9.781 4.994 -14.941 1.00 88.88 355 ILE A C 1
ATOM 2872 O O . ILE A 1 355 ? 10.461 4.352 -15.741 1.00 88.88 355 ILE A O 1
ATOM 2876 N N . HIS A 1 356 ? 10.000 6.284 -14.704 1.00 87.38 356 HIS A N 1
ATOM 2877 C CA . HIS A 1 356 ? 11.054 7.012 -15.391 1.00 87.38 356 HIS A CA 1
ATOM 2878 C C . HIS A 1 356 ? 12.433 6.630 -14.829 1.00 87.38 356 HIS A C 1
ATOM 2880 O O . HIS A 1 356 ? 12.725 6.857 -13.661 1.00 87.38 356 HIS A O 1
ATOM 2886 N N . ALA A 1 357 ? 13.339 6.118 -15.660 1.00 86.25 357 ALA A N 1
ATOM 2887 C CA . ALA A 1 357 ? 14.622 5.575 -15.192 1.00 86.25 357 ALA A CA 1
ATOM 2888 C C . ALA A 1 357 ? 15.600 6.604 -14.576 1.00 86.25 357 ALA A C 1
ATOM 2890 O O . ALA A 1 357 ? 16.658 6.219 -14.081 1.00 86.25 357 ALA A O 1
ATOM 2891 N N . LEU A 1 358 ? 15.296 7.909 -14.655 1.00 80.12 358 LEU A N 1
ATOM 2892 C CA . LEU A 1 358 ? 16.110 8.988 -14.065 1.00 80.12 358 LEU A CA 1
ATOM 2893 C C . LEU A 1 358 ? 15.555 9.549 -12.744 1.00 80.12 358 LEU A C 1
ATOM 2895 O O . LEU A 1 358 ? 16.178 10.450 -12.184 1.00 80.12 358 LEU A O 1
ATOM 2899 N N . ILE A 1 359 ? 14.393 9.078 -12.273 1.00 84.00 359 ILE A N 1
ATOM 2900 C CA . ILE A 1 359 ? 13.903 9.412 -10.923 1.00 84.00 359 ILE A CA 1
ATOM 2901 C C . ILE A 1 359 ? 14.370 8.354 -9.913 1.00 84.00 359 ILE A C 1
ATOM 2903 O O . ILE A 1 359 ? 15.086 7.418 -10.276 1.00 84.00 359 ILE A O 1
ATOM 2907 N N . ASP A 1 360 ? 13.980 8.506 -8.644 1.00 85.00 360 ASP A N 1
ATOM 2908 C CA . ASP A 1 360 ? 14.262 7.538 -7.577 1.00 85.00 360 ASP A CA 1
ATOM 2909 C C . ASP A 1 360 ? 13.487 6.229 -7.821 1.00 85.00 360 ASP A C 1
ATOM 2911 O O . ASP A 1 360 ? 12.426 5.965 -7.255 1.00 85.00 360 ASP A O 1
ATOM 2915 N N . THR A 1 361 ? 14.019 5.418 -8.736 1.00 85.88 361 THR A N 1
ATOM 2916 C CA . THR A 1 361 ? 13.407 4.172 -9.215 1.00 85.88 361 THR A CA 1
ATOM 2917 C C . THR A 1 361 ? 13.246 3.168 -8.070 1.00 85.88 361 THR A C 1
ATOM 2919 O O . THR A 1 361 ? 12.293 2.392 -8.059 1.00 85.88 361 THR A O 1
ATOM 2922 N N . LEU A 1 362 ? 14.127 3.226 -7.064 1.00 89.19 362 LEU A N 1
ATOM 2923 C CA . LEU A 1 362 ? 14.050 2.411 -5.854 1.00 89.19 362 LEU A CA 1
ATOM 2924 C C . LEU A 1 362 ? 12.782 2.723 -5.052 1.00 89.19 362 LEU A C 1
ATOM 2926 O O . LEU A 1 362 ? 12.040 1.799 -4.725 1.00 89.19 362 LEU A O 1
ATOM 2930 N N . LYS A 1 363 ? 12.464 4.001 -4.807 1.00 89.06 363 LYS A N 1
ATOM 2931 C CA . LYS A 1 363 ? 11.205 4.387 -4.139 1.00 89.06 363 LYS A CA 1
ATOM 2932 C C . LYS A 1 363 ? 9.967 4.106 -4.979 1.00 89.06 363 LYS A C 1
ATOM 2934 O O . LYS A 1 363 ? 8.960 3.652 -4.442 1.00 89.06 363 LYS A O 1
ATOM 2939 N N . GLU A 1 364 ? 10.030 4.357 -6.284 1.00 89.19 364 GLU A N 1
ATOM 2940 C CA . GLU A 1 364 ? 8.894 4.133 -7.188 1.00 89.19 364 GLU A CA 1
ATOM 2941 C C . GLU A 1 364 ? 8.525 2.652 -7.302 1.00 89.19 364 GLU A C 1
ATOM 2943 O O . GLU A 1 364 ? 7.347 2.323 -7.447 1.00 89.19 364 GLU A O 1
ATOM 2948 N N . ILE A 1 365 ? 9.515 1.757 -7.226 1.00 91.12 365 ILE A N 1
ATOM 2949 C CA . ILE A 1 365 ? 9.304 0.308 -7.167 1.00 91.12 365 ILE A CA 1
ATOM 2950 C C . ILE A 1 365 ? 9.033 -0.151 -5.730 1.00 91.12 365 ILE A C 1
ATOM 2952 O O . ILE A 1 365 ? 8.321 -1.129 -5.536 1.00 91.12 365 ILE A O 1
ATOM 2956 N N . GLY A 1 366 ? 9.554 0.528 -4.712 1.00 90.25 366 GLY A N 1
ATOM 2957 C CA . GLY A 1 366 ? 9.538 0.017 -3.344 1.00 90.25 366 GLY A CA 1
ATOM 2958 C C . GLY A 1 366 ? 10.572 -1.085 -3.155 1.00 90.25 366 GLY A C 1
ATOM 2959 O O . GLY A 1 366 ? 10.223 -2.200 -2.773 1.00 90.25 366 GLY A O 1
ATOM 2960 N N . TRP A 1 367 ? 11.825 -0.786 -3.492 1.00 90.00 367 TRP A N 1
ATOM 2961 C CA . TRP A 1 367 ? 12.986 -1.654 -3.321 1.00 90.00 367 TRP A CA 1
ATOM 2962 C C . TRP A 1 367 ? 14.125 -0.871 -2.656 1.00 90.00 367 TRP A C 1
ATOM 2964 O O . TRP A 1 367 ? 14.201 0.346 -2.773 1.00 90.00 367 TRP A O 1
ATOM 2974 N N . SER A 1 368 ? 15.030 -1.555 -1.962 1.00 85.81 368 SER A N 1
ATOM 2975 C CA . SER A 1 368 ? 16.243 -0.964 -1.369 1.00 85.81 368 SER A CA 1
ATOM 2976 C C . SER A 1 368 ? 17.453 -1.739 -1.890 1.00 85.81 368 SER A C 1
ATOM 2978 O O . SER A 1 368 ? 17.296 -2.915 -2.153 1.00 85.81 368 SER A O 1
ATOM 2980 N N . LEU A 1 369 ? 18.634 -1.150 -2.085 1.00 84.62 369 LEU A N 1
ATOM 2981 C CA . LEU A 1 369 ? 19.822 -1.921 -2.504 1.00 84.62 369 LEU A CA 1
ATOM 2982 C C . LEU A 1 369 ? 20.632 -2.361 -1.276 1.00 84.62 369 LEU A C 1
ATOM 2984 O O . LEU A 1 369 ? 20.771 -1.574 -0.340 1.00 84.62 369 LEU A O 1
ATOM 2988 N N . ASP A 1 370 ? 21.224 -3.560 -1.284 1.00 70.12 370 ASP A N 1
ATOM 2989 C CA . ASP A 1 370 ? 21.878 -4.152 -0.092 1.00 70.12 370 ASP A CA 1
ATOM 2990 C C . ASP A 1 370 ? 23.093 -3.353 0.414 1.00 70.12 370 ASP A C 1
ATOM 2992 O O . ASP A 1 370 ? 23.466 -3.431 1.581 1.00 70.12 370 ASP A O 1
ATOM 2996 N N . ASN A 1 371 ? 23.682 -2.526 -0.455 1.00 59.50 371 ASN A N 1
ATOM 2997 C CA . ASN A 1 371 ? 24.844 -1.683 -0.158 1.00 59.50 371 ASN A CA 1
ATOM 2998 C C . ASN A 1 371 ? 24.584 -0.186 -0.375 1.00 59.50 371 ASN A C 1
ATOM 3000 O O . ASN A 1 371 ? 25.531 0.599 -0.483 1.00 59.50 371 ASN A O 1
ATOM 3004 N N . ALA A 1 372 ? 23.319 0.237 -0.461 1.00 53.69 372 ALA A N 1
ATOM 3005 C CA . ALA A 1 372 ? 23.002 1.657 -0.424 1.00 53.69 372 ALA A CA 1
ATOM 3006 C C . ALA A 1 372 ? 23.186 2.156 1.014 1.00 53.69 372 ALA A C 1
ATOM 3008 O O . ALA A 1 372 ? 22.245 2.220 1.805 1.00 53.69 372 ALA A O 1
ATOM 3009 N N . ILE A 1 373 ? 24.417 2.544 1.359 1.00 41.47 373 ILE A N 1
ATOM 3010 C CA . ILE A 1 373 ? 24.615 3.544 2.403 1.00 41.47 373 ILE A CA 1
ATOM 3011 C C . ILE A 1 373 ? 23.851 4.762 1.890 1.00 41.47 373 ILE A C 1
ATOM 3013 O O . ILE A 1 373 ? 24.317 5.451 0.982 1.00 41.47 373 ILE A O 1
ATOM 3017 N N . HIS A 1 374 ? 22.645 4.991 2.409 1.00 45.03 374 HIS A N 1
ATOM 3018 C CA . HIS A 1 374 ? 21.940 6.246 2.215 1.00 45.03 374 HIS A CA 1
ATOM 3019 C C . HIS A 1 374 ? 22.769 7.335 2.900 1.00 45.03 374 HIS A C 1
ATOM 3021 O O . HIS A 1 374 ? 22.488 7.767 4.015 1.00 45.03 374 HIS A O 1
ATOM 3027 N N . ASN A 1 375 ? 23.822 7.796 2.227 1.00 36.47 375 ASN A N 1
ATOM 3028 C CA . ASN A 1 375 ? 24.357 9.114 2.469 1.00 36.47 375 ASN A CA 1
ATOM 3029 C C . ASN A 1 375 ? 23.227 10.061 2.074 1.00 36.47 375 ASN A C 1
ATOM 3031 O O . ASN A 1 375 ? 23.092 10.434 0.912 1.00 36.47 375 ASN A O 1
ATOM 3035 N N . HIS A 1 376 ? 22.408 10.454 3.051 1.00 41.38 376 HIS A N 1
ATOM 3036 C CA . HIS A 1 376 ? 21.338 11.446 2.909 1.00 41.38 376 HIS A CA 1
ATOM 3037 C C . HIS A 1 376 ? 21.814 12.774 2.273 1.00 41.38 376 HIS A C 1
ATOM 3039 O O . HIS A 1 376 ? 20.995 13.629 1.955 1.00 41.38 376 HIS A O 1
ATOM 3045 N N . LYS A 1 377 ? 23.126 12.956 2.067 1.00 35.28 377 LYS A N 1
ATOM 3046 C CA . LYS A 1 377 ? 23.747 14.116 1.422 1.00 35.28 377 LYS A CA 1
ATOM 3047 C C . LYS A 1 377 ? 23.834 14.043 -0.109 1.00 35.28 377 LYS A C 1
ATOM 3049 O O . LYS A 1 377 ? 23.918 15.102 -0.716 1.00 35.28 377 LYS A O 1
ATOM 3054 N N . ASP A 1 378 ? 23.753 12.858 -0.720 1.00 38.12 378 ASP A N 1
ATOM 3055 C CA . ASP A 1 378 ? 23.846 12.683 -2.182 1.00 38.12 378 ASP A CA 1
ATOM 3056 C C . ASP A 1 378 ? 22.496 12.337 -2.823 1.00 38.12 378 ASP A C 1
ATOM 3058 O O . ASP A 1 378 ? 22.434 11.744 -3.903 1.00 38.12 378 ASP A O 1
ATOM 3062 N N . GLN A 1 379 ? 21.381 12.753 -2.208 1.00 43.00 379 GLN A N 1
ATOM 3063 C CA . GLN A 1 379 ? 20.177 12.942 -3.006 1.00 43.00 379 GLN A CA 1
ATOM 3064 C C . GLN A 1 379 ? 20.549 13.966 -4.080 1.00 43.00 379 GLN A C 1
ATOM 3066 O O . GLN A 1 379 ? 20.675 15.160 -3.799 1.00 43.00 379 GLN A O 1
ATOM 3071 N N . LYS A 1 380 ? 20.728 13.505 -5.325 1.00 42.84 380 LYS A N 1
ATOM 3072 C CA . LYS A 1 380 ? 20.495 14.337 -6.501 1.00 42.84 380 LYS A CA 1
ATOM 3073 C C . LYS A 1 380 ? 19.054 14.812 -6.370 1.00 42.84 380 LYS A C 1
ATOM 3075 O O . LYS A 1 380 ? 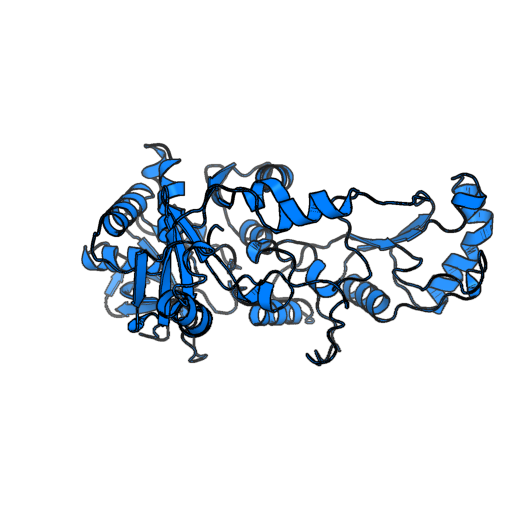18.139 14.225 -6.934 1.00 42.84 380 LYS A O 1
ATOM 3080 N N . GLN A 1 381 ? 18.855 15.883 -5.605 1.00 40.50 381 GLN A N 1
ATOM 3081 C CA . GLN A 1 381 ? 17.794 16.828 -5.856 1.00 40.50 381 GLN A CA 1
ATOM 3082 C C . GLN A 1 381 ? 17.901 17.058 -7.355 1.00 40.50 381 GLN A C 1
ATOM 3084 O O . GLN A 1 381 ? 18.921 17.567 -7.831 1.00 40.50 381 GLN A O 1
ATOM 3089 N N . ILE A 1 382 ? 16.937 16.540 -8.111 1.00 39.28 382 ILE A N 1
ATOM 3090 C CA . ILE A 1 382 ? 16.840 16.817 -9.534 1.00 39.28 382 ILE A CA 1
ATOM 3091 C C . ILE A 1 382 ? 16.739 18.340 -9.583 1.00 39.28 382 ILE A C 1
ATOM 3093 O O . ILE A 1 382 ? 15.703 18.897 -9.223 1.00 39.28 382 ILE A O 1
ATOM 3097 N N . ARG A 1 383 ? 17.867 19.012 -9.862 1.00 33.12 383 ARG A N 1
ATOM 3098 C CA . ARG A 1 383 ? 17.993 20.472 -9.817 1.00 33.12 383 ARG A CA 1
ATOM 3099 C C . ARG A 1 383 ? 16.911 21.025 -10.741 1.00 33.12 383 ARG A C 1
ATOM 3101 O O . ARG A 1 383 ? 17.050 20.916 -11.953 1.00 33.12 383 ARG A O 1
ATOM 3108 N N . GLY A 1 384 ? 15.826 21.543 -10.166 1.00 35.53 384 GLY A N 1
ATOM 3109 C CA . GLY A 1 384 ? 14.686 22.078 -10.914 1.00 35.53 384 GLY A CA 1
ATOM 3110 C C . GLY A 1 384 ? 13.301 21.625 -10.445 1.00 35.53 384 GLY A C 1
ATOM 3111 O O . GLY A 1 384 ? 12.340 22.332 -10.725 1.00 35.53 384 GLY A O 1
ATOM 3112 N N . PHE A 1 385 ? 13.160 20.524 -9.694 1.00 32.22 385 PHE A N 1
ATOM 3113 C CA . PHE A 1 385 ? 11.864 20.192 -9.085 1.00 32.22 385 PHE A CA 1
ATOM 3114 C C . PHE A 1 385 ? 11.678 20.981 -7.784 1.00 32.22 385 PHE A C 1
ATOM 3116 O O . PHE A 1 385 ? 12.281 20.676 -6.756 1.00 32.22 385 PHE A O 1
ATOM 3123 N N . ILE A 1 386 ? 10.848 22.024 -7.832 1.00 34.66 386 ILE A N 1
ATOM 3124 C CA . ILE A 1 386 ? 10.376 22.725 -6.636 1.00 34.66 386 ILE A CA 1
ATOM 3125 C C . ILE A 1 386 ? 9.419 21.771 -5.914 1.00 34.66 386 ILE A C 1
ATOM 3127 O O . ILE A 1 386 ? 8.309 21.528 -6.382 1.00 34.66 386 ILE A O 1
ATOM 3131 N N . SER A 1 387 ? 9.841 21.211 -4.780 1.00 36.31 387 SER A N 1
ATOM 3132 C CA . SER A 1 387 ? 8.951 20.446 -3.904 1.00 36.31 387 SER A CA 1
ATOM 3133 C C . SER A 1 387 ? 7.795 21.342 -3.446 1.00 36.31 387 SER A C 1
ATOM 3135 O O . SER A 1 387 ? 8.038 22.409 -2.868 1.00 36.31 387 SER A O 1
ATOM 3137 N N . SER A 1 388 ? 6.549 20.917 -3.674 1.00 38.00 388 SER A N 1
ATOM 3138 C CA . SER A 1 388 ? 5.375 21.601 -3.122 1.00 38.00 388 SER A CA 1
ATOM 3139 C C . SER A 1 388 ? 5.487 21.644 -1.594 1.00 38.00 388 SER A C 1
ATOM 3141 O O . SER A 1 388 ? 5.672 20.615 -0.943 1.00 38.00 388 SER A O 1
ATOM 3143 N N . ARG A 1 389 ? 5.436 22.844 -1.005 1.00 42.75 389 ARG A N 1
ATOM 3144 C CA . ARG A 1 389 ? 5.552 23.051 0.447 1.00 42.75 389 ARG A CA 1
ATOM 3145 C C . ARG A 1 389 ? 4.233 22.674 1.135 1.00 42.75 389 ARG A C 1
ATOM 3147 O O . ARG A 1 389 ? 3.451 23.549 1.497 1.00 42.75 389 ARG A O 1
ATOM 3154 N N . HIS A 1 390 ? 3.984 21.381 1.325 1.00 51.81 390 HIS A N 1
ATOM 3155 C CA . HIS A 1 390 ? 2.831 20.875 2.078 1.00 51.81 390 HIS A CA 1
ATOM 3156 C C . HIS A 1 390 ? 3.168 20.768 3.573 1.00 51.81 390 HIS A C 1
ATOM 3158 O O . HIS A 1 390 ? 3.510 19.702 4.065 1.00 51.81 390 HIS A O 1
ATOM 3164 N N . PHE A 1 391 ? 3.126 21.891 4.295 1.00 59.16 391 PHE A N 1
ATOM 3165 C CA . PHE A 1 391 ? 3.167 21.898 5.772 1.00 59.16 391 PHE A CA 1
ATOM 3166 C C . PHE A 1 391 ? 1.855 22.393 6.389 1.00 59.16 391 PHE A C 1
ATOM 3168 O O . PHE A 1 391 ? 1.737 22.464 7.608 1.00 59.16 391 PHE A O 1
ATOM 3175 N N . HIS A 1 392 ? 0.895 22.783 5.550 1.00 62.16 392 HIS A N 1
ATOM 3176 C CA . HIS A 1 392 ? -0.343 23.423 5.961 1.00 62.16 392 HIS A CA 1
ATOM 3177 C C . HIS A 1 392 ? -1.531 22.572 5.533 1.00 62.16 392 HIS A C 1
ATOM 3179 O O . HIS A 1 392 ? -1.659 22.246 4.355 1.00 62.16 392 HIS A O 1
ATOM 3185 N N . THR A 1 393 ? -2.415 22.286 6.479 1.00 65.38 393 THR A N 1
ATOM 3186 C CA . THR A 1 393 ? -3.796 21.883 6.215 1.00 65.38 393 THR A CA 1
ATOM 3187 C C . THR A 1 393 ? -4.578 23.138 5.859 1.00 65.38 393 THR A C 1
ATOM 3189 O O . THR A 1 393 ? -4.561 24.099 6.631 1.00 65.38 393 THR A O 1
ATOM 3192 N N . VAL A 1 394 ? -5.248 23.154 4.709 1.00 73.75 394 VAL A N 1
ATOM 3193 C CA . VAL A 1 394 ? -6.074 24.289 4.278 1.00 73.75 394 VAL A CA 1
ATOM 3194 C C . VAL A 1 394 ? -7.505 23.803 4.132 1.00 73.75 394 VAL A C 1
ATOM 3196 O O . VAL A 1 394 ? -7.791 22.952 3.299 1.00 73.75 394 VAL A O 1
ATOM 3199 N N . GLN A 1 395 ? -8.406 24.352 4.936 1.00 72.38 395 GLN A N 1
ATOM 3200 C CA . GLN A 1 395 ? -9.834 24.063 4.874 1.00 72.38 395 GLN A CA 1
ATOM 3201 C C . GLN A 1 395 ? -10.583 25.308 4.428 1.00 72.38 395 GLN A C 1
ATOM 3203 O O . GLN A 1 395 ? -10.299 26.411 4.896 1.00 72.38 395 GLN A O 1
ATOM 3208 N N . LYS A 1 396 ? -11.556 25.131 3.539 1.00 78.31 396 LYS A N 1
ATOM 3209 C CA . LYS A 1 396 ? -12.469 26.195 3.131 1.00 78.31 396 LYS A CA 1
ATOM 3210 C C . LYS A 1 396 ? -13.793 26.029 3.864 1.00 78.31 396 LYS A C 1
ATOM 3212 O O . LYS A 1 396 ? -14.400 24.967 3.790 1.00 78.31 396 LYS A O 1
ATOM 3217 N N . LEU A 1 397 ? -14.228 27.082 4.547 1.00 77.25 397 LEU A N 1
ATOM 3218 C CA . LEU A 1 397 ? -15.524 27.163 5.210 1.00 77.25 397 LEU A CA 1
ATOM 3219 C C . LEU A 1 397 ? -16.215 28.440 4.728 1.00 77.25 397 LEU A C 1
ATOM 3221 O O . LEU A 1 397 ? -15.858 29.536 5.154 1.00 77.25 397 LEU A O 1
ATOM 3225 N N . ASP A 1 398 ? -17.164 28.303 3.804 1.00 81.75 398 ASP A N 1
ATOM 3226 C CA . ASP A 1 398 ? -17.855 29.420 3.150 1.00 81.75 398 ASP A CA 1
ATOM 3227 C C . ASP A 1 398 ? -16.882 30.459 2.548 1.00 81.75 398 ASP A C 1
ATOM 3229 O O . ASP A 1 398 ? -16.164 30.173 1.582 1.00 81.75 398 ASP A O 1
ATOM 3233 N N . ASN A 1 399 ? -16.844 31.659 3.139 1.00 84.44 399 ASN A N 1
ATOM 3234 C CA . ASN A 1 399 ? -15.984 32.784 2.763 1.00 84.44 399 ASN A CA 1
ATOM 3235 C C . ASN A 1 399 ? -14.690 32.848 3.589 1.00 84.44 399 ASN A C 1
ATOM 3237 O O . ASN A 1 399 ? -14.020 33.878 3.595 1.00 84.44 399 ASN A O 1
ATOM 3241 N N . LEU A 1 400 ? -14.339 31.779 4.302 1.00 85.81 400 LEU A N 1
ATOM 3242 C CA . LEU A 1 400 ? -13.154 31.704 5.145 1.00 85.81 400 LEU A CA 1
ATOM 3243 C C . LEU A 1 400 ? -12.240 30.557 4.718 1.00 85.81 400 LEU A C 1
ATOM 3245 O O . LEU A 1 400 ? -12.677 29.497 4.267 1.00 85.81 400 LEU A O 1
ATOM 3249 N N . ILE A 1 401 ? -10.948 30.776 4.918 1.00 84.44 401 ILE A N 1
ATOM 3250 C CA . ILE A 1 401 ? -9.897 29.778 4.810 1.00 84.44 401 ILE A CA 1
ATOM 3251 C C . ILE A 1 401 ? -9.286 29.571 6.188 1.00 84.44 401 ILE A C 1
ATOM 3253 O O . ILE A 1 401 ? -8.738 30.492 6.788 1.00 84.44 401 ILE A O 1
ATOM 3257 N N . ILE A 1 402 ? -9.354 28.341 6.679 1.00 82.19 402 ILE A N 1
ATOM 3258 C CA . ILE A 1 402 ? -8.700 27.912 7.908 1.00 82.19 402 ILE A CA 1
ATOM 3259 C C . ILE A 1 402 ? -7.404 27.223 7.508 1.00 82.19 402 ILE A C 1
ATOM 3261 O O . ILE A 1 402 ? -7.411 26.162 6.884 1.00 82.19 402 ILE A O 1
ATOM 3265 N N . LYS A 1 403 ? -6.279 27.822 7.882 1.00 83.31 403 LYS A N 1
ATOM 3266 C CA . LYS A 1 403 ? -4.952 27.272 7.630 1.00 83.31 403 LYS A CA 1
ATOM 3267 C C . LYS A 1 403 ? -4.346 26.798 8.941 1.00 83.31 403 LYS A C 1
ATOM 3269 O O . LYS A 1 403 ? -4.127 27.607 9.837 1.00 83.31 403 LYS A O 1
ATOM 3274 N N . SER A 1 404 ? -4.073 25.501 9.052 1.00 80.12 404 SER A N 1
ATOM 3275 C CA . SER A 1 404 ? -3.584 24.859 10.279 1.00 80.12 404 SER A CA 1
ATOM 3276 C C . SER A 1 404 ? -2.268 24.122 10.045 1.00 80.12 404 SER A C 1
ATOM 3278 O O . SER A 1 404 ? -2.070 23.510 9.000 1.00 80.12 404 SER A O 1
ATOM 3280 N N . ALA A 1 405 ? -1.362 24.173 11.017 1.00 73.38 405 ALA A N 1
ATOM 3281 C CA . ALA A 1 405 ? -0.078 23.467 11.013 1.00 73.38 405 ALA A CA 1
ATOM 3282 C C . ALA A 1 405 ? 0.491 23.406 12.437 1.00 73.38 405 ALA A C 1
ATOM 3284 O O . ALA A 1 405 ? -0.086 23.972 13.370 1.00 73.38 405 ALA A O 1
ATOM 3285 N N . SER A 1 406 ? 1.650 22.764 12.622 1.00 73.88 406 SER A N 1
ATOM 3286 C CA . SER A 1 406 ? 2.365 22.920 13.892 1.00 73.88 406 SER A CA 1
ATOM 3287 C C . SER A 1 406 ? 2.728 24.391 14.121 1.00 73.88 406 SER A C 1
ATOM 3289 O O . SER A 1 406 ? 3.039 25.128 13.177 1.00 73.88 406 SER A O 1
ATOM 3291 N N . THR A 1 407 ? 2.695 24.820 15.381 1.00 74.12 407 THR A N 1
ATOM 3292 C CA . THR A 1 407 ? 2.951 26.217 15.765 1.00 74.12 407 THR A CA 1
ATOM 3293 C C . THR A 1 407 ? 4.295 26.720 15.233 1.00 74.12 407 THR A C 1
ATOM 3295 O O . THR A 1 407 ? 4.390 27.849 14.758 1.00 74.12 407 THR A O 1
ATOM 3298 N N . GLU A 1 408 ? 5.315 25.859 15.204 1.00 76.50 408 GLU A N 1
ATOM 3299 C CA . GLU A 1 408 ? 6.640 26.169 14.654 1.00 76.50 408 GLU A CA 1
ATOM 3300 C C . GLU A 1 408 ? 6.620 26.586 13.175 1.00 76.50 408 GLU A C 1
ATOM 3302 O O . GLU A 1 408 ? 7.374 27.482 12.791 1.00 76.50 408 GLU A O 1
ATOM 3307 N N . TYR A 1 409 ? 5.759 25.977 12.350 1.00 75.81 409 TYR A N 1
ATOM 3308 C CA . TYR A 1 409 ? 5.654 26.313 10.925 1.00 75.81 409 TYR A CA 1
ATOM 3309 C C . TYR A 1 409 ? 4.789 27.552 10.677 1.00 75.81 409 TYR A C 1
ATOM 3311 O O . TYR A 1 409 ? 5.093 28.333 9.777 1.00 75.81 409 TYR A O 1
ATOM 3319 N N . LEU A 1 410 ? 3.743 27.764 11.484 1.00 82.19 410 LEU A N 1
ATOM 3320 C CA . LEU A 1 410 ? 2.811 28.881 11.299 1.00 82.19 410 LEU A CA 1
ATOM 3321 C C . LEU A 1 410 ? 3.215 30.173 12.011 1.00 82.19 410 LEU A C 1
ATOM 3323 O O . LEU A 1 410 ? 2.697 31.226 11.649 1.00 82.19 410 LEU A O 1
ATOM 3327 N N . LYS A 1 411 ? 4.139 30.145 12.982 1.00 84.62 411 LYS A N 1
ATOM 3328 C CA . LYS A 1 411 ? 4.512 31.334 13.775 1.00 84.62 411 LYS A CA 1
ATOM 3329 C C . LYS A 1 411 ? 4.888 32.546 12.921 1.00 84.62 411 LYS A C 1
ATOM 3331 O O . LYS A 1 411 ? 4.497 33.663 13.244 1.00 84.62 411 LYS A O 1
ATOM 3336 N N . GLY A 1 412 ? 5.608 32.326 11.818 1.00 83.56 412 GLY A N 1
ATOM 3337 C CA . GLY A 1 412 ? 6.030 33.398 10.916 1.00 83.56 412 GLY A CA 1
ATOM 3338 C C . GLY A 1 412 ? 4.860 34.014 10.151 1.00 83.56 412 GLY A C 1
ATOM 3339 O O . GLY A 1 412 ? 4.760 35.232 10.050 1.00 83.56 412 GLY A O 1
ATOM 3340 N N . GLU A 1 413 ? 3.943 33.182 9.660 1.00 87.62 413 GLU A N 1
ATOM 3341 C CA . GLU A 1 413 ? 2.753 33.642 8.941 1.00 87.62 413 GLU A CA 1
ATOM 3342 C C . GLU A 1 413 ? 1.746 34.312 9.883 1.00 87.62 413 GLU A C 1
ATOM 3344 O O . GLU A 1 413 ? 1.220 35.375 9.564 1.00 87.62 413 GLU A O 1
ATOM 3349 N N . ILE A 1 414 ? 1.548 33.761 11.084 1.00 88.12 414 ILE A N 1
ATOM 3350 C CA . ILE A 1 414 ? 0.751 34.386 12.146 1.00 88.12 414 ILE A CA 1
ATOM 3351 C C . ILE A 1 414 ? 1.318 35.763 12.488 1.00 88.12 414 ILE A C 1
ATOM 3353 O O . ILE A 1 414 ? 0.569 36.740 12.503 1.00 88.12 414 ILE A O 1
ATOM 3357 N N . TYR A 1 415 ? 2.634 35.857 12.709 1.00 90.19 415 TYR A N 1
ATOM 3358 C CA . TYR A 1 415 ? 3.295 37.128 12.981 1.00 90.19 415 TYR A CA 1
ATOM 3359 C C . TYR A 1 415 ? 3.088 38.121 11.834 1.00 90.19 415 TYR A C 1
ATOM 3361 O O . TYR A 1 415 ? 2.734 39.270 12.090 1.00 90.19 415 TYR A O 1
ATOM 3369 N N . PHE A 1 416 ? 3.240 37.680 10.581 1.00 91.31 416 PHE A N 1
ATOM 3370 C CA . PHE A 1 416 ? 2.995 38.517 9.409 1.00 91.31 416 PHE A CA 1
ATOM 3371 C C . PHE A 1 416 ? 1.571 39.085 9.418 1.00 91.31 416 PHE A C 1
ATOM 3373 O O . PHE A 1 416 ? 1.418 40.299 9.484 1.00 91.31 416 PHE A O 1
ATOM 3380 N N . TYR A 1 417 ? 0.532 38.243 9.484 1.00 91.19 417 TYR A N 1
ATOM 3381 C CA . TYR A 1 417 ? -0.873 38.685 9.512 1.00 91.19 417 TYR A CA 1
ATOM 3382 C C . TYR A 1 417 ? -1.276 39.462 10.782 1.00 91.19 417 TYR A C 1
ATOM 3384 O O . TYR A 1 417 ? -2.332 40.104 10.835 1.00 91.19 417 TYR A O 1
ATOM 3392 N N . GLN A 1 418 ? -0.475 39.407 11.845 1.00 89.88 418 GLN A N 1
ATOM 3393 C CA . GLN A 1 418 ? -0.644 40.246 13.033 1.00 89.88 418 GLN A CA 1
ATOM 3394 C C . GLN A 1 418 ? 0.012 41.622 12.896 1.00 89.88 418 GLN A C 1
ATOM 3396 O O . GLN A 1 418 ? -0.437 42.546 13.567 1.00 89.88 418 GLN A O 1
ATOM 3401 N N . ASN A 1 419 ? 1.011 41.768 12.024 1.00 93.12 419 ASN A N 1
ATOM 3402 C CA . ASN A 1 419 ? 1.864 42.955 11.942 1.00 93.12 419 ASN A CA 1
ATOM 3403 C C . ASN A 1 419 ? 1.959 43.538 10.520 1.00 93.12 419 ASN A C 1
ATOM 3405 O O . ASN A 1 419 ? 2.916 44.252 10.222 1.00 93.12 419 ASN A O 1
ATOM 3409 N N . ILE A 1 420 ? 1.001 43.240 9.630 1.00 91.25 420 ILE A N 1
ATOM 3410 C CA . ILE A 1 420 ? 1.010 43.791 8.267 1.00 91.25 420 ILE A CA 1
ATOM 3411 C C . ILE A 1 420 ? 0.956 45.326 8.350 1.00 91.25 420 ILE A C 1
ATOM 3413 O O . ILE A 1 420 ? 0.038 45.858 8.981 1.00 91.25 420 ILE A O 1
ATOM 3417 N N . PRO A 1 421 ? 1.900 46.051 7.720 1.00 93.06 421 PRO A N 1
ATOM 3418 C CA . PRO A 1 421 ? 1.845 47.504 7.644 1.00 93.06 421 PRO A CA 1
ATOM 3419 C C . PRO A 1 421 ? 0.557 47.972 6.968 1.00 93.06 421 PRO A C 1
ATOM 3421 O O . PRO A 1 421 ? 0.171 47.436 5.929 1.00 93.06 421 PRO A O 1
ATOM 3424 N N . GLU A 1 422 ? -0.074 49.017 7.508 1.00 91.38 422 GLU A N 1
ATOM 3425 C CA . GLU A 1 422 ? -1.371 49.498 7.007 1.00 91.38 422 GLU A CA 1
ATOM 3426 C C . GLU A 1 422 ? -1.320 49.892 5.519 1.00 91.38 422 GLU A C 1
ATOM 3428 O O . GLU A 1 422 ? -2.311 49.764 4.815 1.00 91.38 422 GLU A O 1
ATOM 3433 N N . SER A 1 423 ? -0.145 50.286 5.017 1.00 94.12 423 SER A N 1
ATOM 3434 C CA . SER A 1 423 ? 0.082 50.672 3.619 1.00 94.12 423 SER A CA 1
ATOM 3435 C C . SER A 1 423 ? -0.013 49.535 2.596 1.00 94.12 423 SER A C 1
ATOM 3437 O O . SER A 1 423 ? -0.029 49.826 1.406 1.00 94.12 423 SER A O 1
ATOM 3439 N N . ILE A 1 424 ? 0.041 48.269 3.025 1.00 90.69 424 ILE A N 1
ATOM 3440 C CA . ILE A 1 424 ? -0.017 47.096 2.128 1.00 90.69 424 ILE A CA 1
ATOM 3441 C C . ILE A 1 424 ? -1.064 46.066 2.562 1.00 90.69 424 ILE A C 1
ATOM 3443 O O . ILE A 1 424 ? -1.143 44.982 1.992 1.00 90.69 424 ILE A O 1
ATOM 3447 N N . LYS A 1 425 ? -1.815 46.353 3.625 1.00 88.62 425 LYS A N 1
ATOM 3448 C CA . LYS A 1 425 ? -2.714 45.403 4.291 1.00 88.62 425 LYS A CA 1
ATOM 3449 C C . LYS A 1 425 ? -3.913 45.010 3.437 1.00 88.62 425 LYS A C 1
ATOM 3451 O O . LYS A 1 425 ? -4.397 43.893 3.560 1.00 88.62 425 LYS A O 1
ATOM 3456 N N . ASP A 1 426 ? -4.342 45.903 2.559 1.00 88.62 426 ASP A N 1
ATOM 3457 C CA . ASP A 1 426 ? -5.374 45.702 1.544 1.00 88.62 426 ASP A CA 1
ATOM 3458 C C . ASP A 1 426 ? -4.957 44.730 0.426 1.00 88.62 426 ASP A C 1
ATOM 3460 O O . ASP A 1 426 ? -5.817 44.203 -0.276 1.00 88.62 426 ASP A O 1
ATOM 3464 N N . LEU A 1 427 ? -3.658 44.444 0.280 1.00 86.31 427 LEU A N 1
ATOM 3465 C CA . LEU A 1 427 ? -3.136 43.494 -0.710 1.00 86.31 427 LEU A CA 1
ATOM 3466 C C . LEU A 1 427 ? -3.177 42.029 -0.242 1.00 86.31 427 LEU A C 1
ATOM 3468 O O . LEU A 1 427 ? -2.871 41.131 -1.028 1.00 86.31 427 LEU A O 1
ATOM 3472 N N . PHE A 1 428 ? -3.516 41.772 1.024 1.00 88.56 428 PHE A N 1
ATOM 3473 C CA . PHE A 1 428 ? -3.531 40.434 1.617 1.00 88.56 428 PHE A CA 1
ATOM 3474 C C . PHE A 1 428 ? -4.926 40.087 2.161 1.00 88.56 428 PHE A C 1
ATOM 3476 O O . PHE A 1 428 ? -5.665 40.987 2.555 1.00 88.56 428 PHE A O 1
ATOM 3483 N N . PRO A 1 429 ? -5.289 38.790 2.236 1.00 90.00 429 PRO A N 1
ATOM 3484 C CA . PRO A 1 429 ? -6.539 38.362 2.861 1.00 90.00 429 PRO A CA 1
ATOM 3485 C C . PRO A 1 429 ? -6.705 38.906 4.281 1.00 90.00 429 PRO A C 1
ATOM 3487 O O . PRO A 1 429 ? -5.756 38.889 5.073 1.00 90.00 429 PRO A O 1
ATOM 3490 N N . GLN A 1 430 ? -7.917 39.328 4.650 1.00 88.44 430 GLN A N 1
ATOM 3491 C CA . GLN A 1 430 ? -8.155 39.762 6.022 1.00 88.44 430 GLN A CA 1
ATOM 3492 C C . GLN A 1 430 ? -8.022 38.594 7.002 1.00 88.44 430 GLN A C 1
ATOM 3494 O O . GLN A 1 430 ? -8.615 37.530 6.837 1.00 88.44 430 GLN A O 1
ATOM 3499 N N . LYS A 1 431 ? -7.253 38.801 8.073 1.00 90.19 431 LYS A N 1
ATOM 3500 C CA . LYS A 1 431 ? -7.175 37.858 9.192 1.00 90.19 431 LYS A CA 1
ATOM 3501 C C . LYS A 1 431 ? -8.370 38.055 10.118 1.00 90.19 431 LYS A C 1
ATOM 3503 O O . LYS A 1 431 ? -8.478 39.099 10.759 1.00 90.19 431 LYS A O 1
ATOM 3508 N N . HIS A 1 432 ? -9.177 37.012 10.279 1.00 86.44 432 HIS A N 1
ATOM 3509 C CA . HIS A 1 432 ? -10.294 36.983 11.219 1.00 86.44 432 HIS A CA 1
ATOM 3510 C C . HIS A 1 432 ? -9.854 36.583 12.630 1.00 86.44 432 HIS A C 1
ATOM 3512 O O . HIS A 1 432 ? -10.117 37.304 13.591 1.00 86.44 432 HIS A O 1
ATOM 3518 N N . ARG A 1 433 ? -9.177 35.438 12.775 1.00 87.50 433 ARG A N 1
ATOM 3519 C CA . ARG A 1 433 ? -8.779 34.899 14.087 1.00 87.50 433 ARG A CA 1
ATOM 3520 C C . ARG A 1 433 ? -7.529 34.032 13.985 1.00 87.50 433 ARG A C 1
ATOM 3522 O O . ARG A 1 433 ? -7.200 33.532 12.914 1.00 87.50 433 ARG A O 1
ATOM 3529 N N . VAL A 1 434 ? -6.838 33.869 15.109 1.00 86.12 434 VAL A N 1
ATOM 3530 C CA . VAL A 1 434 ? -5.765 32.888 15.294 1.00 86.12 434 VAL A CA 1
ATOM 3531 C C . VAL A 1 434 ? -6.135 32.043 16.503 1.00 86.12 434 VAL A C 1
ATOM 3533 O O . VAL A 1 434 ? -6.371 32.606 17.569 1.00 86.12 434 VAL A O 1
ATOM 3536 N N . ASP A 1 435 ? -6.155 30.724 16.339 1.00 82.19 435 ASP A N 1
ATOM 3537 C CA . ASP A 1 435 ? -6.378 29.783 17.435 1.00 82.19 435 ASP A CA 1
ATOM 3538 C C . ASP A 1 435 ? -5.090 29.004 17.698 1.00 82.19 435 ASP A C 1
ATOM 3540 O O . ASP A 1 435 ? -4.512 28.408 16.785 1.00 82.19 435 ASP A O 1
ATOM 3544 N N . VAL A 1 436 ? -4.624 29.015 18.947 1.00 76.88 436 VAL A N 1
ATOM 3545 C CA . VAL A 1 436 ? -3.413 28.306 19.373 1.00 76.88 436 VAL A CA 1
ATOM 3546 C C . VAL A 1 436 ? -3.804 27.242 20.386 1.00 76.88 436 VAL A C 1
ATOM 3548 O O . VAL A 1 436 ? -4.351 27.551 21.440 1.00 76.88 436 VAL A O 1
ATOM 3551 N N . ASN A 1 437 ? -3.520 25.984 20.059 1.00 71.12 437 ASN A N 1
ATOM 3552 C CA . ASN A 1 437 ? -3.693 24.858 20.962 1.00 71.12 437 ASN A CA 1
ATOM 3553 C C . ASN A 1 437 ? -2.315 24.436 21.487 1.00 71.12 437 ASN A C 1
ATOM 3555 O O . ASN A 1 437 ? -1.621 23.630 20.863 1.00 71.12 437 ASN A O 1
ATOM 3559 N N . GLU A 1 438 ? -1.916 25.008 22.627 1.00 65.75 438 GLU A N 1
ATOM 3560 C CA . GLU A 1 438 ? -0.605 24.767 23.249 1.00 65.75 438 GLU A CA 1
ATOM 3561 C C . GLU A 1 438 ? -0.394 23.290 23.610 1.00 65.75 438 GLU A C 1
ATOM 3563 O O . GLU A 1 438 ? 0.694 22.757 23.411 1.00 65.75 438 GLU A O 1
ATOM 3568 N N . ASN A 1 439 ? -1.455 22.593 24.034 1.00 46.19 439 ASN A N 1
ATOM 3569 C CA . ASN A 1 439 ? -1.397 21.172 24.389 1.00 46.19 439 ASN A CA 1
ATOM 3570 C C . ASN A 1 439 ? -1.156 20.268 23.172 1.00 46.19 439 ASN A C 1
ATOM 3572 O O . ASN A 1 439 ? -0.516 19.226 23.290 1.00 46.19 439 ASN A O 1
ATOM 3576 N N . ALA A 1 440 ? -1.668 20.655 22.001 1.00 50.03 440 ALA A N 1
ATOM 3577 C CA . ALA A 1 440 ? -1.494 19.901 20.762 1.00 50.03 440 ALA A CA 1
ATOM 3578 C C . ALA A 1 440 ? -0.286 20.367 19.927 1.00 50.03 440 ALA A C 1
ATOM 3580 O O . ALA A 1 440 ? 0.048 19.713 18.938 1.00 50.03 440 ALA A O 1
ATOM 3581 N N . GLY A 1 441 ? 0.347 21.494 20.279 1.00 67.38 441 GLY A N 1
ATOM 3582 C CA . GLY A 1 441 ? 1.416 22.120 19.490 1.00 67.38 441 GLY A CA 1
ATOM 3583 C C . GLY A 1 441 ? 0.966 22.568 18.092 1.00 67.38 441 GLY A C 1
ATOM 3584 O O . GLY A 1 441 ? 1.771 22.591 17.155 1.00 67.38 441 GLY A O 1
ATOM 3585 N N . ILE A 1 442 ? -0.329 2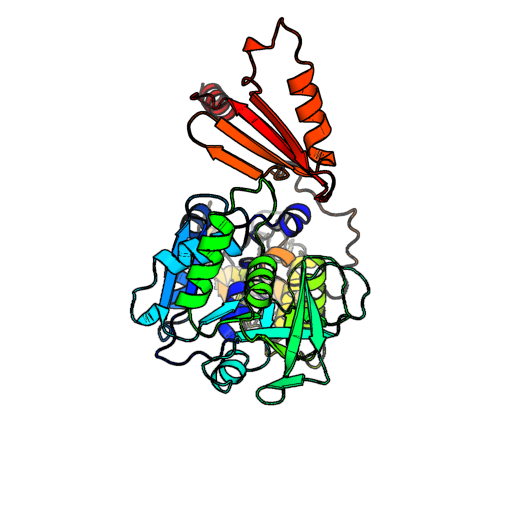2.857 17.927 1.00 70.62 442 ILE A N 1
ATOM 3586 C CA . ILE A 1 442 ? -0.961 23.209 16.651 1.00 70.62 442 ILE A CA 1
ATOM 3587 C C . ILE A 1 442 ? -1.502 24.630 16.746 1.00 70.62 442 ILE A C 1
ATOM 3589 O O . ILE A 1 442 ? -2.151 25.008 17.722 1.00 70.62 442 ILE A O 1
ATOM 3593 N N . SER A 1 443 ? -1.278 25.403 15.690 1.00 81.44 443 SER A N 1
ATOM 3594 C CA . SER A 1 443 ? -1.897 26.710 15.509 1.00 81.44 443 SER A CA 1
ATOM 3595 C C . SER A 1 443 ? -2.731 26.712 14.237 1.00 81.44 443 SER A C 1
ATOM 3597 O O . SER A 1 443 ? -2.433 25.990 13.284 1.00 81.44 443 SER A O 1
ATOM 3599 N N . SER A 1 444 ? -3.769 27.535 14.218 1.00 85.12 444 SER A N 1
ATOM 3600 C CA . SER A 1 444 ? -4.556 27.806 13.024 1.00 85.12 444 SER A CA 1
ATOM 3601 C C . SER A 1 444 ? -4.765 29.304 12.850 1.00 85.12 444 SER A C 1
ATOM 3603 O O . SER A 1 444 ? -4.888 30.046 13.826 1.00 85.12 444 SER A O 1
ATOM 3605 N N . ILE A 1 445 ? -4.764 29.756 11.601 1.00 90.12 445 ILE A N 1
ATOM 3606 C CA . ILE A 1 445 ? -5.114 31.118 11.213 1.00 90.12 445 ILE A CA 1
ATOM 3607 C C . ILE A 1 445 ? -6.334 31.063 10.299 1.00 90.12 445 ILE A C 1
ATOM 3609 O O . ILE A 1 445 ? -6.370 30.301 9.333 1.00 90.12 445 ILE A O 1
ATOM 3613 N N . ILE A 1 446 ? -7.344 31.859 10.635 1.00 89.69 446 ILE A N 1
ATOM 3614 C CA . ILE A 1 446 ? -8.582 31.990 9.876 1.00 89.69 446 ILE A CA 1
ATOM 3615 C C . ILE A 1 446 ? -8.478 33.275 9.064 1.00 89.69 446 ILE A C 1
ATOM 3617 O O . ILE A 1 446 ? -8.384 34.372 9.625 1.00 89.69 446 ILE A O 1
ATOM 3621 N N . LEU A 1 447 ? -8.469 33.120 7.749 1.00 91.56 447 LEU A N 1
ATOM 3622 C CA . LEU A 1 447 ? -8.319 34.176 6.761 1.00 91.56 447 LEU A CA 1
ATOM 3623 C C . LEU A 1 447 ? -9.593 34.299 5.927 1.00 91.56 447 LEU A C 1
ATOM 3625 O O . LEU A 1 447 ? -10.346 33.341 5.779 1.00 91.56 447 LEU A O 1
ATOM 3629 N N . GLU A 1 448 ? -9.813 35.468 5.351 1.00 90.75 448 GLU A N 1
ATOM 3630 C CA . GLU A 1 448 ? -10.795 35.680 4.296 1.00 90.75 448 GLU A CA 1
ATOM 3631 C C . GLU A 1 448 ? -10.466 34.815 3.065 1.00 90.75 448 GLU A C 1
ATOM 3633 O O . GLU A 1 448 ? -9.312 34.698 2.644 1.00 90.75 448 GLU A O 1
ATOM 3638 N N . HIS A 1 449 ? -11.485 34.208 2.461 1.00 87.00 449 HIS A N 1
ATOM 3639 C CA . HIS A 1 449 ? -11.365 33.546 1.169 1.00 87.00 449 HIS A CA 1
ATOM 3640 C C . HIS A 1 449 ? -11.521 34.570 0.040 1.00 87.00 449 HIS A C 1
ATOM 3642 O O . HIS A 1 449 ? -12.628 35.025 -0.254 1.00 87.00 449 HIS A O 1
ATOM 3648 N N . ILE A 1 450 ? -10.423 34.888 -0.644 1.00 83.38 450 ILE A N 1
ATOM 3649 C CA . ILE A 1 450 ? -10.460 35.769 -1.813 1.00 83.38 450 ILE A CA 1
ATOM 3650 C C . ILE A 1 450 ? -10.901 34.968 -3.042 1.00 83.38 450 ILE A C 1
ATOM 3652 O O . ILE A 1 450 ? -10.190 34.083 -3.518 1.00 83.38 450 ILE A O 1
ATOM 3656 N N . ASN A 1 451 ? -12.066 35.313 -3.593 1.00 76.06 451 ASN A N 1
ATOM 3657 C CA . ASN A 1 451 ? -12.509 34.814 -4.893 1.00 76.06 451 ASN A CA 1
ATOM 3658 C C . ASN A 1 451 ? -11.758 35.567 -6.002 1.00 76.06 451 ASN A C 1
ATOM 3660 O O . ASN A 1 451 ? -12.108 36.696 -6.338 1.00 76.06 451 ASN A O 1
ATOM 3664 N N . GLY A 1 452 ? -10.720 34.955 -6.568 1.00 71.62 452 GLY A N 1
ATOM 3665 C CA . GLY A 1 452 ? -9.932 35.568 -7.633 1.00 71.62 452 GLY A CA 1
ATOM 3666 C C . GLY A 1 452 ? -9.035 34.575 -8.361 1.00 71.62 452 GLY A C 1
ATOM 3667 O O . GLY A 1 452 ? -8.876 33.427 -7.946 1.00 71.62 452 GLY A O 1
ATOM 3668 N N . THR A 1 453 ? -8.451 35.026 -9.467 1.00 68.44 453 THR A N 1
ATOM 3669 C CA . THR A 1 453 ? -7.461 34.260 -10.231 1.00 68.44 453 THR A CA 1
ATOM 3670 C C . THR A 1 453 ? -6.174 34.155 -9.422 1.00 68.44 453 THR A C 1
ATOM 3672 O O . THR A 1 453 ? -5.675 35.156 -8.906 1.00 68.44 453 THR A O 1
ATOM 3675 N N . THR A 1 454 ? -5.616 32.952 -9.301 1.00 69.31 454 THR A N 1
ATOM 3676 C CA . THR A 1 454 ? -4.370 32.778 -8.545 1.00 69.31 454 THR A CA 1
ATOM 3677 C C . THR A 1 454 ? -3.203 33.450 -9.267 1.00 69.31 454 THR A C 1
ATOM 3679 O O . THR A 1 454 ? -3.185 33.557 -10.495 1.00 69.31 454 THR A O 1
ATOM 3682 N N . PHE A 1 455 ? -2.182 33.874 -8.518 1.00 61.44 455 PHE A N 1
ATOM 3683 C CA . PHE A 1 455 ? -0.977 34.458 -9.115 1.00 61.44 455 PHE A CA 1
ATOM 3684 C C . PHE A 1 455 ? -0.313 33.512 -10.131 1.00 61.44 455 PHE A C 1
ATOM 3686 O O . PHE A 1 455 ? 0.150 33.958 -11.174 1.00 61.44 455 PHE A O 1
ATOM 3693 N N . SER A 1 456 ? -0.338 32.200 -9.876 1.00 58.41 456 SER A N 1
ATOM 3694 C CA . SER A 1 456 ? 0.160 31.184 -10.812 1.00 58.41 456 SER A CA 1
ATOM 3695 C C . SER A 1 456 ? -0.610 31.177 -12.136 1.00 58.41 456 SER A C 1
ATOM 3697 O O . SER A 1 456 ? 0.009 31.168 -13.194 1.00 58.41 456 SER A O 1
ATOM 3699 N N . GLN A 1 457 ? -1.943 31.268 -12.093 1.00 60.09 457 GLN A N 1
ATOM 3700 C CA . GLN A 1 457 ? -2.775 31.362 -13.300 1.00 60.09 457 GLN A CA 1
ATOM 3701 C C . GLN A 1 457 ? -2.519 32.657 -14.087 1.00 60.09 457 GLN A C 1
ATOM 3703 O O . GLN A 1 457 ? -2.551 32.648 -15.317 1.00 60.09 457 GLN A O 1
ATOM 3708 N N . LEU A 1 458 ? -2.240 33.768 -13.394 1.00 63.91 458 LEU A N 1
ATOM 3709 C CA . LEU A 1 458 ? -1.834 35.020 -14.039 1.00 63.91 458 LEU A CA 1
ATOM 3710 C C . LEU A 1 458 ? -0.457 34.890 -14.708 1.00 63.91 458 LEU A C 1
ATOM 3712 O O . LEU A 1 458 ? -0.277 35.383 -15.819 1.00 63.91 458 LEU A O 1
ATOM 3716 N N . LEU A 1 459 ? 0.490 34.189 -14.077 1.00 53.97 459 LEU A N 1
ATOM 3717 C CA . LEU A 1 459 ? 1.831 33.962 -14.625 1.00 53.97 459 LEU A CA 1
ATOM 3718 C C . LEU A 1 459 ? 1.799 33.118 -15.911 1.00 53.97 459 LEU A C 1
ATOM 3720 O O . LEU A 1 459 ? 2.480 33.448 -16.881 1.00 53.97 459 LEU A O 1
ATOM 3724 N N . ASP A 1 460 ? 0.962 32.078 -15.945 1.00 52.41 460 ASP A N 1
ATOM 3725 C CA . ASP A 1 460 ? 0.789 31.215 -17.122 1.00 52.41 460 ASP A CA 1
ATOM 3726 C C . ASP A 1 460 ? 0.200 31.968 -18.325 1.00 52.41 460 ASP A C 1
ATOM 3728 O O . ASP A 1 460 ? 0.498 31.644 -19.476 1.00 52.41 460 ASP A O 1
ATOM 3732 N N . CYS A 1 461 ? -0.611 33.000 -18.075 1.00 49.69 461 CYS A N 1
ATOM 3733 C CA . CYS A 1 461 ? -1.151 33.855 -19.131 1.00 49.69 461 CYS A CA 1
ATOM 3734 C C . CYS A 1 461 ? -0.097 34.814 -19.706 1.00 49.69 461 CYS A C 1
ATOM 3736 O O . CYS A 1 461 ? -0.160 35.143 -20.888 1.00 49.69 461 CYS A O 1
ATOM 3738 N N . VAL A 1 462 ? 0.882 35.240 -18.901 1.00 50.84 462 VAL A N 1
ATOM 3739 C CA . VAL A 1 462 ? 1.955 36.159 -19.325 1.00 50.84 462 VAL A CA 1
ATOM 3740 C C . VAL A 1 462 ? 3.051 35.434 -20.113 1.00 50.84 462 VAL A C 1
ATOM 3742 O O . VAL A 1 462 ? 3.660 36.031 -20.989 1.00 50.84 462 VAL A O 1
ATOM 3745 N N . LEU A 1 463 ? 3.269 34.139 -19.866 1.00 45.66 463 LEU A N 1
ATOM 3746 C CA . LEU A 1 463 ? 4.258 33.325 -20.592 1.00 45.66 463 LEU A CA 1
ATOM 3747 C C . LEU A 1 463 ? 3.761 32.795 -21.953 1.00 45.66 463 LEU A C 1
ATOM 3749 O O . LEU A 1 463 ? 4.495 32.084 -22.639 1.00 45.66 463 LEU A O 1
ATOM 3753 N N . ARG A 1 464 ? 2.517 33.111 -22.341 1.00 41.94 464 ARG A N 1
ATOM 3754 C CA . ARG A 1 464 ? 1.919 32.760 -23.645 1.00 41.94 464 ARG A CA 1
ATOM 3755 C C . ARG A 1 464 ? 1.848 33.931 -24.638 1.00 41.94 464 ARG A C 1
ATOM 3757 O O . ARG A 1 464 ? 1.220 33.778 -25.686 1.00 41.94 464 ARG A O 1
ATOM 3764 N N . VAL A 1 465 ? 2.482 35.061 -24.328 1.00 38.31 465 VAL A N 1
ATOM 3765 C CA . VAL A 1 465 ? 2.696 36.209 -25.230 1.00 38.31 465 VAL A CA 1
ATOM 3766 C C . VAL A 1 465 ? 4.185 36.318 -25.509 1.00 38.31 465 VAL A C 1
ATOM 3768 O O . VAL A 1 465 ? 4.536 36.558 -26.685 1.00 38.31 465 VAL A O 1
#

Sequence (465 aa):
MCGISDSFSKENYRFPKPLCKIVGRPILFWLLDHLDTNVDDIIYIGVMETLQNQFDLTQSLKIEYPQRIFQVVVIDFETRGALETLFIMLQSINTERLLRKTISFDCDTVYLQPVIEKFRRLSDHLNASFFFEDNDGKPIYSYLKLNENNRQDGFPIVENTCEKIMISNCANTGAYAFRSASTLKRYCAQLLDETSGQYGKYYTTHIIKTMLDNQEPFVGIQIAVTDFVCLGTPDQLNQFLRHLKGDKPAVNIRKMRFCFDLDNTLVSYPKEHGNYISVEPKIENIKLAHELHTAGHYIIIQTARQMKIHNNNVGAAVADIGRITLETLSRFNIPYDELLFGKAYADVYVDDCAIHALIDTLKEIGWSLDNAIHNHKDQKQIRGFISSRHFHTVQKLDNLIIKSASTEYLKGEIYFYQNIPESIKDLFPQKHRVDVNENAGISSIILEHINGTTFSQLLDCVLRV

Organism: Adineta ricciae (NCBI:txid249248)

Foldseek 3Di:
DQADDVQCLVVVFPDDQQQFAAQLHGLLVLQVVQEPDDLPDEAEAEDEPVCCVVQVVVVVCCVVCVSHHYDYHYDPARDLADLRSLLSSLVPDDPVQQQAKDKFADSQKHFQDHPVVVQVPFDLQEKEFEWEFAPPPFLQFKAFDWDPPDDGPNFTWTQAIDHSDPPDRTGTRRMIIDSGNNLSNVLSVVVVPPPPDPPHRDDPRSSVRVCNVVVRTYGYHYDYPLRMQGRSHPVSLVVLQVLLLDPDRSDDDDAEEDEFEVEPQQWDHAPDPLPLLRIGGPVVNLLVQVSSVVSVHAYEYEYARCCVVVVLPQVVRCVPCVVVVVVVCVVSVRDHPYYHYRDDDDPDDDDPSDDDSPPPVCRNSSHDGPPPPPPVVPPPPVVPDDSDPPQWRWDDDPQKIKTKHQCVVCVVVVVCLVDPPPVCNVVDWHWDDKDDDPVNSMIITITTRDDDDDPVNVVVVVVVD

Radius of gyration: 26.53 Å; chains: 1; bounding box: 60×67×77 Å

InterPro domains:
  IPR023214 HAD superfamily [G3DSA:3.40.50.1000] (256-382)
  IPR029044 Nucleotide-diphospho-sugar transferases [G3DSA:3.90.550.10] (3-248)
  IPR029044 Nucleotide-diphospho-sugar transferases [SSF53448] (12-240)
  IPR036412 HAD-like superfamily [SSF56784] (258-356)

Secondary structure (DSSP, 8-state):
--S--HHHHHTT-SS-GGG-EETTEEHHHHHHHH----TT-EEEEEEEHHHHHHH-HHHHHHHH-TTSEEEEEEESS--SSHHHHHHHHHHSS-HHHHTS-EEEE-TTEEESS-HHHHHHTS-TT-EEEEEEE--S----SEEEEEEEEEEETTEEEEEEEEESS-SSSEEEEEEEEES-HHHHHHHHHHHHH--S-------HHHHHHHHHHTT--EEEEE--GGGEEE--SHHHHHHHHHHHTSSS-SS-PPPPEEEEETBTTTBPPPSSTT-GGG--B-HHHHHHHHHHHHTT-EEEEEE-TTTTTTTT-HHHHHHHHHHHHHHHHHHTT---SEEEE-----S----SS---TTS-HHHHHT---TT----TT-----TT--------EEEEETTEEEEEEEHHHHHHHHHHHHS--TTTGGGSPPEEEEEEETTTTEEEEEEE---S--HHHHHHHHTT-